Protein 4WJ7 (pdb70)

Nearest PDB structures (foldseek):
  4wj7-assembly2_B  TM=1.008E+00  e=3.548E-25  Homo sapiens
  4wj7-assembly3_C  TM=9.940E-01  e=6.727E-22  Homo sapiens
  4wj7-assembly4_D  TM=9.852E-01  e=1.879E-19  Homo sapiens
  5njk-assembly6_F  TM=7.487E-01  e=1.316E-05  Homo sapiens
  4xwx-assembly1_A  TM=7.228E-01  e=3.261E-04  Homo sapiens

Organism: Homo sapiens (NCBI:txid9606)

Sequence (566 aa):
PDRLLSDYIEKEVKYLGQLTSIPGYLNPSSRTEILHFIDNAKRAHQLPGHLTQEHDAVLSLSAYNVKLAWRDGEDIILRVPIHDIAAVSYVRDDAAHLVVLKTAQDEACCLVILAAESKVAAEELCCLLGQVFQVVYSDYIEKEVKYLGQLTSIPGYLNPSSRTEILHFIDNAKRAHQLPGHLTQEHDAVLSLSAYNVKLAWRDGEDIILRVPIHDIAAVSYVRDDAAHLVVLKTAQDEACCLVILAAESKVAAEELCCLLGQVFQVVYDYIEKEVKYLGQLTSIPGYLNPSSRTEILHFIDNAKRAHQLPGHLTQEHDAVLSLSAYNVKLAWRDGEDIILRVPIHDIAAVSYVRDDAAHLVVLKTAQEACCLVILAAESKVAAEELCCLLGQVFQVVIEKEVKYLGQLTSIPGYLNPSSRTEILHFIDNAKRAHQLPGHLTQEHDAVLSLSAYNVKLAWRDGEDIILRVPIHDIAAVSYVRDDAAHLVVLKTAQACCLVILAAESKVAAEELCCLLGQVFVDKVVINPYFGVDKVVINPYFGLVDKVVINPYFGVDKVVINPYFG

Structure (mmCIF, N/CA/C/O backbone):
data_4WJ7
#
_entry.id   4WJ7
#
_cell.length_a   110.938
_cell.length_b   110.938
_cell.length_c   315.255
_cell.angle_alpha   90.000
_cell.angle_beta   90.000
_cell.angle_gamma   120.000
#
_symmetry.space_group_name_H-M   'P 65 2 2'
#
loop_
_entity.id
_entity.type
_entity.pdbx_description
1 polymer Malcavernin
2 polymer 'KRIT1 NPxY/F3'
3 water water
#
loop_
_atom_site.group_PDB
_atom_site.id
_atom_site.type_symbol
_atom_site.label_atom_id
_atom_site.label_alt_id
_atom_site.label_comp_id
_atom_site.label_asym_id
_atom_site.label_entity_id
_atom_site.label_seq_id
_atom_site.pdbx_PDB_ins_code
_atom_site.Cartn_x
_atom_site.Cartn_y
_atom_site.Cartn_z
_atom_site.occupancy
_atom_site.B_iso_or_equiv
_atom_site.auth_seq_id
_atom_site.auth_comp_id
_atom_site.auth_asym_id
_atom_site.auth_atom_id
_atom_site.pdbx_PDB_model_num
ATOM 1 N N . PRO A 1 7 ? 20.021 52.579 169.406 1.00 108.86 55 PRO A N 1
ATOM 2 C CA . PRO A 1 7 ? 21.065 52.562 168.374 1.00 115.40 55 PRO A CA 1
ATOM 3 C C . PRO A 1 7 ? 22.113 51.457 168.595 1.00 116.14 55 PRO A C 1
ATOM 4 O O . PRO A 1 7 ? 22.039 50.737 169.592 1.00 127.71 55 PRO A O 1
ATOM 8 N N . ASP A 1 8 ? 23.036 51.307 167.644 1.00 109.15 56 ASP A N 1
ATOM 9 C CA . ASP A 1 8 ? 24.262 50.52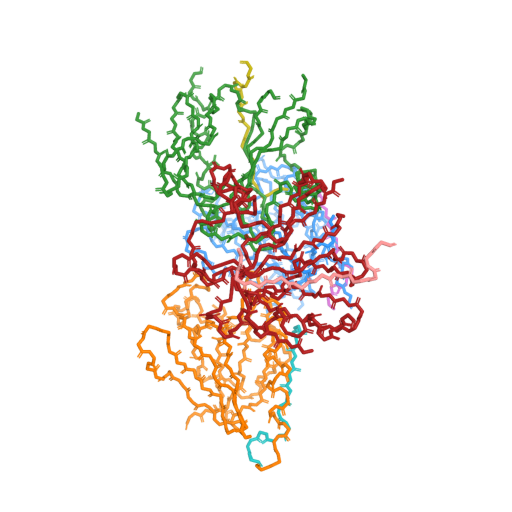0 167.821 1.00 111.66 56 ASP A CA 1
ATOM 10 C C . ASP A 1 8 ? 25.239 50.930 166.718 1.00 131.89 56 ASP A C 1
ATOM 11 O O . ASP A 1 8 ? 26.080 50.143 166.272 1.00 130.63 56 ASP A O 1
ATOM 16 N N . ARG A 1 9 ? 25.103 52.182 166.285 1.00 129.49 57 ARG A N 1
ATOM 17 C CA . ARG A 1 9 ? 25.984 52.786 165.294 1.00 107.94 57 ARG A CA 1
ATOM 18 C C . ARG A 1 9 ? 27.165 53.450 165.983 1.00 113.14 57 ARG A C 1
ATOM 19 O O . ARG A 1 9 ? 27.805 54.337 165.421 1.00 111.50 57 ARG A O 1
ATOM 27 N N . LEU A 1 10 ? 27.440 53.027 167.211 1.00 111.73 58 LEU A N 1
ATOM 28 C CA . LEU A 1 10 ? 28.498 53.628 168.005 1.00 86.16 58 LEU A CA 1
ATOM 29 C C . LEU A 1 10 ? 29.867 53.109 167.586 1.00 95.86 58 LEU A C 1
ATOM 30 O O . LEU A 1 10 ? 30.890 53.707 167.909 1.00 103.98 58 LEU A O 1
ATOM 35 N N . LEU A 1 11 ? 29.878 52.000 166.855 1.00 93.23 59 LEU A N 1
ATOM 36 C CA . LEU A 1 11 ? 31.127 51.427 166.367 1.00 91.00 59 LEU A CA 1
ATOM 37 C C . LEU A 1 11 ? 31.502 52.013 165.010 1.00 97.89 59 LEU A C 1
ATOM 38 O O . LEU A 1 11 ? 32.665 52.325 164.756 1.00 117.22 59 LEU A O 1
ATOM 43 N N . SER A 1 12 ? 30.504 52.168 164.147 1.00 98.11 60 SER A N 1
ATOM 44 C CA . SER A 1 12 ? 30.735 52.567 162.763 1.00 104.44 60 SER A CA 1
ATOM 45 C C . SER A 1 12 ? 30.469 54.047 162.500 1.00 92.47 60 SER A C 1
ATOM 46 O O . SER A 1 12 ? 30.884 54.585 161.475 1.00 88.22 60 SER A O 1
ATOM 49 N N . ASP A 1 13 ? 29.775 54.705 163.422 1.00 80.85 61 ASP A N 1
ATOM 50 C CA . ASP A 1 13 ? 29.482 56.124 163.265 1.00 81.39 61 ASP A CA 1
ATOM 51 C C . ASP A 1 13 ? 29.684 56.880 164.573 1.00 75.18 61 ASP A C 1
ATOM 52 O O . ASP A 1 13 ? 30.156 56.323 165.564 1.00 93.87 61 ASP A O 1
ATOM 57 N N . TYR A 1 14 ? 29.316 58.155 164.563 1.00 71.29 62 TYR A N 1
ATOM 58 C CA . TYR A 1 14 ? 29.436 59.011 165.733 1.00 72.19 62 TYR A CA 1
ATOM 59 C C . TYR A 1 14 ? 28.164 59.827 165.922 1.00 74.81 62 TYR A C 1
ATOM 60 O O . TYR A 1 14 ? 27.407 60.039 164.976 1.00 81.23 62 TYR A O 1
ATOM 69 N N . ILE A 1 15 ? 27.935 60.288 167.146 1.00 74.74 63 ILE A N 1
ATOM 70 C CA . ILE A 1 15 ? 26.773 61.118 167.432 1.00 67.47 63 ILE A CA 1
ATOM 71 C C . ILE A 1 15 ? 27.257 62.446 167.985 1.00 73.93 63 ILE A C 1
ATOM 72 O O . ILE A 1 15 ? 28.206 62.492 168.769 1.00 67.03 63 ILE A O 1
ATOM 77 N N . GLU A 1 16 ? 26.597 63.527 167.590 1.00 73.98 64 GLU A N 1
ATOM 78 C CA . GLU A 1 16 ? 26.976 64.843 168.075 1.00 67.53 64 GLU A CA 1
ATOM 79 C C . GLU A 1 16 ? 25.859 65.490 168.880 1.00 69.42 64 GLU A C 1
ATOM 80 O O . GLU A 1 16 ? 24.689 65.454 168.495 1.00 76.71 64 GLU A O 1
ATOM 86 N N . LYS A 1 17 ? 26.241 66.083 170.003 1.00 70.63 65 LYS A N 1
ATOM 87 C CA . LYS A 1 17 ? 25.301 66.738 170.896 1.00 55.72 65 LYS A CA 1
ATOM 88 C C . LYS A 1 17 ? 25.712 68.163 171.236 1.00 68.22 65 LYS A C 1
ATOM 89 O O . LYS A 1 17 ? 26.894 68.532 171.162 1.00 68.19 65 LYS A O 1
ATOM 95 N N . GLU A 1 18 ? 24.709 68.941 171.629 1.00 87.39 66 GLU A N 1
ATOM 96 C CA . GLU A 1 18 ? 24.866 70.340 171.974 1.00 99.55 66 GLU A CA 1
ATOM 97 C C . GLU A 1 18 ? 25.257 70.506 173.429 1.00 91.26 66 GLU A C 1
ATOM 98 O O . GLU A 1 18 ? 24.491 70.129 174.317 1.00 91.86 66 GLU A O 1
ATOM 104 N N . VAL A 1 19 ? 26.428 71.085 173.692 1.00 73.35 67 VAL A N 1
ATOM 105 C CA . VAL A 1 19 ? 26.806 71.314 175.085 1.00 65.78 67 VAL A CA 1
ATOM 106 C C . VAL A 1 19 ? 27.556 72.617 175.284 1.00 69.69 67 VAL A C 1
ATOM 107 O O . VAL A 1 19 ? 27.947 73.286 174.328 1.00 82.25 67 VAL A O 1
ATOM 111 N N . LYS A 1 20 ? 27.752 72.963 176.550 1.00 77.28 68 LYS A N 1
ATOM 112 C CA . LYS A 1 20 ? 28.628 74.059 176.918 1.00 69.81 68 LYS A CA 1
ATOM 113 C C . LYS A 1 20 ? 29.832 73.514 177.667 1.00 69.68 68 LYS A C 1
ATOM 114 O O . LYS A 1 20 ? 29.688 72.680 178.557 1.00 77.08 68 LYS A O 1
ATOM 120 N N . TYR A 1 21 ? 31.020 73.984 177.310 1.00 67.35 69 TYR A N 1
ATOM 121 C CA . TYR A 1 21 ? 32.231 73.519 177.969 1.00 67.92 69 TYR A CA 1
ATOM 122 C C . TYR A 1 21 ? 32.684 74.541 179.005 1.00 72.14 69 TYR A C 1
ATOM 123 O O . TYR A 1 21 ? 33.199 75.604 178.658 1.00 70.13 69 TYR A O 1
ATOM 132 N N . LEU A 1 22 ? 32.490 74.212 180.278 1.00 69.72 70 LEU A N 1
ATOM 133 C CA . LEU A 1 22 ? 32.856 75.119 181.361 1.00 58.37 70 LEU A CA 1
ATOM 134 C C . LEU A 1 22 ? 34.349 75.047 181.653 1.00 68.40 70 LEU A C 1
ATOM 135 O O . LEU A 1 22 ? 35.000 76.071 181.862 1.00 85.47 70 LEU A O 1
ATOM 140 N N . GLY A 1 23 ? 34.889 73.834 181.673 1.00 66.25 71 GLY A N 1
ATOM 141 C CA . GLY A 1 23 ? 36.312 73.649 181.882 1.00 71.45 71 GLY A CA 1
ATOM 142 C C . GLY A 1 23 ? 36.673 72.258 182.359 1.00 74.29 71 GLY A C 1
ATOM 143 O O . GLY A 1 23 ? 35.817 71.380 182.471 1.00 73.31 71 GLY A O 1
ATOM 144 N N . GLN A 1 24 ? 37.955 72.059 182.642 1.00 74.60 72 GLN A N 1
ATOM 145 C CA . GLN A 1 24 ? 38.442 70.781 183.137 1.00 67.80 72 GLN A CA 1
ATOM 146 C C . GLN A 1 24 ? 39.127 70.968 184.482 1.00 69.85 72 GLN A C 1
ATOM 147 O O . GLN A 1 24 ? 40.063 71.757 184.607 1.00 81.26 72 GLN A O 1
ATOM 153 N N . LEU A 1 25 ? 38.657 70.240 185.489 1.00 67.66 73 LEU A N 1
ATOM 154 C CA . LEU A 1 25 ? 39.269 70.302 186.808 1.00 59.81 73 LEU A CA 1
ATOM 155 C C . LEU A 1 25 ? 40.271 69.167 186.955 1.00 65.76 73 LEU A C 1
ATOM 156 O O . LEU A 1 25 ? 39.934 68.002 186.750 1.00 71.01 73 LEU A O 1
ATOM 161 N N . THR A 1 26 ? 41.504 69.511 187.307 1.00 74.36 74 THR A N 1
ATOM 162 C CA . THR A 1 26 ? 42.562 68.517 187.436 1.00 77.99 74 THR A CA 1
ATOM 163 C C . THR A 1 26 ? 43.025 68.373 188.880 1.00 87.64 74 THR A C 1
ATOM 164 O O . THR A 1 26 ? 42.704 69.206 189.729 1.00 84.29 74 THR A O 1
ATOM 168 N N . SER A 1 27 ? 43.787 67.313 189.142 1.00 92.05 75 SER A N 1
ATOM 169 C CA . SER A 1 27 ? 44.299 67.011 190.478 1.00 99.27 75 SER A CA 1
ATOM 170 C C . SER A 1 27 ? 43.183 66.820 191.506 1.00 88.94 75 SER A C 1
ATOM 171 O O . SER A 1 27 ? 43.331 67.181 192.673 1.00 92.70 75 SER A O 1
ATOM 174 N N . ILE A 1 28 ? 42.069 66.250 191.060 1.00 82.14 76 ILE A N 1
ATOM 175 C CA . ILE A 1 28 ? 40.961 65.913 191.947 1.00 75.36 76 ILE A CA 1
ATOM 176 C C . ILE A 1 28 ? 41.196 64.516 192.512 1.00 77.27 76 ILE A C 1
ATOM 177 O O . ILE A 1 28 ? 41.606 63.617 191.779 1.00 94.04 76 ILE A O 1
ATOM 182 N N . PRO A 1 29 ? 40.951 64.336 193.822 1.00 79.49 77 PRO A N 1
ATOM 183 C CA . PRO A 1 29 ? 41.097 63.042 194.498 1.00 83.02 77 PRO A CA 1
ATOM 184 C C . PRO A 1 29 ? 40.404 61.914 193.739 1.00 83.82 77 PRO A C 1
ATOM 185 O O . PRO A 1 29 ? 39.229 62.032 193.390 1.00 84.18 77 PRO A O 1
ATOM 189 N N . GLY A 1 30 ? 41.137 60.833 193.492 1.00 90.70 78 GLY A N 1
ATOM 190 C CA . GLY A 1 30 ? 40.638 59.726 192.698 1.00 93.80 78 GLY A CA 1
ATOM 191 C C . GLY A 1 30 ? 39.492 58.967 193.339 1.00 96.07 78 GLY A C 1
ATOM 192 O O . GLY A 1 30 ? 38.788 58.213 192.668 1.00 94.50 78 GLY A O 1
ATOM 193 N N . TYR A 1 31 ? 39.303 59.163 194.639 1.00 105.23 79 TYR A N 1
ATOM 194 C CA . TYR A 1 31 ? 38.238 58.477 195.359 1.00 104.01 79 TYR A CA 1
ATOM 195 C C . TYR A 1 31 ? 36.920 59.239 195.289 1.00 92.78 79 TYR A C 1
ATOM 196 O O . TYR A 1 31 ? 35.967 58.896 195.989 1.00 92.59 79 TYR A O 1
ATOM 205 N N . LEU A 1 32 ? 36.874 60.276 194.457 1.00 85.30 80 LEU A N 1
ATOM 206 C CA . LEU A 1 32 ? 35.665 61.079 194.320 1.00 62.89 80 LEU A CA 1
ATOM 207 C C . LEU A 1 32 ? 34.501 60.209 193.874 1.00 76.78 80 LEU A C 1
ATOM 208 O O . LEU A 1 32 ? 34.601 59.469 192.897 1.00 80.34 80 LEU A O 1
ATOM 213 N N . ASN A 1 33 ? 33.397 60.311 194.603 1.00 77.15 81 ASN A N 1
ATOM 214 C CA . ASN A 1 33 ? 32.197 59.551 194.298 1.00 82.39 81 ASN A CA 1
ATOM 215 C C . ASN A 1 33 ? 31.315 60.307 193.310 1.00 78.56 81 ASN A C 1
ATOM 216 O O . ASN A 1 33 ? 30.769 61.358 193.641 1.00 80.61 81 ASN A O 1
ATOM 221 N N . PRO A 1 34 ? 31.178 59.771 192.087 1.00 80.77 82 PRO A N 1
ATOM 222 C CA . PRO A 1 34 ? 30.349 60.374 191.037 1.00 70.12 82 PRO A CA 1
ATOM 223 C C . PRO A 1 34 ? 28.862 60.329 191.383 1.00 74.82 82 PRO A C 1
ATOM 224 O O . PRO A 1 34 ? 28.051 60.943 190.690 1.00 83.39 82 PRO A O 1
ATOM 228 N N . SER A 1 35 ? 28.514 59.603 192.441 1.00 72.79 83 SER A N 1
ATOM 229 C CA . SER A 1 35 ? 27.139 59.555 192.921 1.00 77.34 83 SER A CA 1
ATOM 230 C C . SER A 1 35 ? 26.893 60.650 193.954 1.00 65.72 83 SER A C 1
ATOM 231 O O . SER A 1 35 ? 25.768 60.845 194.409 1.00 69.99 83 SER A O 1
ATOM 234 N N . SER A 1 36 ? 27.953 61.368 194.311 1.00 81.12 84 SER A N 1
ATOM 235 C CA . SER A 1 36 ? 27.872 62.410 195.328 1.00 67.16 84 SER A CA 1
ATOM 236 C C . SER A 1 36 ? 27.742 63.815 194.750 1.00 71.84 84 SER A C 1
ATOM 237 O O . SER A 1 36 ? 28.669 64.330 194.128 1.00 75.14 84 SER A O 1
ATOM 240 N N . ARG A 1 37 ? 26.587 64.433 194.966 1.00 69.09 85 ARG A N 1
ATOM 241 C CA . ARG A 1 37 ? 26.359 65.803 194.524 1.00 56.43 85 ARG A CA 1
ATOM 242 C C . ARG A 1 37 ? 27.234 66.786 195.298 1.00 86.26 85 ARG A C 1
ATOM 243 O O . ARG A 1 37 ? 27.808 67.710 194.720 1.00 80.41 85 ARG A O 1
ATOM 251 N N . THR A 1 38 ? 27.344 66.568 196.605 1.00 78.18 86 THR A N 1
ATOM 252 C CA . THR A 1 38 ? 28.079 67.479 197.479 1.00 81.58 86 THR A CA 1
ATOM 253 C C . THR A 1 38 ? 29.569 67.583 197.150 1.00 79.34 86 THR A C 1
ATOM 254 O O . THR A 1 38 ? 30.140 68.668 197.216 1.00 82.29 86 THR A O 1
ATOM 258 N N . GLU A 1 39 ? 30.195 66.461 196.804 1.00 64.60 87 GLU A N 1
ATOM 259 C CA . GLU A 1 39 ? 31.619 66.449 196.465 1.00 69.62 87 GLU A CA 1
ATOM 260 C C . GLU A 1 39 ? 31.894 67.168 195.141 1.00 74.10 87 GLU A C 1
ATOM 261 O O . GLU A 1 39 ? 32.745 68.069 195.061 1.00 87.99 87 GLU A O 1
ATOM 267 N N . ILE A 1 40 ? 31.163 66.760 194.106 1.00 60.48 88 ILE A N 1
ATOM 268 C CA . ILE A 1 40 ? 31.292 67.350 192.779 1.00 68.90 88 ILE A CA 1
ATOM 269 C C . ILE A 1 40 ? 31.060 68.854 192.856 1.00 75.18 88 ILE A C 1
ATOM 270 O O . ILE A 1 40 ? 31.850 69.644 192.335 1.00 73.45 88 ILE A O 1
ATOM 275 N N . LEU A 1 41 ? 29.980 69.244 193.525 1.00 72.60 89 LEU A N 1
ATOM 276 C CA . LEU A 1 41 ? 29.666 70.658 193.690 1.00 71.02 89 LEU A CA 1
ATOM 277 C C . LEU A 1 41 ? 30.688 71.366 194.572 1.00 71.51 89 LEU A C 1
ATOM 278 O O . LEU A 1 41 ? 30.871 72.574 194.460 1.00 71.42 89 LEU A O 1
ATOM 283 N N . HIS A 1 42 ? 31.341 70.618 195.455 1.00 62.18 90 HIS A N 1
ATOM 284 C CA . HIS A 1 42 ? 32.392 71.183 196.292 1.00 77.78 90 HIS A CA 1
ATOM 285 C C . HIS A 1 42 ? 33.545 71.635 195.408 1.00 79.60 90 HIS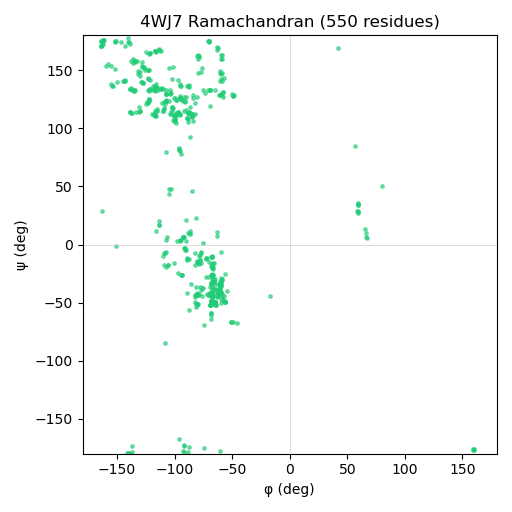 A C 1
ATOM 286 O O . HIS A 1 42 ? 33.979 72.795 195.466 1.00 93.09 90 HIS A O 1
ATOM 293 N N . PHE A 1 43 ? 34.014 70.726 194.558 1.00 81.85 91 PHE A N 1
ATOM 294 C CA . PHE A 1 43 ? 35.138 71.050 193.684 1.00 79.84 91 PHE A CA 1
ATOM 295 C C . PHE A 1 43 ? 34.759 72.081 192.620 1.00 76.33 91 PHE A C 1
ATOM 296 O O . PHE A 1 43 ? 35.583 72.913 192.232 1.00 85.71 91 PHE A O 1
ATOM 304 N N . ILE A 1 44 ? 33.509 72.042 192.170 1.00 62.41 92 ILE A N 1
ATOM 305 C CA . ILE A 1 44 ? 33.031 73.010 191.185 1.00 63.97 92 ILE A CA 1
ATOM 306 C C . ILE A 1 44 ? 32.941 74.421 191.770 1.00 69.36 92 ILE A C 1
ATOM 307 O O . ILE A 1 44 ? 33.421 75.379 191.165 1.00 74.08 92 ILE A O 1
ATOM 312 N N . ASP A 1 45 ? 32.328 74.545 192.945 1.00 75.66 93 ASP A N 1
ATOM 313 C CA . ASP A 1 45 ? 32.207 75.838 193.614 1.00 84.58 93 ASP A CA 1
ATOM 314 C C . ASP A 1 45 ? 33.583 76.398 193.956 1.00 88.57 93 ASP A C 1
ATOM 315 O O . ASP A 1 45 ? 33.839 77.599 193.786 1.00 85.09 93 ASP A O 1
ATOM 320 N N . ASN A 1 46 ? 34.473 75.523 194.423 1.00 86.98 94 ASN A N 1
ATOM 321 C CA . ASN A 1 46 ? 35.846 75.934 194.687 1.00 81.66 94 ASN A CA 1
ATOM 322 C C . ASN A 1 46 ? 36.508 76.446 193.413 1.00 85.00 94 ASN A C 1
ATOM 323 O O . ASN A 1 46 ? 37.227 77.445 193.434 1.00 89.13 94 ASN A O 1
ATOM 328 N N . ALA A 1 47 ? 36.254 75.758 192.303 1.00 77.04 95 ALA A N 1
ATOM 329 C CA . ALA A 1 47 ? 36.801 76.157 191.010 1.00 80.55 95 ALA A CA 1
ATOM 330 C C . ALA A 1 47 ? 36.230 77.492 190.532 1.00 82.16 95 ALA A C 1
ATOM 331 O O . ALA A 1 47 ? 36.896 78.238 189.814 1.00 82.57 95 ALA A O 1
ATOM 333 N N . LYS A 1 48 ? 34.998 77.789 190.937 1.00 82.01 96 LYS A N 1
ATOM 334 C CA . LYS A 1 48 ? 34.350 79.039 190.555 1.00 83.67 96 LYS A CA 1
ATOM 335 C C . LYS A 1 48 ? 34.894 80.208 191.359 1.00 93.80 96 LYS A C 1
ATOM 336 O O . LYS A 1 48 ? 35.059 81.309 190.833 1.00 112.11 96 LYS A O 1
ATOM 342 N N . ARG A 1 49 ? 35.171 79.967 192.636 1.00 82.75 97 ARG A N 1
ATOM 343 C CA . ARG A 1 49 ? 35.754 81.005 193.480 1.00 88.78 97 ARG A CA 1
ATOM 344 C C . ARG A 1 49 ? 37.180 81.339 193.046 1.00 93.33 97 ARG A C 1
ATOM 345 O O . ARG A 1 49 ? 37.656 82.454 193.261 1.00 100.42 97 ARG A O 1
ATOM 353 N N . ALA A 1 50 ? 37.854 80.371 192.433 1.00 84.97 98 ALA A N 1
ATOM 354 C CA . ALA A 1 50 ? 39.206 80.585 191.926 1.00 87.23 98 ALA A CA 1
ATOM 355 C C . ALA A 1 50 ? 39.199 81.018 190.462 1.00 96.00 98 ALA A C 1
ATOM 356 O O . ALA A 1 50 ? 40.254 81.128 189.837 1.00 103.60 98 ALA A O 1
ATOM 358 N N . HIS A 1 51 ? 38.004 81.255 189.925 1.00 103.46 99 HIS A N 1
ATOM 359 C CA . HIS A 1 51 ? 37.831 81.699 188.540 1.00 99.07 99 HIS A CA 1
ATOM 360 C C . HIS A 1 51 ? 38.411 80.730 187.508 1.00 95.22 99 HIS A C 1
ATOM 361 O O . HIS A 1 51 ? 38.819 81.143 186.422 1.00 108.89 99 HIS A O 1
ATOM 368 N N . GLN A 1 52 ? 38.447 79.446 187.851 1.00 77.59 100 GLN A N 1
ATOM 369 C CA . GLN A 1 52 ? 38.904 78.423 186.918 1.00 78.71 100 GLN A CA 1
ATOM 370 C C . GLN A 1 52 ? 37.723 77.943 186.084 1.00 76.65 100 GLN A C 1
ATOM 371 O O . GLN A 1 52 ? 37.889 77.249 185.082 1.00 91.55 100 GLN A O 1
ATOM 377 N N . LEU A 1 53 ? 36.527 78.322 186.520 1.00 71.17 101 LEU A N 1
ATOM 378 C CA . LEU A 1 53 ? 35.296 78.049 185.792 1.00 72.82 101 LEU A CA 1
ATOM 379 C C . LEU A 1 53 ? 34.486 79.335 185.703 1.00 82.96 101 LEU A C 1
ATOM 380 O O . LEU A 1 53 ? 34.561 80.175 186.598 1.00 106.03 101 LEU A O 1
ATOM 385 N N . PRO A 1 54 ? 33.711 79.501 184.623 1.00 82.30 102 PRO A N 1
ATOM 386 C CA . PRO A 1 54 ? 32.921 80.731 184.533 1.00 89.72 102 PRO A CA 1
ATOM 387 C C . PRO A 1 54 ? 31.723 80.627 185.470 1.00 99.18 102 PRO A C 1
ATOM 388 O O . PRO A 1 54 ? 31.256 79.521 185.731 1.00 98.94 102 PRO A O 1
ATOM 392 N N . GLY A 1 55 ? 31.230 81.760 185.961 1.00 110.39 103 GLY A N 1
ATOM 393 C CA . GLY A 1 55 ? 30.078 81.767 186.845 1.00 129.33 103 GLY A CA 1
ATOM 394 C C . GLY A 1 55 ? 28.763 81.554 186.129 1.00 142.36 103 GLY A C 1
ATOM 395 O O . GLY A 1 55 ? 27.908 80.797 186.599 1.00 158.20 103 GLY A O 1
ATOM 396 N N . HIS A 1 56 ? 28.595 82.237 185.001 1.00 133.89 104 HIS A N 1
ATOM 397 C CA . HIS A 1 56 ? 27.358 82.170 184.230 1.00 140.05 104 HIS A CA 1
ATOM 398 C C . HIS A 1 56 ? 27.657 81.795 182.778 1.00 144.64 104 HIS A C 1
ATOM 399 O O . HIS A 1 56 ? 28.749 82.068 182.275 1.00 148.84 104 HIS A O 1
ATOM 406 N N . LEU A 1 57 ? 26.695 81.167 182.111 1.00 135.27 105 LEU A N 1
ATOM 407 C CA . LEU A 1 57 ? 26.939 80.641 180.774 1.00 114.58 105 LEU A CA 1
ATOM 408 C C . LEU A 1 57 ? 26.610 81.563 179.605 1.00 116.02 105 LEU A C 1
ATOM 409 O O . LEU A 1 57 ? 25.455 81.929 179.390 1.00 126.26 105 LEU A O 1
ATOM 414 N N . THR A 1 58 ? 27.647 81.950 178.867 1.00 110.40 106 THR A N 1
ATOM 415 C CA . THR A 1 58 ? 27.479 82.675 177.612 1.00 114.03 106 THR A CA 1
ATOM 416 C C . THR A 1 58 ? 27.539 81.647 176.483 1.00 116.23 106 THR A C 1
ATOM 417 O O . THR A 1 58 ? 27.447 80.444 176.724 1.00 114.95 106 THR A O 1
ATOM 421 N N . GLN A 1 59 ? 27.666 82.138 175.257 1.00 135.10 107 GLN A N 1
ATOM 422 C CA . GLN A 1 59 ? 27.617 81.323 174.056 1.00 133.82 107 GLN A CA 1
ATOM 423 C C . GLN A 1 59 ? 29.034 81.235 173.508 1.00 125.76 107 GLN A C 1
ATOM 424 O O . GLN A 1 59 ? 29.281 80.655 172.442 1.00 129.40 107 GLN A O 1
ATOM 430 N N . GLU A 1 60 ? 29.956 81.831 174.263 1.00 114.85 108 GLU A N 1
ATOM 431 C CA . GLU A 1 60 ? 31.376 81.721 173.998 1.00 103.35 108 GLU A CA 1
ATOM 432 C C . GLU A 1 60 ? 31.816 80.353 174.497 1.00 95.38 108 GLU A C 1
ATOM 433 O O . GLU A 1 60 ? 32.899 79.869 174.155 1.00 101.98 108 GLU A O 1
ATOM 439 N N . HIS A 1 61 ? 30.965 79.741 175.318 1.00 88.96 109 HIS A N 1
ATOM 440 C CA . HIS A 1 61 ? 31.234 78.413 175.826 1.00 100.94 109 HIS A CA 1
ATOM 441 C C . HIS A 1 61 ? 30.334 77.437 175.089 1.00 106.63 109 HIS A C 1
ATOM 442 O O . HIS A 1 61 ? 29.702 76.598 175.720 1.00 106.30 109 HIS A O 1
ATOM 449 N N . ASP A 1 62 ? 30.273 77.524 173.764 1.00 106.74 110 ASP A N 1
ATOM 450 C CA . ASP A 1 62 ? 29.402 76.623 173.020 1.00 95.63 110 ASP A CA 1
ATOM 451 C C . ASP A 1 62 ? 30.251 75.626 172.279 1.00 75.81 110 ASP A C 1
ATOM 452 O O . ASP A 1 62 ? 31.104 75.979 171.462 1.00 103.80 110 ASP A O 1
ATOM 457 N N . ALA A 1 63 ? 30.014 74.363 172.601 1.00 75.16 111 ALA A N 1
ATOM 458 C CA . ALA A 1 63 ? 30.805 73.291 172.055 1.00 69.99 111 ALA A CA 1
ATOM 459 C C . ALA A 1 63 ? 29.941 72.138 171.580 1.00 79.31 111 ALA A C 1
ATOM 460 O O . ALA A 1 63 ? 28.804 71.927 172.045 1.00 100.85 111 ALA A O 1
ATOM 462 N N . VAL A 1 64 ? 30.531 71.371 170.674 1.00 68.81 112 VAL A N 1
ATOM 463 C CA . VAL A 1 64 ? 29.941 70.157 170.163 1.00 73.87 112 VAL A CA 1
ATOM 464 C C . VAL A 1 64 ? 30.631 68.981 170.826 1.00 69.53 112 VAL A C 1
ATOM 465 O O . VAL A 1 64 ? 31.875 68.932 170.904 1.00 74.45 112 VAL A O 1
ATOM 469 N N . LEU A 1 65 ? 29.817 68.063 171.340 1.00 70.46 113 LEU A N 1
ATOM 470 C CA . LEU A 1 65 ? 30.327 66.822 171.901 1.00 58.86 113 LEU A CA 1
ATOM 471 C C . LEU A 1 65 ? 30.093 65.699 170.902 1.00 76.20 113 LEU A C 1
ATOM 472 O O . LEU A 1 65 ? 28.956 65.330 170.622 1.00 84.05 113 LEU A O 1
ATOM 477 N N . SER A 1 66 ? 31.180 65.154 170.374 1.00 72.06 114 SER A N 1
ATOM 478 C CA . SER A 1 66 ? 31.107 64.025 169.465 1.00 74.25 114 SER A CA 1
ATOM 479 C C . SER A 1 66 ? 31.366 62.737 170.228 1.00 64.40 114 SER A C 1
ATOM 480 O O . SER A 1 66 ? 32.391 62.592 170.897 1.00 63.68 114 SER A O 1
ATOM 483 N N . LEU A 1 67 ? 30.424 61.805 170.129 1.00 60.22 115 LEU A N 1
ATOM 484 C CA . LEU A 1 67 ? 30.510 60.568 170.884 1.00 66.24 115 LEU A CA 1
ATOM 485 C C . LEU A 1 67 ? 30.625 59.352 169.971 1.00 66.81 115 LEU A C 1
ATOM 486 O O . LEU A 1 67 ? 29.868 59.204 169.013 1.00 70.36 115 LEU A O 1
ATOM 491 N N . SER A 1 68 ? 31.577 58.482 170.284 1.00 65.13 116 SER A N 1
ATOM 492 C CA . SER A 1 68 ? 31.768 57.240 169.546 1.00 72.19 116 SER A CA 1
ATOM 493 C C . SER A 1 68 ? 32.384 56.190 170.463 1.00 79.56 116 SER A C 1
ATOM 494 O O . SER A 1 68 ? 32.729 56.483 171.609 1.00 84.91 116 SER A O 1
ATOM 497 N N . ALA A 1 69 ? 32.521 54.969 169.959 1.00 84.35 117 ALA A N 1
ATOM 498 C CA . ALA A 1 69 ? 33.103 53.886 170.745 1.00 81.55 117 ALA A CA 1
ATOM 499 C C . ALA A 1 69 ? 34.589 54.109 171.029 1.00 90.74 117 ALA A C 1
ATOM 500 O O . ALA A 1 69 ? 35.144 53.511 171.948 1.00 96.91 117 ALA A O 1
ATOM 502 N N . TYR A 1 70 ? 35.231 54.972 170.248 1.00 93.75 118 TYR A N 1
ATOM 503 C CA . TYR A 1 70 ? 36.656 55.221 170.419 1.00 71.42 118 TYR A CA 1
ATOM 504 C C . TYR A 1 70 ? 36.894 56.178 171.576 1.00 80.37 118 TYR A C 1
ATOM 505 O O . TYR A 1 70 ? 37.685 55.900 172.483 1.00 77.79 118 TYR A O 1
ATOM 514 N N . ASN A 1 71 ? 36.184 57.300 171.544 1.00 62.65 119 ASN A N 1
ATOM 515 C CA . ASN A 1 71 ? 36.406 58.369 172.504 1.00 57.44 119 ASN A CA 1
ATOM 516 C C . ASN A 1 71 ? 35.261 59.367 172.581 1.00 59.08 119 ASN A C 1
ATOM 517 O O . ASN A 1 71 ? 34.302 59.302 171.812 1.00 76.95 119 ASN A O 1
ATOM 522 N N . VAL A 1 72 ? 35.383 60.293 173.524 1.00 57.04 120 VAL A N 1
ATOM 523 C CA . VAL A 1 72 ? 34.517 61.457 173.580 1.00 52.19 120 VAL A CA 1
ATOM 524 C C . VAL A 1 72 ? 35.361 62.644 173.148 1.00 62.49 120 VAL A C 1
ATOM 525 O O . VAL A 1 72 ? 36.462 62.850 173.661 1.00 75.36 120 VAL A O 1
ATOM 529 N N . LYS A 1 73 ? 34.854 63.423 172.203 1.00 64.54 121 LYS A N 1
ATOM 530 C CA . LYS A 1 73 ? 35.613 64.550 171.689 1.00 65.82 121 LYS A CA 1
ATOM 531 C C . LYS A 1 73 ? 34.820 65.825 171.909 1.00 63.96 121 LYS A C 1
ATOM 532 O O . LYS A 1 73 ? 33.628 65.878 171.639 1.00 73.14 121 LYS A O 1
ATOM 538 N N . LEU A 1 74 ? 35.486 66.854 172.412 1.00 67.17 122 LEU A N 1
ATOM 539 C CA . LEU A 1 74 ? 34.836 68.139 172.605 1.00 66.59 122 LEU A CA 1
ATOM 540 C C . LEU A 1 74 ? 35.504 69.157 171.711 1.00 75.72 122 LEU A C 1
ATOM 541 O O . LEU A 1 74 ? 36.731 69.212 171.633 1.00 86.94 122 LEU A O 1
ATOM 546 N N . ALA A 1 75 ? 34.703 69.963 171.028 1.00 71.83 123 ALA A N 1
ATOM 547 C CA . ALA A 1 75 ? 35.290 70.969 170.155 1.00 76.14 123 ALA A CA 1
ATOM 548 C C . ALA A 1 75 ? 34.482 72.249 170.181 1.00 80.28 123 ALA A C 1
ATOM 549 O O . ALA A 1 75 ? 33.256 72.210 170.249 1.00 76.17 123 ALA A O 1
ATOM 551 N N . TRP A 1 76 ? 35.173 73.385 170.143 1.00 78.74 124 TRP A N 1
ATOM 552 C CA . TRP A 1 76 ? 34.493 74.671 170.117 1.00 87.15 124 TRP A CA 1
ATOM 553 C C . TRP A 1 76 ? 33.580 74.761 168.905 1.00 85.75 124 TRP A C 1
ATOM 554 O O . TRP A 1 76 ? 33.692 73.980 167.961 1.00 119.33 124 TRP A O 1
ATOM 565 N N . ARG A 1 77 ? 32.658 75.708 168.950 1.00 89.63 125 ARG A N 1
ATOM 566 C CA . ARG A 1 77 ? 31.708 75.895 167.873 1.00 97.37 125 ARG A CA 1
ATOM 567 C C . ARG A 1 77 ? 32.246 76.938 166.912 1.00 108.84 125 ARG A C 1
ATOM 568 O O . ARG A 1 77 ? 31.921 76.941 165.726 1.00 113.25 125 ARG A O 1
ATOM 576 N N . ASP A 1 78 ? 33.093 77.815 167.441 1.00 112.50 126 ASP A N 1
ATOM 577 C CA . ASP A 1 78 ? 33.676 78.901 166.665 1.00 127.41 126 ASP A CA 1
ATOM 578 C C . ASP A 1 78 ? 34.671 78.443 165.599 1.00 142.47 126 ASP A C 1
ATOM 579 O O . ASP A 1 78 ? 34.434 78.621 164.406 1.00 155.66 126 ASP A O 1
ATOM 584 N N . GLY A 1 79 ? 35.781 77.853 166.035 1.00 131.93 127 GLY A N 1
ATOM 585 C CA . GLY A 1 79 ? 36.857 77.484 165.130 1.00 138.24 127 GLY A CA 1
ATOM 586 C C . GLY A 1 79 ? 36.917 75.979 165.004 1.00 133.12 127 GLY A C 1
ATOM 587 O O . GLY A 1 79 ? 37.654 75.427 164.183 1.00 136.89 127 GLY A O 1
ATOM 588 N N . GLU A 1 80 ? 36.144 75.327 165.868 1.00 133.73 128 GLU A N 1
ATOM 589 C CA . GLU A 1 80 ? 36.020 73.873 165.919 1.00 139.69 128 GLU A CA 1
ATOM 590 C C . GLU A 1 80 ? 37.346 73.217 166.321 1.00 134.76 128 GLU A C 1
ATOM 591 O O . GLU A 1 80 ? 37.539 72.012 166.154 1.00 136.64 128 GLU A O 1
ATOM 597 N N . ASP A 1 81 ? 38.275 74.031 166.819 1.00 127.28 129 ASP A N 1
ATOM 598 C CA . ASP A 1 81 ? 39.532 73.523 167.354 1.00 116.31 129 ASP A CA 1
ATOM 599 C C . ASP A 1 81 ? 39.188 72.534 168.454 1.00 104.26 129 ASP A C 1
ATOM 600 O O . ASP A 1 81 ? 38.231 72.740 169.201 1.00 94.95 129 ASP A O 1
ATOM 605 N N . ILE A 1 82 ? 39.967 71.466 168.571 1.00 91.84 130 ILE A N 1
ATOM 606 C CA . ILE A 1 82 ? 39.637 70.426 169.533 1.00 88.20 130 ILE A CA 1
ATOM 607 C C . ILE A 1 82 ? 40.090 70.833 170.924 1.00 86.03 130 ILE A C 1
ATOM 608 O O . ILE A 1 82 ? 41.249 71.187 171.138 1.00 86.76 130 ILE A O 1
ATOM 613 N N . ILE A 1 83 ? 39.156 70.785 171.867 1.00 86.50 131 ILE A N 1
ATOM 614 C CA . ILE A 1 83 ? 39.432 71.199 173.230 1.00 81.57 131 ILE A CA 1
ATOM 615 C C . ILE A 1 83 ? 40.131 70.058 173.951 1.00 79.88 131 ILE A C 1
ATOM 616 O O . ILE A 1 83 ? 41.208 70.235 174.519 1.00 79.35 131 ILE A O 1
ATOM 621 N N . LEU A 1 84 ? 39.509 68.884 173.917 1.00 74.46 132 LEU A N 1
ATOM 622 C CA . LEU A 1 84 ? 40.080 67.690 174.529 1.00 75.51 132 LEU A CA 1
ATOM 623 C C . LEU A 1 84 ? 39.505 66.415 173.912 1.00 70.38 132 LEU A C 1
ATOM 624 O O . LEU A 1 84 ? 38.402 66.414 173.366 1.00 66.30 132 LEU A O 1
ATOM 629 N N . ARG A 1 85 ? 40.271 65.334 174.007 1.00 65.06 133 ARG A N 1
ATOM 630 C CA . ARG A 1 85 ? 39.851 64.031 173.507 1.00 59.57 133 ARG A CA 1
ATOM 631 C C . ARG A 1 85 ? 40.048 62.977 174.585 1.00 69.39 133 ARG A C 1
ATOM 632 O O . ARG A 1 85 ? 41.175 62.698 174.994 1.00 83.23 133 ARG A O 1
ATOM 640 N N . VAL A 1 86 ? 38.948 62.395 175.049 1.00 64.04 134 VAL A N 1
ATOM 641 C CA . VAL A 1 86 ? 39.022 61.394 176.102 1.00 59.10 134 VAL A CA 1
ATOM 642 C C . VAL A 1 86 ? 38.573 60.029 175.608 1.00 60.85 134 VAL A C 1
ATOM 643 O O . VAL A 1 86 ? 37.410 59.847 175.255 1.00 77.47 134 VAL A O 1
ATOM 647 N N . PRO A 1 87 ? 39.504 59.063 175.580 1.00 54.09 135 PRO A N 1
ATOM 648 C CA . PRO A 1 87 ? 39.170 57.676 175.244 1.00 57.45 135 PRO A CA 1
ATOM 649 C C . PRO A 1 87 ? 38.157 57.129 176.241 1.00 64.14 135 PRO A C 1
ATOM 650 O O . PRO A 1 87 ? 38.181 57.528 177.406 1.00 77.26 135 PRO A O 1
ATOM 654 N N . ILE A 1 88 ? 37.275 56.244 175.786 1.00 61.61 136 ILE A N 1
ATOM 655 C CA . ILE A 1 88 ? 36.209 55.721 176.633 1.00 69.96 136 ILE A CA 1
ATOM 656 C C . ILE A 1 88 ? 36.729 54.960 177.858 1.00 63.80 136 ILE A C 1
ATOM 657 O O . ILE A 1 88 ? 36.136 55.018 178.934 1.00 74.56 136 ILE A O 1
ATOM 662 N N . HIS A 1 89 ? 37.856 54.274 177.703 1.00 54.07 137 HIS A N 1
ATOM 663 C CA . HIS A 1 89 ? 38.436 53.539 178.818 1.00 69.99 137 HIS A CA 1
ATOM 664 C C . HIS A 1 89 ? 39.066 54.479 179.847 1.00 74.64 137 HIS A C 1
ATOM 665 O O . HIS A 1 89 ? 39.418 54.048 180.955 1.00 86.31 137 HIS A O 1
ATOM 672 N N . ASP A 1 90 ? 39.212 55.754 179.484 1.00 66.20 138 ASP A N 1
ATOM 673 C CA . ASP A 1 90 ? 39.727 56.755 180.414 1.00 66.39 138 ASP A CA 1
ATOM 674 C C . ASP A 1 90 ? 38.589 57.481 181.110 1.00 64.58 138 ASP A C 1
ATOM 675 O O . ASP A 1 90 ? 38.824 58.408 181.877 1.00 75.90 138 ASP A O 1
ATOM 680 N N . ILE A 1 91 ? 37.357 57.060 180.843 1.00 55.25 139 ILE A N 1
ATOM 681 C CA . ILE A 1 91 ? 36.206 57.658 181.504 1.00 56.81 139 ILE A CA 1
ATOM 682 C C . ILE A 1 91 ? 35.721 56.756 182.628 1.00 66.60 139 ILE A C 1
ATOM 683 O O . ILE A 1 91 ? 35.307 55.623 182.391 1.00 64.53 139 ILE A O 1
ATOM 688 N N . ALA A 1 92 ? 35.775 57.267 183.853 1.00 66.31 140 ALA A N 1
ATOM 689 C CA . ALA A 1 92 ? 35.339 56.504 185.013 1.00 71.57 140 ALA A CA 1
ATOM 690 C C . ALA A 1 92 ? 33.826 56.543 185.144 1.00 67.48 140 ALA A C 1
ATOM 691 O O . ALA A 1 92 ? 33.195 55.517 185.406 1.00 67.30 140 ALA A O 1
ATOM 693 N N . ALA A 1 93 ? 33.245 57.724 184.949 1.00 64.51 141 ALA A N 1
ATOM 694 C CA . ALA A 1 93 ? 31.795 57.871 185.069 1.00 55.49 141 ALA A CA 1
ATOM 695 C C . ALA A 1 93 ? 31.274 59.165 184.454 1.00 62.89 141 ALA A C 1
ATOM 696 O O . ALA A 1 93 ? 32.046 60.043 184.074 1.00 70.48 141 ALA A O 1
ATOM 698 N N . VAL A 1 94 ? 29.952 59.266 184.355 1.00 58.71 142 VAL A N 1
ATOM 699 C CA . VAL A 1 94 ? 29.294 60.497 183.934 1.00 48.53 142 VAL A CA 1
ATOM 700 C C . VAL A 1 94 ? 28.110 60.777 184.857 1.00 59.13 142 VAL A C 1
ATOM 701 O O . VAL A 1 94 ? 27.306 59.888 185.141 1.00 76.84 142 VAL A O 1
ATOM 705 N N . SER A 1 95 ? 28.013 62.014 185.332 1.00 60.11 143 SER A N 1
ATOM 706 C CA . SER A 1 95 ? 26.997 62.372 186.313 1.00 52.79 143 SER A CA 1
ATOM 707 C C . SER A 1 95 ? 26.191 63.595 185.895 1.00 60.95 143 SER A C 1
ATOM 708 O O . SER A 1 95 ? 26.737 64.558 185.357 1.00 63.19 143 SER A O 1
ATOM 711 N N . TYR A 1 96 ? 24.887 63.546 186.140 1.00 57.69 144 TYR A N 1
ATOM 712 C CA . TYR A 1 96 ? 24.024 64.701 185.930 1.00 62.58 144 TYR A CA 1
ATOM 713 C C . TYR A 1 96 ? 23.765 65.399 187.261 1.00 65.94 144 TYR A C 1
ATOM 714 O O . TYR A 1 96 ? 23.060 64.874 188.122 1.00 83.91 144 TYR A O 1
ATOM 723 N N . VAL A 1 97 ? 24.344 66.584 187.425 1.00 60.69 145 VAL A N 1
ATOM 724 C CA . VAL A 1 97 ? 24.102 67.394 188.611 1.00 58.84 145 VAL A CA 1
ATOM 725 C C . VAL A 1 97 ? 23.265 68.605 188.228 1.00 66.48 145 VAL A C 1
ATOM 726 O O . VAL A 1 97 ? 23.695 69.446 187.434 1.00 73.33 145 VAL A O 1
ATOM 730 N N . ARG A 1 98 ? 22.062 68.684 188.785 1.00 57.49 146 ARG A N 1
ATOM 731 C CA . ARG A 1 98 ? 21.176 69.800 188.497 1.00 63.00 146 ARG A CA 1
ATOM 732 C C . ARG A 1 98 ? 21.426 70.957 189.453 1.00 73.54 146 ARG A C 1
ATOM 733 O O . ARG A 1 98 ? 21.045 70.903 190.622 1.00 100.55 146 ARG A O 1
ATOM 741 N N . ASP A 1 99 ? 22.067 72.006 188.952 1.00 67.96 147 ASP A N 1
ATOM 742 C CA . ASP A 1 99 ? 22.123 73.259 189.680 1.00 65.95 147 ASP A CA 1
ATOM 743 C C . ASP A 1 99 ? 20.925 74.049 189.183 1.00 106.05 147 ASP A C 1
ATOM 744 O O . ASP A 1 99 ? 20.157 73.548 188.364 1.00 130.95 147 ASP A O 1
ATOM 749 N N . ASP A 1 100 ? 20.760 75.271 189.674 1.00 93.34 148 ASP A N 1
ATOM 750 C CA . ASP A 1 100 ? 19.547 76.050 189.425 1.00 101.00 148 ASP A CA 1
ATOM 751 C C . ASP A 1 100 ? 19.145 76.160 187.951 1.00 100.98 148 ASP A C 1
ATOM 752 O O . ASP A 1 100 ? 18.119 75.618 187.538 1.00 99.80 148 ASP A O 1
ATOM 757 N N . ALA A 1 101 ? 19.962 76.849 187.162 1.00 95.94 149 ALA A N 1
ATOM 758 C CA . ALA A 1 101 ? 19.664 77.042 185.748 1.00 89.29 149 ALA A CA 1
ATOM 759 C C . ALA A 1 101 ? 20.575 76.164 184.905 1.00 95.16 149 ALA A C 1
ATOM 760 O O . ALA A 1 101 ? 20.304 75.911 183.729 1.00 110.17 149 ALA A O 1
ATOM 762 N N . ALA A 1 102 ? 21.662 75.708 185.515 1.00 65.10 150 ALA A N 1
ATOM 763 C CA . ALA A 1 102 ? 22.641 74.891 184.819 1.00 65.56 150 ALA A CA 1
ATOM 764 C C . ALA A 1 102 ? 22.364 73.406 185.017 1.00 76.18 150 ALA A C 1
ATOM 765 O O . ALA A 1 102 ? 22.275 72.925 186.146 1.00 90.58 150 ALA A O 1
ATOM 767 N N . HIS A 1 103 ? 22.222 72.684 183.911 1.00 82.88 151 HIS A N 1
ATOM 768 C CA . HIS A 1 103 ? 22.083 71.236 183.960 1.00 68.67 151 HIS A CA 1
ATOM 769 C C . HIS A 1 103 ? 23.457 70.629 183.728 1.00 65.13 151 HIS A C 1
ATOM 770 O O . HIS A 1 103 ? 23.790 70.229 182.612 1.00 74.28 151 HIS A O 1
ATOM 777 N N . LEU A 1 104 ? 24.253 70.569 184.791 1.00 61.40 152 LEU A N 1
ATOM 778 C CA . LEU A 1 104 ? 25.646 70.159 184.676 1.00 57.00 152 LEU A CA 1
ATOM 779 C C . LEU A 1 104 ? 25.803 68.683 184.333 1.00 65.11 152 LEU A C 1
ATOM 780 O O . LEU A 1 104 ? 25.167 67.820 184.937 1.00 79.32 152 LEU A O 1
ATOM 785 N N . VAL A 1 105 ? 26.656 68.407 183.352 1.00 61.97 153 VAL A N 1
ATOM 786 C CA . VAL A 1 105 ? 27.053 67.043 183.039 1.00 48.16 153 VAL A CA 1
ATOM 787 C C . VAL A 1 105 ? 28.550 66.917 183.285 1.00 60.98 153 VAL A C 1
ATOM 788 O O . VAL A 1 105 ? 29.360 67.499 182.562 1.00 71.29 153 VAL A O 1
ATOM 792 N N . VAL A 1 106 ? 28.908 66.165 184.318 1.00 61.80 154 VAL A N 1
ATOM 793 C CA . VAL A 1 106 ? 30.296 66.053 184.740 1.00 56.06 154 VAL A CA 1
ATOM 794 C C . VAL A 1 106 ? 30.888 64.692 184.404 1.00 59.98 154 VAL A C 1
ATOM 795 O O . VAL A 1 106 ? 30.355 63.655 184.803 1.00 84.52 15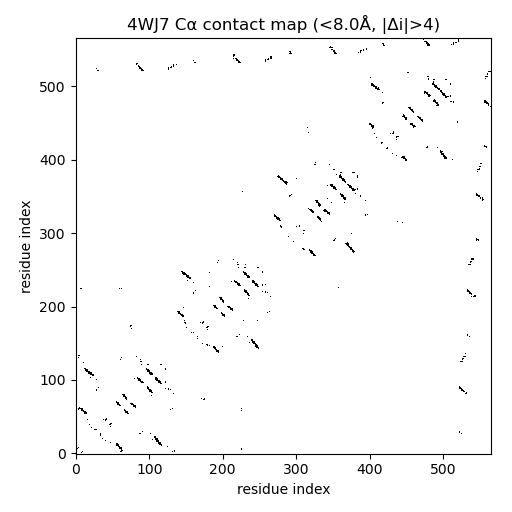4 VAL A O 1
ATOM 799 N N . LEU A 1 107 ? 31.991 64.702 183.663 1.00 59.24 155 LEU A N 1
ATOM 800 C CA . LEU A 1 107 ? 32.684 63.469 183.316 1.00 59.61 155 LEU A CA 1
ATOM 801 C C . LEU A 1 107 ? 33.851 63.215 184.260 1.00 65.50 155 LEU A C 1
ATOM 802 O O . LEU A 1 107 ? 34.823 63.971 184.271 1.00 72.17 155 LEU A O 1
ATOM 807 N N . LYS A 1 108 ? 33.755 62.155 185.055 1.00 62.77 156 LYS A N 1
ATOM 808 C CA . LYS A 1 108 ? 34.888 61.733 185.863 1.00 52.85 156 LYS A CA 1
ATOM 809 C C . LYS A 1 108 ? 35.769 60.860 184.994 1.00 60.44 156 LYS A C 1
ATOM 810 O O . LYS A 1 108 ? 35.397 59.732 184.648 1.00 77.33 156 LYS A O 1
ATOM 816 N N . THR A 1 109 ? 36.934 61.393 184.644 1.00 54.32 157 THR A N 1
ATOM 817 C CA . THR A 1 109 ? 37.837 60.722 183.724 1.00 69.71 157 THR A CA 1
ATOM 818 C C . THR A 1 109 ? 39.198 60.489 184.358 1.00 68.11 157 THR A C 1
ATOM 819 O O . THR A 1 109 ? 39.538 61.100 185.371 1.00 71.24 157 THR A O 1
ATOM 823 N N . ALA A 1 110 ? 39.979 59.608 183.743 1.00 74.69 158 ALA A N 1
ATOM 824 C CA . ALA A 1 110 ? 41.353 59.380 184.159 1.00 74.65 158 ALA A CA 1
ATOM 825 C C . ALA A 1 110 ? 42.188 60.604 183.798 1.00 93.19 158 ALA A C 1
ATOM 826 O O . ALA A 1 110 ? 41.693 61.533 183.158 1.00 108.05 158 ALA A O 1
ATOM 828 N N . GLN A 1 111 ? 43.451 60.611 184.202 1.00 99.61 159 GLN A N 1
ATOM 829 C CA . GLN A 1 111 ? 44.306 61.763 183.943 1.00 104.86 159 GLN A CA 1
ATOM 830 C C . GLN A 1 111 ? 45.271 61.436 182.803 1.00 131.97 159 GLN A C 1
ATOM 831 O O . GLN A 1 111 ? 45.612 60.268 182.599 1.00 138.77 159 GLN A O 1
ATOM 837 N N . ASP A 1 112 ? 45.693 62.455 182.055 1.00 145.96 160 ASP A N 1
ATOM 838 C CA . ASP A 1 112 ? 46.511 62.236 180.862 1.00 154.10 160 ASP A CA 1
ATOM 839 C C . ASP A 1 112 ? 47.857 61.593 181.191 1.00 144.59 160 ASP A C 1
ATOM 840 O O . ASP A 1 112 ? 48.712 61.446 180.316 1.00 130.10 160 ASP A O 1
ATOM 845 N N . GLU A 1 143 ? 46.912 58.652 191.182 1.00 129.90 191 GLU A N 1
ATOM 846 C CA . GLU A 1 143 ? 45.585 58.048 191.123 1.00 125.07 191 GLU A CA 1
ATOM 847 C C . GLU A 1 143 ? 44.497 59.114 191.065 1.00 116.36 191 GLU A C 1
ATOM 848 O O . GLU A 1 143 ? 43.310 58.792 191.037 1.00 126.09 191 GLU A O 1
ATOM 854 N N . ALA A 1 144 ? 44.902 60.381 191.041 1.00 96.61 192 ALA A N 1
ATOM 855 C CA . ALA A 1 144 ? 43.947 61.478 190.940 1.00 86.01 192 ALA A CA 1
ATOM 856 C C . ALA A 1 144 ? 43.185 61.390 189.624 1.00 82.26 192 ALA A C 1
ATOM 857 O O . ALA A 1 144 ? 43.547 60.618 188.739 1.00 97.69 192 ALA A O 1
ATOM 859 N N . CYS A 1 145 ? 42.138 62.190 189.485 1.00 78.29 193 CYS A N 1
ATOM 860 C CA . CYS A 1 145 ? 41.329 62.133 188.280 1.00 71.50 193 CYS A CA 1
ATOM 861 C C . CYS A 1 145 ? 40.942 63.525 187.819 1.00 67.33 193 CYS A C 1
ATOM 862 O O . CYS A 1 145 ? 41.320 64.523 188.433 1.00 81.39 193 CYS A O 1
ATOM 865 N N . CYS A 1 146 ? 40.191 63.589 186.728 1.00 63.52 194 CYS A N 1
ATOM 866 C CA . CYS A 1 146 ? 39.765 64.868 186.196 1.00 63.09 194 CYS A CA 1
ATOM 867 C C . CYS A 1 146 ? 38.251 64.931 186.132 1.00 69.48 194 CYS A C 1
ATOM 868 O O . CYS A 1 146 ? 37.578 63.914 185.957 1.00 77.49 194 CYS A O 1
ATOM 871 N N . LEU A 1 147 ? 37.725 66.140 186.277 1.00 57.57 195 LEU A N 1
ATOM 872 C CA . LEU A 1 147 ? 36.300 66.370 186.138 1.00 66.65 195 LEU A CA 1
ATOM 873 C C . LEU A 1 147 ? 36.072 67.307 184.966 1.00 66.72 195 LEU A C 1
ATOM 874 O O . LEU A 1 147 ? 36.433 68.483 185.016 1.00 76.93 195 LEU A O 1
ATOM 879 N N . VAL A 1 148 ? 35.478 66.776 183.906 1.00 54.84 196 VAL A N 1
ATOM 880 C CA . VAL A 1 148 ? 35.130 67.586 182.752 1.00 53.45 196 VAL A CA 1
ATOM 881 C C . VAL A 1 148 ? 33.750 68.177 182.984 1.00 57.26 196 VAL A C 1
ATOM 882 O O . VAL A 1 148 ? 32.757 67.451 183.051 1.00 69.82 196 VAL A O 1
ATOM 886 N N . ILE A 1 149 ? 33.698 69.498 183.120 1.00 59.53 197 ILE A N 1
ATOM 887 C CA . ILE A 1 149 ? 32.460 70.180 183.473 1.00 65.44 197 ILE A CA 1
ATOM 888 C C . ILE A 1 149 ? 31.724 70.685 182.239 1.00 67.11 197 ILE A C 1
ATOM 889 O O . ILE A 1 149 ? 32.180 71.609 181.561 1.00 76.72 197 ILE A O 1
ATOM 894 N N . LEU A 1 150 ? 30.578 70.074 181.959 1.00 68.10 198 LEU A N 1
ATOM 895 C CA . LEU A 1 150 ? 29.764 70.464 180.818 1.00 56.39 198 LEU A CA 1
ATOM 896 C C . LEU A 1 150 ? 28.405 70.976 181.272 1.00 68.98 198 LEU A C 1
ATOM 897 O O . LEU A 1 150 ? 28.016 70.801 182.426 1.00 75.66 198 LEU A O 1
ATOM 902 N N . ALA A 1 151 ? 27.685 71.607 180.352 1.00 67.27 199 ALA A N 1
ATOM 903 C CA . ALA A 1 151 ? 26.347 72.102 180.638 1.00 72.05 199 ALA A CA 1
ATOM 904 C C . ALA A 1 151 ? 25.414 71.808 179.473 1.00 73.59 199 ALA A C 1
ATOM 905 O O . ALA A 1 151 ? 25.575 72.352 178.379 1.00 87.41 199 ALA A O 1
ATOM 907 N N . ALA A 1 152 ? 24.442 70.934 179.717 1.00 67.04 200 ALA A N 1
ATOM 908 C CA . ALA A 1 152 ? 23.432 70.607 178.722 1.00 52.86 200 ALA A CA 1
ATOM 909 C C . ALA A 1 152 ? 22.369 71.696 178.678 1.00 74.96 200 ALA A C 1
ATOM 910 O O . ALA A 1 152 ? 22.254 72.499 179.603 1.00 87.47 200 ALA A O 1
ATOM 912 N N . GLU A 1 153 ? 21.593 71.720 177.601 1.00 81.33 201 GLU A N 1
ATOM 913 C CA . GLU A 1 153 ? 20.586 72.756 177.413 1.00 92.39 201 GLU A CA 1
ATOM 914 C C . GLU A 1 153 ? 19.310 72.479 178.208 1.00 83.07 201 GLU A C 1
ATOM 915 O O . GLU A 1 153 ? 18.479 73.370 178.386 1.00 84.71 201 GLU A O 1
ATOM 921 N N . SER A 1 154 ? 19.161 71.248 178.691 1.00 78.24 202 SER A N 1
ATOM 922 C CA . SER A 1 154 ? 17.970 70.862 179.443 1.00 76.78 202 SER A CA 1
ATOM 923 C C . SER A 1 154 ? 18.204 69.586 180.250 1.00 81.66 202 SER A C 1
ATOM 924 O O . SER A 1 154 ? 19.266 68.970 180.163 1.00 90.40 202 SER A O 1
ATOM 927 N N . LYS A 1 155 ? 17.203 69.202 181.038 1.00 82.30 203 LYS A N 1
ATOM 928 C CA . LYS A 1 155 ? 17.257 67.976 181.829 1.00 72.59 203 LYS A CA 1
ATOM 929 C C . LYS A 1 155 ? 17.301 66.731 180.945 1.00 78.76 203 LYS A C 1
ATOM 930 O O . LYS A 1 155 ? 18.163 65.862 181.115 1.00 87.17 203 LYS A O 1
ATOM 936 N N . VAL A 1 156 ? 16.365 66.654 180.003 1.00 73.12 204 VAL A N 1
ATOM 937 C CA . VAL A 1 156 ? 16.280 65.520 179.088 1.00 87.59 204 VAL A CA 1
ATOM 938 C C . VAL A 1 156 ? 17.556 65.357 178.263 1.00 86.55 204 VAL A C 1
ATOM 939 O O . VAL A 1 156 ? 17.946 64.239 177.924 1.00 93.82 204 VAL A O 1
ATOM 943 N N . ALA A 1 157 ? 18.213 66.474 177.964 1.00 77.27 205 ALA A N 1
ATOM 944 C CA . ALA A 1 157 ? 19.456 66.451 177.206 1.00 77.45 205 ALA A CA 1
ATOM 945 C C . ALA A 1 157 ? 20.577 65.828 178.033 1.00 85.61 205 ALA A C 1
ATOM 946 O O . ALA A 1 157 ? 21.375 65.037 177.523 1.00 100.71 205 ALA A O 1
ATOM 948 N N . ALA A 1 158 ? 20.624 66.184 179.312 1.00 76.55 206 ALA A N 1
ATOM 949 C CA . ALA A 1 158 ? 21.642 65.666 180.218 1.00 69.83 206 ALA A CA 1
ATOM 950 C C . ALA A 1 158 ? 21.444 64.173 180.463 1.00 68.12 206 ALA A C 1
ATOM 951 O O . ALA A 1 158 ? 22.403 63.385 180.419 1.00 68.63 206 ALA A O 1
ATOM 953 N N . GLU A 1 159 ? 20.193 63.781 180.689 1.00 59.04 207 GLU A N 1
ATOM 954 C CA . GLU A 1 159 ? 19.881 62.376 180.916 1.00 71.26 207 GLU A CA 1
ATOM 955 C C . GLU A 1 159 ? 20.166 61.568 179.651 1.00 71.58 207 GLU A C 1
ATOM 956 O O . GLU A 1 159 ? 20.580 60.408 179.718 1.00 95.17 207 GLU A O 1
ATOM 962 N N . GLU A 1 160 ? 19.967 62.203 178.499 1.00 70.38 208 GLU A N 1
ATOM 963 C CA . GLU A 1 160 ? 20.253 61.574 177.215 1.00 71.04 208 GLU A CA 1
ATOM 964 C C . GLU A 1 160 ? 21.751 61.350 177.057 1.00 77.43 208 GLU A C 1
ATOM 965 O O . GLU A 1 160 ? 22.182 60.294 176.588 1.00 84.93 208 GLU A O 1
ATOM 971 N N . LEU A 1 161 ? 22.536 62.362 177.419 1.00 68.35 209 LEU A N 1
ATOM 972 C CA . LEU A 1 161 ? 23.988 62.253 177.367 1.00 62.36 209 LEU A CA 1
ATOM 973 C C . LEU A 1 161 ? 24.467 61.110 178.256 1.00 71.06 209 LEU A C 1
ATOM 974 O O . LEU A 1 161 ? 25.351 60.334 177.870 1.00 84.11 209 LEU A O 1
ATOM 979 N N . CYS A 1 162 ? 23.870 61.000 179.441 1.00 52.57 210 CYS A N 1
ATOM 980 C CA . CYS A 1 162 ? 24.253 59.941 180.370 1.00 64.01 210 CYS A CA 1
ATOM 981 C C . CYS A 1 162 ? 23.897 58.565 179.810 1.00 69.20 210 CYS A C 1
ATOM 982 O O . CYS A 1 162 ? 24.675 57.610 179.936 1.00 72.15 210 CYS A O 1
ATOM 985 N N . CYS A 1 163 ? 22.742 58.475 179.154 1.00 58.07 211 CYS A N 1
ATOM 986 C CA . CYS A 1 163 ? 22.315 57.215 178.551 1.00 73.00 211 CYS A CA 1
ATOM 987 C C . CYS A 1 163 ? 23.246 56.787 177.416 1.00 78.33 211 CYS A C 1
ATOM 988 O O . CYS A 1 163 ? 23.705 55.638 177.367 1.00 79.79 211 CYS A O 1
ATOM 991 N N . LEU A 1 164 ? 23.521 57.723 176.513 1.00 62.95 212 LEU A N 1
ATOM 992 C CA . LEU A 1 164 ? 24.392 57.470 175.373 1.00 62.61 212 LEU A CA 1
ATOM 993 C C . LEU A 1 164 ? 25.766 57.023 175.853 1.00 69.14 212 LEU A C 1
ATOM 994 O O . LEU A 1 164 ? 26.318 56.036 175.357 1.00 71.58 212 LEU A O 1
ATOM 999 N N . LEU A 1 165 ? 26.315 57.753 176.821 1.00 64.20 213 LEU A N 1
ATOM 1000 C CA . LEU A 1 165 ? 27.605 57.386 177.392 1.00 67.41 213 LEU A CA 1
ATOM 1001 C C . LEU A 1 165 ? 27.570 56.002 178.032 1.00 72.01 213 LEU A C 1
ATOM 1002 O O . LEU A 1 165 ? 28.559 55.275 177.982 1.00 74.84 213 LEU A O 1
ATOM 1007 N N . GLY A 1 166 ? 26.443 55.640 178.641 1.00 64.69 214 GLY A N 1
ATOM 1008 C CA . GLY A 1 166 ? 26.302 54.302 179.191 1.00 64.96 214 GLY A CA 1
ATOM 1009 C C . GLY A 1 166 ? 26.378 53.234 178.112 1.00 78.04 214 GLY A C 1
ATOM 1010 O O . GLY A 1 166 ? 27.091 52.227 178.253 1.00 95.33 214 GLY A O 1
ATOM 1011 N N . GLN A 1 167 ? 25.668 53.472 177.011 1.00 86.93 215 GLN A N 1
ATOM 1012 C CA . GLN A 1 167 ? 25.692 52.547 175.881 1.00 83.04 215 GLN A CA 1
ATOM 1013 C C . GLN A 1 167 ? 27.104 52.418 175.322 1.00 75.99 215 GLN A C 1
ATOM 1014 O O . GLN A 1 167 ? 27.532 51.328 174.937 1.00 84.53 215 GLN A O 1
ATOM 1020 N N . VAL A 1 168 ? 27.827 53.531 175.281 1.00 69.69 216 VAL A N 1
ATOM 1021 C CA . VAL A 1 168 ? 29.193 53.509 174.778 1.00 62.64 216 VAL A CA 1
ATOM 1022 C C . VAL A 1 168 ? 30.096 52.727 175.717 1.00 75.71 216 VAL A C 1
ATOM 1023 O O . VAL A 1 168 ? 30.972 51.977 175.278 1.00 80.64 216 VAL A O 1
ATOM 1027 N N . PHE A 1 169 ? 29.863 52.895 177.016 1.00 81.05 217 PHE A N 1
ATOM 1028 C CA . PHE A 1 169 ? 30.613 52.164 178.022 1.00 74.52 217 PHE A CA 1
ATOM 1029 C C . PHE A 1 169 ? 30.391 50.685 177.796 1.00 73.10 217 PHE A C 1
ATOM 1030 O O . PHE A 1 169 ? 31.272 49.863 178.046 1.00 77.68 217 PHE A O 1
ATOM 1038 N N . GLN A 1 170 ? 29.201 50.348 177.311 1.00 75.42 218 GLN A N 1
ATOM 1039 C CA . GLN A 1 170 ? 28.856 48.944 177.167 1.00 79.80 218 GLN A CA 1
ATOM 1040 C C . GLN A 1 170 ? 29.316 48.298 175.859 1.00 103.49 218 GLN A C 1
ATOM 1041 O O . GLN A 1 170 ? 29.655 47.125 175.850 1.00 112.79 218 GLN A O 1
ATOM 1047 N N . VAL A 1 171 ? 29.337 49.044 174.758 1.00 101.84 219 VAL A N 1
ATOM 1048 C CA . VAL A 1 171 ? 29.724 48.440 173.480 1.00 98.50 219 VAL A CA 1
ATOM 1049 C C . VAL A 1 171 ? 31.220 48.133 173.388 1.00 98.95 219 VAL A C 1
ATOM 1050 O O . VAL A 1 171 ? 31.622 47.218 172.669 1.00 106.52 219 VAL A O 1
ATOM 1054 N N . VAL A 1 172 ? 32.039 48.892 174.109 1.00 102.49 220 VAL A N 1
ATOM 1055 C CA . VAL A 1 172 ? 33.478 48.639 174.141 1.00 109.89 220 VAL A CA 1
ATOM 1056 C C . VAL A 1 172 ? 33.802 47.422 175.015 1.00 127.95 220 VAL A C 1
ATOM 1057 O O . VAL A 1 172 ? 33.312 47.306 176.139 1.00 131.95 220 VAL A O 1
ATOM 1061 N N . TYR A 1 173 ? 34.646 46.527 174.507 1.00 141.58 221 TYR A N 1
ATOM 1062 C CA . TYR A 1 173 ? 35.034 45.333 175.251 1.00 151.29 221 TYR A CA 1
ATOM 1063 C C . TYR A 1 173 ? 36.550 45.236 175.272 1.00 150.31 221 TYR A C 1
ATOM 1064 O O . TYR A 1 173 ? 37.123 44.262 174.792 1.00 145.09 221 TYR A O 1
ATOM 1073 N N . SER B 1 12 ? 55.498 45.600 138.170 1.00 154.95 60 SER B N 1
ATOM 1074 C CA . SER B 1 12 ? 55.448 45.923 136.748 1.00 155.78 60 SER B CA 1
ATOM 1075 C C . SER B 1 12 ? 54.428 47.016 136.448 1.00 136.69 60 SER B C 1
ATOM 1076 O O . SER B 1 12 ? 54.449 47.618 135.374 1.00 140.21 60 SER B O 1
ATOM 1079 N N . ASP B 1 13 ? 53.535 47.272 137.398 1.00 114.00 61 ASP B N 1
ATOM 1080 C CA . ASP B 1 13 ? 52.549 48.328 137.223 1.00 113.78 61 ASP B CA 1
ATOM 1081 C C . ASP B 1 13 ? 52.394 49.157 138.493 1.00 108.51 61 ASP B C 1
ATOM 1082 O O . ASP B 1 13 ? 53.069 48.921 139.495 1.00 97.56 61 ASP B O 1
ATOM 1087 N N . TYR B 1 14 ? 51.489 50.126 138.440 1.00 85.49 62 TYR B N 1
ATOM 1088 C CA . TYR B 1 14 ? 51.220 51.002 139.568 1.00 80.61 62 TYR B CA 1
ATOM 1089 C C . TYR B 1 14 ? 49.720 51.210 139.703 1.00 78.79 62 TYR B C 1
ATOM 1090 O O . TYR B 1 14 ? 48.978 51.031 138.738 1.00 81.74 62 TYR B O 1
ATOM 1099 N N . ILE B 1 15 ? 49.273 51.587 140.896 1.00 74.50 63 ILE B N 1
ATOM 1100 C CA . ILE B 1 15 ? 47.855 51.856 141.111 1.00 73.16 63 ILE B CA 1
ATOM 1101 C C . ILE B 1 15 ? 47.661 53.278 141.636 1.00 85.50 63 ILE B C 1
ATOM 1102 O O . ILE B 1 15 ? 48.477 53.778 142.399 1.00 74.80 63 ILE B O 1
ATOM 1107 N N . GLU B 1 16 ? 46.598 53.948 141.207 1.00 82.02 64 GLU B N 1
ATOM 1108 C CA . GLU B 1 16 ? 46.339 55.299 141.700 1.00 70.58 64 GLU B CA 1
ATOM 1109 C C . GLU B 1 16 ? 45.030 55.381 142.474 1.00 78.32 64 GLU B C 1
ATOM 1110 O O . GLU B 1 16 ? 44.004 54.842 142.051 1.00 94.03 64 GLU B O 1
ATOM 1116 N N . LYS B 1 17 ? 45.078 56.069 143.610 1.00 73.00 65 LYS B N 1
ATOM 1117 C CA . LYS B 1 17 ? 43.898 56.250 144.436 1.00 71.68 65 LYS B CA 1
ATOM 1118 C C . LYS B 1 17 ? 43.683 57.719 144.767 1.00 73.81 65 LYS B C 1
ATOM 1119 O O . LYS B 1 17 ? 44.635 58.511 144.805 1.00 75.47 65 LYS B O 1
ATOM 1125 N N . GLU B 1 18 ? 42.425 58.069 145.013 1.00 90.49 66 GLU B N 1
ATOM 1126 C CA . GLU B 1 18 ? 42.069 59.427 145.387 1.00 101.55 66 GLU B CA 1
ATOM 1127 C C . GLU B 1 18 ? 42.096 59.566 146.898 1.00 93.77 66 GLU B C 1
ATOM 1128 O O . GLU B 1 18 ? 41.407 58.839 147.611 1.00 100.72 66 GLU B O 1
ATOM 1134 N N . VAL B 1 19 ? 42.897 60.506 147.381 1.00 73.16 67 VAL B N 1
ATOM 1135 C CA . VAL B 1 19 ? 43.020 60.754 148.808 1.00 65.93 67 VAL B CA 1
ATOM 1136 C C . VAL B 1 19 ? 43.117 62.248 149.056 1.00 78.12 67 VAL B C 1
ATOM 1137 O O . VAL B 1 19 ? 43.178 63.038 148.117 1.00 91.68 67 VAL B O 1
ATOM 1141 N N . LYS B 1 20 ? 43.112 62.640 150.322 1.00 90.32 68 LYS B N 1
ATOM 1142 C CA . LYS B 1 20 ? 43.394 64.024 150.662 1.00 82.15 68 LYS B CA 1
ATOM 1143 C C . LYS B 1 20 ? 44.726 64.101 151.390 1.00 77.75 68 LYS B C 1
ATOM 1144 O O . LYS B 1 20 ? 44.987 63.315 152.299 1.00 85.65 68 LYS B O 1
ATOM 1150 N N . TYR B 1 21 ? 45.567 65.051 150.998 1.00 72.65 69 TYR B N 1
ATOM 1151 C CA . TYR B 1 21 ? 46.865 65.211 151.638 1.00 67.84 69 TYR B CA 1
ATOM 1152 C C . TYR B 1 21 ? 46.768 66.333 152.650 1.00 84.13 69 TYR B C 1
ATOM 1153 O O . TYR B 1 21 ? 46.768 67.508 152.292 1.00 94.25 69 TYR B O 1
ATOM 1162 N N . LEU B 1 22 ? 46.714 65.961 153.924 1.00 82.65 70 LEU B N 1
ATOM 1163 C CA . LEU B 1 22 ? 46.567 66.946 154.985 1.00 75.37 70 LEU B CA 1
ATOM 1164 C C . LEU B 1 22 ? 47.902 67.598 155.294 1.00 73.98 70 LEU B C 1
ATOM 1165 O O . LEU B 1 22 ? 47.991 68.813 155.454 1.00 81.02 70 LEU B O 1
ATOM 1170 N N . GLY B 1 23 ? 48.947 66.787 155.358 1.00 64.33 71 GLY B N 1
ATOM 1171 C CA . GLY B 1 23 ? 50.275 67.308 155.593 1.00 62.93 71 GLY B CA 1
ATOM 1172 C C . GLY B 1 23 ? 51.229 66.250 156.097 1.00 63.14 71 GLY B C 1
ATOM 1173 O O . GLY B 1 23 ? 50.869 65.079 156.218 1.00 63.42 71 GLY B O 1
ATOM 1174 N N . GLN B 1 24 ? 52.451 66.672 156.395 1.00 57.37 72 GLN B N 1
ATOM 1175 C CA . GLN B 1 24 ? 53.477 65.773 156.893 1.00 59.28 72 GLN B CA 1
ATOM 1176 C C . GLN B 1 24 ? 53.983 66.263 158.241 1.00 72.07 72 GLN B C 1
ATOM 1177 O O . GLN B 1 24 ? 54.406 67.411 158.373 1.00 76.98 72 GLN B O 1
ATOM 1183 N N . LEU B 1 25 ? 53.927 65.395 159.244 1.00 68.59 73 LEU B N 1
ATOM 1184 C CA . LEU B 1 25 ? 54.423 65.742 160.567 1.00 60.90 73 LEU B CA 1
ATOM 1185 C C . LEU B 1 25 ? 55.858 65.260 160.724 1.00 64.88 73 LEU B C 1
ATOM 1186 O O . LEU B 1 25 ? 56.151 64.085 160.514 1.00 70.71 73 LEU B O 1
ATOM 1191 N N . THR B 1 26 ? 56.750 66.173 161.094 1.00 73.09 74 THR B N 1
ATOM 1192 C CA . THR B 1 26 ? 58.161 65.839 161.242 1.00 72.14 74 THR B CA 1
ATOM 1193 C C . THR B 1 26 ? 58.606 65.937 162.696 1.00 89.79 74 THR B C 1
ATOM 1194 O O . THR B 1 26 ? 57.894 66.488 163.536 1.00 95.94 74 THR B O 1
ATOM 1198 N N . SER B 1 27 ? 59.792 65.403 162.975 1.00 92.98 75 SER B N 1
ATOM 1199 C CA . SER B 1 27 ? 60.360 65.383 164.321 1.00 98.69 75 SER B CA 1
ATOM 1200 C C . SER B 1 27 ? 59.468 64.645 165.318 1.00 97.98 75 SER B C 1
ATOM 1201 O O . SER B 1 27 ? 59.399 65.006 166.492 1.00 106.74 75 SER B O 1
ATOM 1204 N N . ILE B 1 28 ? 58.786 63.611 164.837 1.00 92.65 76 ILE B N 1
ATOM 1205 C CA . ILE B 1 28 ? 57.985 62.750 165.697 1.00 92.80 76 ILE B CA 1
ATOM 1206 C C . ILE B 1 28 ? 58.888 61.634 166.212 1.00 96.13 76 ILE B C 1
ATOM 1207 O O . ILE B 1 28 ? 59.684 61.087 165.449 1.00 100.76 76 ILE B O 1
ATOM 1212 N N . PRO B 1 29 ? 58.785 61.312 167.514 1.00 91.33 77 PRO B N 1
ATOM 1213 C CA . PRO B 1 29 ? 59.564 60.231 168.128 1.00 87.89 77 PRO B CA 1
ATOM 1214 C C . PRO B 1 29 ? 59.476 58.938 167.321 1.00 86.26 77 PRO B C 1
ATOM 1215 O O . PRO B 1 29 ? 58.377 58.481 167.006 1.00 79.72 77 PRO B O 1
ATOM 1219 N N . GLY B 1 30 ? 60.630 58.365 166.992 1.00 88.10 78 GLY B N 1
ATOM 1220 C CA . GLY B 1 30 ? 60.692 57.184 166.149 1.00 82.70 78 GLY B CA 1
ATOM 1221 C C . GLY B 1 30 ? 60.115 55.933 166.782 1.00 87.67 78 GLY B C 1
ATOM 1222 O O . GLY B 1 30 ? 59.816 54.962 166.088 1.00 85.29 78 GLY B O 1
ATOM 1223 N N . TYR B 1 31 ? 59.952 55.956 168.100 1.00 94.21 79 TYR B N 1
ATOM 1224 C CA . TYR B 1 31 ? 59.418 54.806 168.821 1.00 83.65 79 TYR B CA 1
ATOM 1225 C C . TYR B 1 31 ? 57.893 54.819 168.864 1.00 75.75 79 TYR B C 1
ATOM 1226 O O . TYR B 1 31 ? 57.279 54.041 169.593 1.00 78.87 79 TYR B O 1
ATOM 1235 N N . LEU B 1 32 ? 57.294 55.715 168.085 1.00 71.61 80 LEU B N 1
ATOM 1236 C CA . LEU B 1 32 ? 55.842 55.832 168.007 1.00 63.21 80 LEU B CA 1
ATOM 1237 C C . LEU B 1 32 ? 55.226 54.513 167.561 1.00 74.39 80 LEU B C 1
ATOM 1238 O O . LEU B 1 32 ? 55.669 53.908 166.586 1.00 86.85 80 LEU B O 1
ATOM 1243 N N . ASN B 1 33 ? 54.206 54.073 168.288 1.00 74.46 81 ASN B N 1
ATOM 1244 C CA . ASN B 1 33 ? 53.509 52.835 167.975 1.00 75.03 81 ASN B CA 1
ATOM 1245 C C . ASN B 1 33 ? 52.400 53.083 166.959 1.00 78.97 81 ASN B C 1
ATOM 1246 O O . ASN B 1 33 ? 51.419 53.761 167.259 1.00 85.25 81 ASN B O 1
ATOM 1251 N N . PRO B 1 34 ? 52.559 52.534 165.743 1.00 82.99 82 PRO B N 1
ATOM 1252 C CA . PRO B 1 34 ? 51.566 52.679 164.673 1.00 63.72 82 PRO B CA 1
ATOM 1253 C C . PRO B 1 34 ? 50.262 51.951 164.991 1.00 71.35 82 PRO B C 1
ATOM 1254 O O . PRO B 1 34 ? 49.270 52.132 164.285 1.00 77.54 82 PRO B O 1
ATOM 1258 N N . SER B 1 35 ? 50.270 51.134 166.040 1.00 76.75 83 SER B N 1
ATOM 1259 C CA . SER B 1 35 ? 49.064 50.454 166.495 1.00 73.84 83 SER B CA 1
ATOM 1260 C C . SER B 1 35 ? 48.333 51.288 167.541 1.00 74.81 83 SER B C 1
ATOM 1261 O O . SER B 1 35 ? 47.242 50.928 167.983 1.00 72.25 83 SER B O 1
ATOM 1264 N N . SER B 1 36 ? 48.934 52.409 167.924 1.00 83.58 84 SER B N 1
ATOM 1265 C CA . SER B 1 36 ? 48.367 53.263 168.961 1.00 75.45 84 SER B CA 1
ATOM 1266 C C . SER B 1 36 ? 47.578 54.431 168.384 1.00 68.10 84 SER B C 1
ATOM 1267 O O . SER B 1 36 ? 48.141 55.333 167.764 1.00 79.15 84 SER B O 1
ATOM 1270 N N . ARG B 1 37 ? 46.267 54.401 168.594 1.00 59.51 85 ARG B N 1
ATOM 1271 C CA . ARG B 1 37 ? 45.387 55.473 168.151 1.00 65.73 85 ARG B CA 1
ATOM 1272 C C . ARG B 1 37 ? 45.655 56.757 168.932 1.00 74.60 85 ARG B C 1
ATOM 1273 O O . ARG B 1 37 ? 45.686 57.847 168.360 1.00 83.37 85 ARG B O 1
ATOM 1281 N N . THR B 1 38 ? 45.859 56.617 170.239 1.00 74.20 86 THR B N 1
ATOM 1282 C CA . THR B 1 38 ? 46.050 57.766 171.121 1.00 78.07 86 THR B CA 1
ATOM 1283 C C . THR B 1 38 ? 47.298 58.594 170.800 1.00 76.47 86 THR B C 1
ATOM 1284 O O . THR B 1 38 ? 47.263 59.818 170.882 1.00 77.79 86 THR B O 1
ATOM 1288 N N . GLU B 1 39 ? 48.394 57.930 170.445 1.00 70.36 87 GLU B N 1
ATOM 1289 C CA . GLU B 1 39 ? 49.638 58.627 170.116 1.00 76.92 87 GLU B CA 1
ATOM 1290 C C . GLU B 1 39 ? 49.505 59.407 168.805 1.00 81.01 87 GLU B C 1
ATOM 1291 O O . GLU B 1 39 ? 49.781 60.620 168.739 1.00 98.99 87 GLU B O 1
ATOM 1297 N N . ILE B 1 40 ? 49.062 58.697 167.770 1.00 72.17 88 ILE B N 1
ATOM 1298 C CA . ILE B 1 40 ? 48.866 59.273 166.445 1.00 68.95 88 ILE B CA 1
ATOM 1299 C C . ILE B 1 40 ? 47.925 60.468 166.528 1.00 72.10 88 ILE B C 1
ATOM 1300 O O . ILE B 1 40 ? 48.228 61.552 166.019 1.00 73.70 88 ILE B O 1
ATOM 1305 N N . LEU B 1 41 ? 46.794 60.271 167.196 1.00 60.29 89 LEU B N 1
ATOM 1306 C CA . LEU B 1 41 ? 45.818 61.339 167.367 1.00 62.31 89 LEU B CA 1
ATOM 1307 C C . LEU B 1 41 ? 46.341 62.455 168.261 1.00 61.03 89 LEU B C 1
ATOM 1308 O O . LEU B 1 41 ? 45.891 63.591 168.158 1.00 104.53 89 LEU B O 1
ATOM 1313 N N . HIS B 1 42 ? 47.277 62.132 169.146 1.00 66.77 90 HIS B N 1
ATOM 1314 C CA . HIS B 1 42 ? 47.883 63.150 169.994 1.00 77.93 90 HIS B CA 1
ATOM 1315 C C . HIS B 1 42 ? 48.653 64.125 169.116 1.00 73.39 90 HIS B C 1
ATOM 1316 O O . HIS B 1 42 ? 48.431 65.346 169.165 1.00 77.48 90 HIS B O 1
ATOM 1323 N N . PHE B 1 43 ? 49.526 63.577 168.274 1.00 71.25 91 PHE B N 1
ATOM 1324 C CA . PHE B 1 43 ? 50.342 64.427 167.412 1.00 74.48 91 PHE B CA 1
ATOM 1325 C C . PHE B 1 43 ? 49.507 65.135 166.344 1.00 76.52 91 PHE B C 1
ATOM 1326 O O . PHE B 1 43 ? 49.799 66.275 165.970 1.00 84.46 91 PHE B O 1
ATOM 1334 N N . ILE B 1 44 ? 48.454 64.471 165.874 1.00 65.41 92 ILE B N 1
ATOM 1335 C CA . ILE B 1 44 ? 47.565 65.070 164.881 1.00 58.70 92 ILE B CA 1
ATOM 1336 C C . ILE B 1 44 ? 46.754 66.233 165.461 1.00 66.32 92 ILE B C 1
ATOM 1337 O O . ILE B 1 44 ? 46.694 67.312 164.867 1.00 74.06 92 ILE B O 1
ATOM 1342 N N . ASP B 1 45 ? 46.142 66.016 166.623 1.00 66.33 93 ASP B N 1
ATOM 1343 C CA . ASP B 1 45 ? 45.357 67.057 167.282 1.00 75.30 93 ASP B CA 1
ATOM 1344 C C . ASP B 1 45 ? 46.236 68.247 167.639 1.00 88.15 93 ASP B C 1
ATOM 1345 O O . ASP B 1 45 ? 45.840 69.406 167.454 1.00 97.28 93 ASP B O 1
ATOM 1350 N N . ASN B 1 46 ? 47.437 67.959 168.139 1.00 84.46 94 ASN B N 1
ATOM 1351 C CA . ASN B 1 46 ? 48.389 69.026 168.413 1.00 79.69 94 ASN B CA 1
ATOM 1352 C C . ASN B 1 46 ? 48.739 69.789 167.139 1.00 84.16 94 ASN B C 1
ATOM 1353 O O . ASN B 1 46 ? 48.856 71.015 167.157 1.00 97.86 94 ASN B O 1
ATOM 1358 N N . ALA B 1 47 ? 48.904 69.063 166.037 1.00 83.63 95 ALA B N 1
ATOM 1359 C CA . ALA B 1 47 ? 49.224 69.696 164.762 1.00 77.08 95 ALA B CA 1
ATOM 1360 C C . ALA B 1 47 ? 48.084 70.572 164.244 1.00 83.81 95 ALA B C 1
ATOM 1361 O O . ALA B 1 47 ? 48.322 71.572 163.566 1.00 86.94 95 ALA B O 1
ATOM 1363 N N . LYS B 1 48 ? 46.848 70.200 164.561 1.00 77.44 96 LYS B N 1
ATOM 1364 C CA . LYS B 1 48 ? 45.701 70.994 164.132 1.00 86.45 96 LYS B CA 1
ATOM 1365 C C . LYS B 1 48 ? 45.517 72.236 164.993 1.00 99.23 96 LYS B C 1
ATOM 1366 O O . LYS B 1 48 ? 45.133 73.291 164.484 1.00 111.40 96 LYS B O 1
ATOM 1372 N N . ARG B 1 49 ? 45.788 72.116 166.289 1.00 96.29 97 ARG B N 1
ATOM 1373 C CA . ARG B 1 49 ? 45.712 73.278 167.167 1.00 97.86 97 ARG B CA 1
ATOM 1374 C C . ARG B 1 49 ? 46.803 74.298 166.840 1.00 104.40 97 ARG B C 1
ATOM 1375 O O . ARG B 1 49 ? 46.642 75.491 167.093 1.00 105.54 97 ARG B O 1
ATOM 1383 N N . ALA B 1 50 ? 47.910 73.820 166.281 1.00 97.54 98 ALA B N 1
ATOM 1384 C CA . ALA B 1 50 ? 49.014 74.690 165.882 1.00 100.94 98 ALA B CA 1
ATOM 1385 C C . ALA B 1 50 ? 48.902 75.129 164.421 1.00 102.54 98 ALA B C 1
ATOM 1386 O O . ALA B 1 50 ? 49.817 75.756 163.884 1.00 98.51 98 ALA B O 1
ATOM 1388 N N . HIS B 1 51 ? 47.782 74.786 163.790 1.00 101.63 99 HIS B N 1
ATOM 1389 C CA . HIS B 1 51 ? 47.511 75.140 162.395 1.00 93.88 99 HIS B CA 1
ATOM 1390 C C . HIS B 1 51 ? 48.557 74.589 161.428 1.00 97.20 99 HIS B C 1
ATOM 1391 O O . HIS B 1 51 ? 48.784 75.155 160.359 1.00 107.18 99 HIS B O 1
ATOM 1398 N N . GLN B 1 52 ? 49.188 73.485 161.811 1.00 94.26 100 GLN B N 1
ATOM 1399 C CA . GLN B 1 52 ? 50.143 72.810 160.944 1.00 85.69 100 GLN B CA 1
ATOM 1400 C C . GLN B 1 52 ? 49.389 71.807 160.086 1.00 78.72 100 GLN B C 1
ATOM 1401 O O . GLN B 1 52 ? 49.925 71.265 159.120 1.00 85.38 100 GLN B O 1
ATOM 1407 N N . LEU B 1 53 ? 48.133 71.574 160.451 1.00 78.66 101 LEU B N 1
ATOM 1408 C CA . LEU B 1 53 ? 47.256 70.706 159.684 1.00 72.19 101 LEU B CA 1
ATOM 1409 C C . LEU B 1 53 ? 45.930 71.416 159.411 1.00 86.32 101 LEU B C 1
ATOM 1410 O O . LEU B 1 53 ? 45.445 72.181 160.243 1.00 106.49 101 LEU B O 1
ATOM 1415 N N . PRO B 1 54 ? 45.345 71.158 158.232 1.00 87.29 102 PRO B N 1
ATOM 1416 C CA . PRO B 1 54 ? 44.084 71.700 157.716 1.00 93.97 102 PRO B CA 1
ATOM 1417 C C . PRO B 1 54 ? 42.864 71.000 158.286 1.00 105.68 102 PRO B C 1
ATOM 1418 O O . PRO B 1 54 ? 42.979 69.884 158.791 1.00 95.65 102 PRO B O 1
ATOM 1422 N N . GLY B 1 55 ? 41.712 71.656 158.221 1.00 131.03 103 GLY B N 1
ATOM 1423 C CA . GLY B 1 55 ? 40.482 71.002 158.613 1.00 142.41 103 GLY B CA 1
ATOM 1424 C C . GLY B 1 55 ? 40.214 70.035 157.475 1.00 155.54 103 GLY B C 1
ATOM 1425 O O . GLY B 1 55 ? 40.272 70.408 156.303 1.00 166.40 103 GLY B O 1
ATOM 1426 N N . HIS B 1 56 ? 39.944 68.782 157.829 1.00 150.94 104 HIS B N 1
ATOM 1427 C CA . HIS B 1 56 ? 39.813 67.691 156.861 1.00 133.50 104 HIS B CA 1
ATOM 1428 C C . HIS B 1 56 ? 38.720 67.874 155.806 1.00 126.41 104 HIS B C 1
ATOM 1429 O O . HIS B 1 56 ? 38.611 67.070 154.880 1.00 120.62 104 HIS B O 1
ATOM 1436 N N . LEU B 1 57 ? 37.915 68.921 155.947 1.00 124.47 105 LEU B N 1
ATOM 1437 C CA . LEU B 1 57 ? 36.803 69.157 155.033 1.00 130.74 105 LEU B CA 1
ATOM 1438 C C . LEU B 1 57 ? 37.224 70.036 153.869 1.00 138.99 105 LEU B C 1
ATOM 1439 O O . LEU B 1 57 ? 36.442 70.279 152.949 1.00 145.64 105 LEU B O 1
ATOM 1444 N N . THR B 1 58 ? 38.468 70.501 153.909 1.00 135.35 106 THR B N 1
ATOM 1445 C CA . THR B 1 58 ? 39.003 71.362 152.862 1.00 139.72 106 THR B CA 1
ATOM 1446 C C . THR B 1 58 ? 39.004 70.713 151.479 1.00 142.72 106 THR B C 1
ATOM 1447 O O . THR B 1 58 ? 38.579 69.569 151.305 1.00 139.57 106 THR B O 1
ATOM 1451 N N . GLN B 1 59 ? 39.522 71.450 150.503 1.00 148.50 107 GLN B N 1
ATOM 1452 C CA . GLN B 1 59 ? 39.500 71.022 149.115 1.00 149.35 107 GLN B CA 1
ATOM 1453 C C . GLN B 1 59 ? 40.715 71.649 148.442 1.00 138.95 107 GLN B C 1
ATOM 1454 O O . GLN B 1 59 ? 40.968 71.447 147.255 1.00 139.95 107 GLN B O 1
ATOM 1460 N N . GLU B 1 60 ? 41.472 72.419 149.220 1.00 130.09 108 GLU B N 1
ATOM 1461 C CA . GLU B 1 60 ? 42.760 72.921 148.766 1.00 126.94 108 GLU B CA 1
ATOM 1462 C C . GLU B 1 60 ? 43.827 71.852 148.961 1.00 125.37 108 GLU B C 1
ATOM 1463 O O . GLU B 1 60 ? 44.898 71.906 148.361 1.00 128.01 108 GLU B O 1
ATOM 1469 N N . HIS B 1 61 ? 43.513 70.871 149.801 1.00 127.01 109 HIS B N 1
ATOM 1470 C CA . HIS B 1 61 ? 44.393 69.733 150.041 1.00 122.55 109 HIS B CA 1
ATOM 1471 C C . HIS B 1 61 ? 43.856 68.469 149.398 1.00 122.73 109 HIS B C 1
ATOM 1472 O O . HIS B 1 61 ? 43.235 67.635 150.057 1.00 134.11 109 HIS B O 1
ATOM 1479 N N . ASP B 1 62 ? 44.072 68.361 148.093 1.00 119.52 110 ASP B N 1
ATOM 1480 C CA . ASP B 1 62 ? 43.574 67.242 147.321 1.00 111.18 110 ASP B CA 1
ATOM 1481 C C . ASP B 1 62 ? 44.687 66.653 146.471 1.00 97.39 110 ASP B C 1
ATOM 1482 O O . ASP B 1 62 ? 45.224 67.337 145.604 1.00 89.55 110 ASP B O 1
ATOM 1487 N N . ALA B 1 63 ? 45.025 65.390 146.698 1.00 89.30 111 ALA B N 1
ATOM 1488 C CA . ALA B 1 63 ? 46.124 64.781 145.969 1.00 87.28 111 ALA B CA 1
ATOM 1489 C C . ALA B 1 63 ? 45.771 63.387 145.490 1.00 77.16 111 ALA B C 1
ATOM 1490 O O . ALA B 1 63 ? 44.845 62.753 145.992 1.00 81.11 111 ALA B O 1
ATOM 1492 N N . VAL B 1 64 ? 46.520 62.933 144.495 1.00 78.59 112 VAL B N 1
ATOM 1493 C CA . VAL B 1 64 ? 46.443 61.581 143.985 1.00 82.53 112 VAL B CA 1
ATOM 1494 C C . VAL B 1 64 ? 47.650 60.816 144.519 1.00 77.63 112 VAL B C 1
ATOM 1495 O O . VAL B 1 64 ? 48.791 61.330 144.532 1.00 79.21 112 VAL B O 1
ATOM 1499 N N . LEU B 1 65 ? 47.365 59.615 145.020 1.00 71.44 113 LEU B N 1
ATOM 1500 C CA . LEU B 1 65 ? 48.382 58.696 145.518 1.00 65.91 113 LEU B CA 1
ATOM 1501 C C . LEU B 1 65 ? 48.692 57.578 144.528 1.00 80.04 113 LEU B C 1
ATOM 1502 O O . LEU B 1 65 ? 47.832 56.758 144.206 1.00 83.15 113 LEU B O 1
ATOM 1507 N N . SER B 1 66 ? 49.928 57.564 144.042 1.00 78.71 114 SER B N 1
ATOM 1508 C CA . SER B 1 66 ? 50.413 56.499 143.180 1.00 64.97 114 SER B CA 1
ATOM 1509 C C . SER B 1 66 ? 51.225 55.496 143.991 1.00 65.54 114 SER B C 1
ATOM 1510 O O . SER B 1 66 ? 52.185 55.858 144.665 1.00 80.47 114 SER B O 1
ATOM 1513 N N . LEU B 1 67 ? 50.830 54.231 143.924 1.00 61.00 115 LEU B N 1
ATOM 1514 C CA . LEU B 1 67 ? 51.471 53.181 144.694 1.00 57.26 115 LEU B CA 1
ATOM 1515 C C . LEU B 1 67 ? 52.126 52.176 143.758 1.00 69.30 115 LEU B C 1
ATOM 1516 O O . LEU B 1 67 ? 51.516 51.725 142.783 1.00 71.54 115 LEU B O 1
ATOM 1521 N N . SER B 1 68 ? 53.373 51.837 144.064 1.00 65.26 116 SER B N 1
ATOM 1522 C CA . SER B 1 68 ? 54.120 50.849 143.301 1.00 73.40 116 SER B CA 1
ATOM 1523 C C . SER B 1 68 ? 55.139 50.171 144.207 1.00 80.94 116 SER B C 1
ATOM 1524 O O . SER B 1 68 ? 55.313 50.568 145.359 1.00 94.35 116 SER B O 1
ATOM 1527 N N . ALA B 1 69 ? 55.814 49.154 143.683 1.00 88.39 117 ALA B N 1
ATOM 1528 C CA . ALA B 1 69 ? 56.824 48.428 144.445 1.00 78.49 117 ALA B CA 1
ATOM 1529 C C . ALA B 1 69 ? 58.035 49.310 144.735 1.00 75.47 117 ALA B C 1
ATOM 1530 O O . ALA B 1 69 ? 58.815 49.033 145.646 1.00 81.33 117 ALA B O 1
ATOM 1532 N N . TYR B 1 70 ? 58.181 50.375 143.954 1.00 84.59 118 TYR B N 1
ATOM 1533 C CA . TYR B 1 70 ? 59.298 51.295 144.111 1.00 89.56 118 TYR B CA 1
ATOM 1534 C C . TYR B 1 70 ? 59.053 52.275 145.250 1.00 86.63 118 TYR B C 1
ATOM 1535 O O . TYR B 1 70 ? 59.898 52.442 146.131 1.00 89.25 118 TYR B O 1
ATOM 1544 N N . ASN B 1 71 ? 57.889 52.917 145.230 1.00 72.15 119 ASN B N 1
ATOM 1545 C CA . ASN B 1 71 ? 57.586 53.970 146.191 1.00 59.69 119 ASN B CA 1
ATOM 1546 C C . ASN B 1 71 ? 56.108 54.337 146.294 1.00 61.60 119 ASN B C 1
ATOM 1547 O O . ASN B 1 71 ? 55.267 53.829 145.551 1.00 76.75 119 ASN B O 1
ATOM 1552 N N . VAL B 1 72 ? 55.814 55.222 147.239 1.00 53.78 120 VAL B N 1
ATOM 1553 C CA . VAL B 1 72 ? 54.520 55.872 147.345 1.00 61.68 120 VAL B CA 1
ATOM 1554 C C . VAL B 1 72 ? 54.708 57.317 146.908 1.00 70.02 120 VAL B C 1
ATOM 1555 O O . VAL B 1 72 ? 55.611 58.004 147.383 1.00 81.56 120 VAL B O 1
ATOM 1559 N N . LYS B 1 73 ? 53.855 57.772 146.000 1.00 66.14 121 LYS B N 1
ATOM 1560 C CA . LYS B 1 73 ? 53.975 59.106 145.440 1.00 70.51 121 LYS B CA 1
ATOM 1561 C C . LYS B 1 73 ? 52.701 59.910 145.663 1.00 74.56 121 LYS B C 1
ATOM 1562 O O . LYS B 1 73 ? 51.604 59.417 145.434 1.00 80.64 121 LYS B O 1
ATOM 1568 N N . LEU B 1 74 ? 52.844 61.144 146.127 1.00 64.98 122 LEU B N 1
ATOM 1569 C CA . LEU B 1 74 ? 51.695 62.025 146.290 1.00 79.07 122 LEU B CA 1
ATOM 1570 C C . LEU B 1 74 ? 51.852 63.257 145.413 1.00 79.58 122 LEU B C 1
ATOM 1571 O O . LEU B 1 74 ? 52.922 63.884 145.413 1.00 82.23 122 LEU B O 1
ATOM 1576 N N . ALA B 1 75 ? 50.790 63.606 144.683 1.00 80.69 123 ALA B N 1
ATOM 1577 C CA . ALA B 1 75 ? 50.829 64.789 143.816 1.00 84.97 123 ALA B CA 1
ATOM 1578 C C . ALA B 1 75 ? 49.473 65.494 143.773 1.00 89.74 123 ALA B C 1
ATOM 1579 O O . ALA B 1 75 ? 48.444 64.842 143.722 1.00 107.10 123 ALA B O 1
ATOM 1581 N N . TRP B 1 76 ? 49.467 66.823 143.769 1.00 103.95 124 TRP B N 1
ATOM 1582 C CA . TRP B 1 76 ? 48.204 67.572 143.737 1.00 98.73 124 TRP B CA 1
ATOM 1583 C C . TRP B 1 76 ? 47.361 67.250 142.496 1.00 110.91 124 TRP B C 1
ATOM 1584 O O . TRP B 1 76 ? 47.871 66.701 141.513 1.00 106.43 124 TRP B O 1
ATOM 1595 N N . ARG B 1 77 ? 46.075 67.592 142.539 1.00 106.29 125 ARG B N 1
ATOM 1596 C CA . ARG B 1 77 ? 45.201 67.302 141.413 1.00 110.32 125 ARG B CA 1
ATOM 1597 C C . ARG B 1 77 ? 45.095 68.483 140.449 1.00 127.30 125 ARG B C 1
ATOM 1598 O O . ARG B 1 77 ? 44.845 68.293 139.258 1.00 139.15 125 ARG B O 1
ATOM 1606 N N . ASP B 1 78 ? 45.309 69.699 140.944 1.00 126.77 126 ASP B N 1
ATOM 1607 C CA . ASP B 1 78 ? 45.194 70.871 140.078 1.00 152.82 126 ASP B CA 1
ATOM 1608 C C . ASP B 1 78 ? 46.307 70.938 139.026 1.00 168.90 126 ASP B C 1
ATOM 1609 O O . ASP B 1 78 ? 46.028 70.942 137.828 1.00 176.71 126 ASP B O 1
ATOM 1614 N N . GLY B 1 79 ? 47.558 70.977 139.476 1.00 164.36 127 GLY B N 1
ATOM 1615 C CA . GLY B 1 79 ? 48.698 71.210 138.606 1.00 155.02 127 GLY B CA 1
ATOM 1616 C C . GLY B 1 79 ? 49.556 69.982 138.371 1.00 131.79 127 GLY B C 1
ATOM 1617 O O . GLY B 1 79 ? 50.510 70.027 137.593 1.00 123.79 127 GLY B O 1
ATOM 1618 N N . GLU B 1 80 ? 49.234 68.905 139.083 1.00 126.65 128 GLU B N 1
ATOM 1619 C CA . GLU B 1 80 ? 49.933 67.621 138.987 1.00 130.45 128 GLU B CA 1
ATOM 1620 C C . GLU B 1 80 ? 51.371 67.646 139.498 1.00 127.44 128 GLU B C 1
ATOM 1621 O O . GLU B 1 80 ? 52.088 66.653 139.360 1.00 112.52 128 GLU B O 1
ATOM 1627 N N . ASP B 1 81 ? 51.796 68.764 140.078 1.00 127.25 129 ASP B N 1
ATOM 1628 C CA . ASP B 1 81 ? 53.127 68.829 140.663 1.00 116.05 129 ASP B CA 1
ATOM 1629 C C . ASP B 1 81 ? 53.219 67.785 141.760 1.00 111.78 129 ASP B C 1
ATOM 1630 O O . ASP B 1 81 ? 52.271 67.585 142.518 1.00 118.40 129 ASP B O 1
ATOM 1635 N N . ILE B 1 82 ? 54.367 67.128 141.855 1.00 95.44 130 ILE B N 1
ATOM 1636 C CA . ILE B 1 82 ? 54.510 66.036 142.805 1.00 101.02 130 ILE B CA 1
ATOM 1637 C C . ILE B 1 82 ? 54.858 66.553 144.196 1.00 89.52 130 ILE B C 1
ATOM 1638 O O . ILE B 1 82 ? 55.825 67.293 144.381 1.00 95.06 130 ILE B O 1
ATOM 1643 N N . ILE B 1 83 ? 54.054 66.138 145.170 1.00 87.33 131 ILE B N 1
ATOM 1644 C CA . ILE B 1 83 ? 54.181 66.594 146.549 1.00 93.67 131 ILE B CA 1
ATOM 1645 C C . ILE B 1 83 ? 55.262 65.839 147.294 1.00 90.33 131 ILE B C 1
ATOM 1646 O O . ILE B 1 83 ? 56.141 66.439 147.908 1.00 88.86 131 ILE B O 1
ATOM 1651 N N . LEU B 1 84 ? 55.202 64.512 147.232 1.00 85.95 132 LEU B N 1
ATOM 1652 C CA . LEU B 1 84 ? 56.160 63.711 147.984 1.00 78.25 132 LEU B CA 1
ATOM 1653 C C . LEU B 1 84 ? 56.440 62.351 147.358 1.00 76.31 132 LEU B C 1
ATOM 1654 O O . LEU B 1 84 ? 55.592 61.781 146.680 1.00 76.81 132 LEU B O 1
ATOM 1659 N N . ARG B 1 85 ? 57.646 61.843 147.588 1.00 59.77 133 ARG B N 1
ATOM 1660 C CA . ARG B 1 85 ? 58.017 60.512 147.128 1.00 64.02 133 ARG B CA 1
ATOM 1661 C C . ARG B 1 85 ? 58.710 59.764 148.253 1.00 71.40 133 ARG B C 1
ATOM 1662 O O . ARG B 1 85 ? 59.806 60.138 148.674 1.00 84.00 133 ARG B O 1
ATOM 1670 N N . VAL B 1 86 ? 58.071 58.710 148.742 1.00 68.43 134 VAL B N 1
ATOM 1671 C CA . VAL B 1 86 ? 58.635 57.926 149.826 1.00 61.34 134 VAL B CA 1
ATOM 1672 C C . VAL B 1 86 ? 58.918 56.514 149.341 1.00 66.69 134 VAL B C 1
ATOM 1673 O O . VAL B 1 86 ? 57.992 55.783 149.008 1.00 71.73 134 VAL B O 1
ATOM 1677 N N . PRO B 1 87 ? 60.200 56.120 149.301 1.00 55.98 135 PRO B N 1
ATOM 1678 C CA . PRO B 1 87 ? 60.505 54.731 148.946 1.00 56.16 135 PRO B CA 1
ATOM 1679 C C . PRO B 1 87 ? 59.845 53.777 149.936 1.00 72.65 135 PRO B C 1
ATOM 1680 O O . PRO B 1 87 ? 59.708 54.122 151.110 1.00 78.43 135 PRO B O 1
ATOM 1684 N N . ILE B 1 88 ? 59.432 52.605 149.465 1.00 67.32 136 ILE B N 1
ATOM 1685 C CA . ILE B 1 88 ? 58.717 51.649 150.309 1.00 72.48 136 ILE B CA 1
ATOM 1686 C C . ILE B 1 88 ? 59.551 51.196 151.506 1.00 61.33 136 ILE B C 1
ATOM 1687 O O . ILE B 1 88 ? 59.017 50.947 152.588 1.00 74.27 136 ILE B O 1
ATOM 1692 N N . HIS B 1 89 ? 60.864 51.120 151.319 1.00 73.52 137 HIS B N 1
ATOM 1693 C CA . HIS B 1 89 ? 61.755 50.741 152.409 1.00 77.55 137 HIS B CA 1
ATOM 1694 C C . HIS B 1 89 ? 61.868 51.867 153.436 1.00 75.95 137 HIS B C 1
ATOM 1695 O O . HIS B 1 89 ? 62.400 51.671 154.528 1.00 80.87 137 HIS B O 1
ATOM 1702 N N . ASP B 1 90 ? 61.367 53.046 153.078 1.00 68.05 138 ASP B N 1
ATOM 1703 C CA . ASP B 1 90 ? 61.360 54.182 153.992 1.00 63.52 138 ASP B CA 1
ATOM 1704 C C . ASP B 1 90 ? 60.030 54.310 154.725 1.00 64.08 138 ASP B C 1
ATOM 1705 O O . ASP B 1 90 ? 59.834 55.239 155.505 1.00 68.05 138 ASP B O 1
ATOM 1710 N N . ILE B 1 91 ? 59.121 53.371 154.483 1.00 61.58 139 ILE B N 1
ATOM 1711 C CA . ILE B 1 91 ? 57.843 53.366 155.184 1.00 56.41 139 ILE B CA 1
ATOM 1712 C C . ILE B 1 91 ? 57.859 52.312 156.281 1.00 71.78 139 ILE B C 1
ATOM 1713 O O . ILE B 1 91 ? 58.005 51.121 156.007 1.00 69.13 139 ILE B O 1
ATOM 1718 N N . ALA B 1 92 ? 57.703 52.756 157.523 1.00 70.93 140 ALA B N 1
ATOM 1719 C CA . ALA B 1 92 ? 57.721 51.847 158.662 1.00 68.98 140 ALA B CA 1
ATOM 1720 C C . ALA B 1 92 ? 56.389 51.134 158.801 1.00 65.89 140 ALA B C 1
ATOM 1721 O O . ALA B 1 92 ? 56.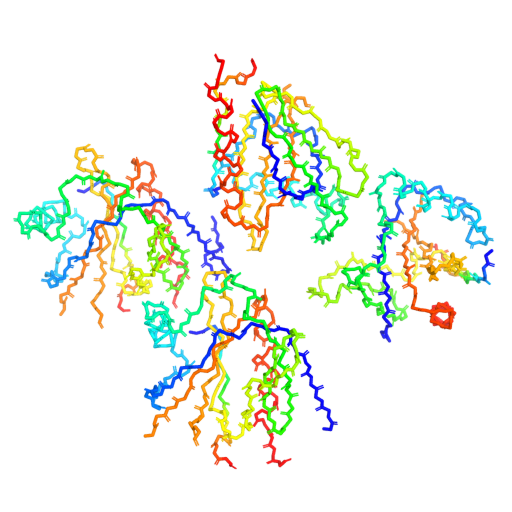347 49.928 159.043 1.00 72.03 140 ALA B O 1
ATOM 1723 N N . ALA B 1 93 ? 55.300 51.878 158.633 1.00 62.62 141 ALA B N 1
ATOM 1724 C CA . ALA B 1 93 ? 53.974 51.284 158.756 1.00 48.76 141 ALA B CA 1
ATOM 1725 C C . ALA B 1 93 ? 52.889 52.162 158.156 1.00 59.11 141 ALA B C 1
ATOM 1726 O O . ALA B 1 93 ? 53.128 53.314 157.801 1.00 56.17 141 ALA B O 1
ATOM 1728 N N . VAL B 1 94 ? 51.688 51.604 158.053 1.00 62.84 142 VAL B N 1
ATOM 1729 C CA . VAL B 1 94 ? 50.521 52.367 157.634 1.00 45.33 142 VAL B CA 1
ATOM 1730 C C . VAL B 1 94 ? 49.358 52.046 158.564 1.00 61.04 142 VAL B C 1
ATOM 1731 O O . VAL B 1 94 ? 49.096 50.881 158.867 1.00 69.70 142 VAL B O 1
ATOM 1735 N N . SER B 1 95 ? 48.674 53.083 159.034 1.00 57.73 143 SER B N 1
ATOM 1736 C CA . SER B 1 95 ? 47.615 52.896 160.012 1.00 59.89 143 SER B CA 1
ATOM 1737 C C . SER B 1 95 ? 46.320 53.565 159.565 1.00 57.06 143 SER B C 1
ATOM 1738 O O . SER B 1 95 ? 46.330 54.672 159.030 1.00 68.26 143 SER B O 1
ATOM 1741 N N . TYR B 1 96 ? 45.206 52.877 159.781 1.00 51.09 144 TYR B N 1
ATOM 1742 C CA . TYR B 1 96 ? 43.899 53.470 159.557 1.00 53.57 144 TYR B CA 1
ATOM 1743 C C . TYR B 1 96 ? 43.335 53.922 160.895 1.00 70.81 144 TYR B C 1
ATOM 1744 O O . TYR B 1 96 ? 42.924 53.107 161.724 1.00 73.52 144 TYR B O 1
ATOM 1753 N N . VAL B 1 97 ? 43.315 55.234 161.092 1.00 66.77 145 VAL B N 1
ATOM 1754 C CA . VAL B 1 97 ? 42.716 55.819 162.277 1.00 61.82 145 VAL B CA 1
ATOM 1755 C C . VAL B 1 97 ? 41.445 56.542 161.875 1.00 61.42 145 VAL B C 1
ATOM 1756 O O . VAL B 1 97 ? 41.484 57.518 161.126 1.00 62.56 145 VAL B O 1
ATOM 1760 N N . ARG B 1 98 ? 40.313 56.053 162.364 1.00 53.43 146 ARG B N 1
ATOM 1761 C CA . ARG B 1 98 ? 39.041 56.685 162.064 1.00 61.19 146 ARG B CA 1
ATOM 1762 C C . ARG B 1 98 ? 38.674 57.767 163.070 1.00 70.83 146 ARG B C 1
ATOM 1763 O O . ARG B 1 98 ? 38.333 57.469 164.213 1.00 87.10 146 ARG B O 1
ATOM 1771 N N . ASP B 1 99 ? 38.737 59.022 162.641 1.00 76.13 147 ASP B N 1
ATOM 1772 C CA . ASP B 1 99 ? 38.148 60.098 163.422 1.00 58.95 147 ASP B CA 1
ATOM 1773 C C . ASP B 1 99 ? 36.712 60.162 162.923 1.00 89.53 147 ASP B C 1
ATOM 1774 O O . ASP B 1 99 ? 36.329 59.357 162.073 1.00 124.22 147 ASP B O 1
ATOM 1779 N N . ASP B 1 100 ? 35.921 61.095 163.442 1.00 68.11 148 ASP B N 1
ATOM 1780 C CA . ASP B 1 100 ? 34.472 61.096 163.209 1.00 77.38 148 ASP B CA 1
ATOM 1781 C C . ASP B 1 100 ? 34.038 60.947 161.748 1.00 75.04 148 ASP B C 1
ATOM 1782 O O . ASP B 1 100 ? 33.450 59.932 161.368 1.00 77.34 148 ASP B O 1
ATOM 1787 N N . ALA B 1 101 ? 34.347 61.949 160.934 1.00 79.56 149 ALA B N 1
ATOM 1788 C CA . ALA B 1 101 ? 33.971 61.938 159.529 1.00 65.04 149 ALA B CA 1
ATOM 1789 C C . ALA B 1 101 ? 35.206 61.662 158.691 1.00 80.66 149 ALA B C 1
ATOM 1790 O O . ALA B 1 101 ? 35.114 61.297 157.520 1.00 84.55 149 ALA B O 1
ATOM 1792 N N . ALA B 1 102 ? 36.367 61.848 159.307 1.00 59.95 150 ALA B N 1
ATOM 1793 C CA . ALA B 1 102 ? 37.630 61.670 158.611 1.00 63.63 150 ALA B CA 1
ATOM 1794 C C . ALA B 1 102 ? 38.152 60.249 158.788 1.00 65.39 150 ALA B C 1
ATOM 1795 O O . ALA B 1 102 ? 38.325 59.771 159.911 1.00 72.44 150 ALA B O 1
ATOM 1797 N N . HIS B 1 103 ? 38.389 59.575 157.669 1.00 68.13 151 HIS B N 1
ATOM 1798 C CA . HIS B 1 103 ? 39.002 58.255 157.686 1.00 63.76 151 HIS B CA 1
ATOM 1799 C C . HIS B 1 103 ? 40.494 58.413 157.441 1.00 62.57 151 HIS B C 1
ATOM 1800 O O . HIS B 1 103 ? 40.973 58.238 156.320 1.00 78.94 151 HIS B O 1
ATOM 1807 N N . LEU B 1 104 ? 41.226 58.750 158.498 1.00 69.53 152 LEU B N 1
ATOM 1808 C CA . LEU B 1 104 ? 42.642 59.070 158.371 1.00 64.00 152 LEU B CA 1
ATOM 1809 C C . LEU B 1 104 ? 43.485 57.850 158.033 1.00 58.98 152 LEU B C 1
ATOM 1810 O O . LEU B 1 104 ? 43.341 56.789 158.641 1.00 67.60 152 LEU B O 1
ATOM 1815 N N . VAL B 1 105 ? 44.362 58.014 157.050 1.00 53.52 153 VAL B N 1
ATOM 1816 C CA . VAL B 1 105 ? 45.362 57.005 156.745 1.00 45.20 153 VAL B CA 1
ATOM 1817 C C . VAL B 1 105 ? 46.727 57.627 156.996 1.00 59.62 153 VAL B C 1
ATOM 1818 O O . VAL B 1 105 ? 47.149 58.536 156.280 1.00 49.13 153 VAL B O 1
ATOM 1822 N N . VAL B 1 106 ? 47.405 57.144 158.029 1.00 60.17 154 VAL B N 1
ATOM 1823 C CA . VAL B 1 106 ? 48.668 57.725 158.452 1.00 57.21 154 VAL B CA 1
ATOM 1824 C C . VAL B 1 106 ? 49.841 56.827 158.092 1.00 59.66 154 VAL B C 1
ATOM 1825 O O . VAL B 1 106 ? 49.885 55.660 158.481 1.00 77.50 154 VAL B O 1
ATOM 1829 N N . LEU B 1 107 ? 50.788 57.379 157.343 1.00 62.82 155 LEU B N 1
ATOM 1830 C CA . LEU B 1 107 ? 51.986 56.640 156.979 1.00 59.63 155 LEU B CA 1
ATOM 1831 C C . LEU B 1 107 ? 53.126 56.989 157.923 1.00 64.27 155 LEU B C 1
ATOM 1832 O O . LEU B 1 107 ? 53.613 58.119 157.924 1.00 77.48 155 LEU B O 1
ATOM 1837 N N . LYS B 1 108 ? 53.551 56.020 158.727 1.00 65.36 156 LYS B N 1
ATOM 1838 C CA . LYS B 1 108 ? 54.738 56.208 159.547 1.00 55.99 156 LYS B CA 1
ATOM 1839 C C . LYS B 1 108 ? 55.946 55.861 158.700 1.00 69.85 156 LYS B C 1
ATOM 1840 O O . LYS B 1 108 ? 56.167 54.693 158.359 1.00 78.26 156 LYS B O 1
ATOM 1846 N N . THR B 1 109 ? 56.717 56.888 158.360 1.00 62.13 157 THR B N 1
ATOM 1847 C CA . THR B 1 109 ? 57.850 56.741 157.461 1.00 74.53 157 THR B CA 1
ATOM 1848 C C . THR B 1 109 ? 59.130 57.193 158.143 1.00 76.63 157 THR B C 1
ATOM 1849 O O . THR B 1 109 ? 59.089 57.867 159.172 1.00 82.16 157 THR B O 1
ATOM 1853 N N . ALA B 1 110 ? 60.269 56.823 157.566 1.00 71.33 158 ALA B N 1
ATOM 1854 C CA . ALA B 1 110 ? 61.549 57.310 158.055 1.00 72.72 158 ALA B CA 1
ATOM 1855 C C . ALA B 1 110 ? 61.659 58.792 157.716 1.00 91.08 158 ALA B C 1
ATOM 1856 O O . ALA B 1 110 ? 60.802 59.338 157.022 1.00 101.96 158 ALA B O 1
ATOM 1858 N N . GLN B 1 111 ? 62.709 59.451 158.189 1.00 100.02 159 GLN B N 1
ATOM 1859 C CA . GLN B 1 111 ? 62.851 60.879 157.933 1.00 104.00 159 GLN B CA 1
ATOM 1860 C C . GLN B 1 111 ? 63.845 61.150 156.809 1.00 125.70 159 GLN B C 1
ATOM 1861 O O . GLN B 1 111 ? 64.743 60.348 156.553 1.00 137.37 159 GLN B O 1
ATOM 1867 N N . ASP B 1 112 ? 63.650 62.278 156.130 1.00 128.60 160 ASP B N 1
ATOM 1868 C CA . ASP B 1 112 ? 64.452 62.664 154.975 1.00 134.06 160 ASP B CA 1
ATOM 1869 C C . ASP B 1 112 ? 65.914 62.867 155.365 1.00 142.83 160 ASP B C 1
ATOM 1870 O O . ASP B 1 112 ? 66.827 62.448 154.651 1.00 142.81 160 ASP B O 1
ATOM 1875 N N . GLU B 1 143 ? 66.615 59.440 166.244 1.00 133.49 191 GLU B N 1
ATOM 1876 C CA . GLU B 1 143 ? 66.009 58.511 165.297 1.00 133.68 191 GLU B CA 1
ATOM 1877 C C . GLU B 1 143 ? 64.524 58.817 165.120 1.00 126.96 191 GLU B C 1
ATOM 1878 O O . GLU B 1 143 ? 63.677 57.924 165.143 1.00 128.55 191 GLU B O 1
ATOM 1884 N N . ALA B 1 144 ? 64.223 60.099 164.939 1.00 116.24 192 ALA B N 1
ATOM 1885 C CA . ALA B 1 144 ? 62.860 60.562 164.709 1.00 102.75 192 ALA B CA 1
ATOM 1886 C C . ALA B 1 144 ? 62.273 60.009 163.412 1.00 95.77 192 ALA B C 1
ATOM 1887 O O . ALA B 1 144 ? 62.982 59.414 162.601 1.00 106.65 192 ALA B O 1
ATOM 1889 N N . CYS B 1 145 ? 60.972 60.204 163.226 1.00 69.01 193 CYS B N 1
ATOM 1890 C CA . CYS B 1 145 ? 60.292 59.711 162.035 1.00 76.55 193 CYS B CA 1
ATOM 1891 C C . CYS B 1 145 ? 59.281 60.740 161.549 1.00 73.44 193 CYS B C 1
ATOM 1892 O O . CYS B 1 145 ? 59.142 61.816 162.132 1.00 79.16 193 CYS B O 1
ATOM 1895 N N . CYS B 1 146 ? 58.579 60.408 160.472 1.00 79.66 194 CYS B N 1
ATOM 1896 C CA . CYS B 1 146 ? 57.574 61.304 159.922 1.00 58.64 194 CYS B CA 1
ATOM 1897 C C . CYS B 1 146 ? 56.213 60.632 159.855 1.00 67.15 194 CYS B C 1
ATOM 1898 O O . CYS B 1 146 ? 56.112 59.414 159.688 1.00 78.57 194 CYS B O 1
ATOM 1901 N N . LEU B 1 147 ? 55.167 61.440 159.982 1.00 57.23 195 LEU B N 1
ATOM 1902 C CA . LEU B 1 147 ? 53.806 60.956 159.826 1.00 67.18 195 LEU B CA 1
ATOM 1903 C C . LEU B 1 147 ? 53.155 61.664 158.648 1.00 68.07 195 LEU B C 1
ATOM 1904 O O . LEU B 1 147 ? 52.890 62.865 158.698 1.00 75.97 195 LEU B O 1
ATOM 1909 N N . VAL B 1 148 ? 52.901 60.910 157.585 1.00 64.22 196 VAL B N 1
ATOM 1910 C CA . VAL B 1 148 ? 52.207 61.441 156.424 1.00 57.57 196 VAL B CA 1
ATOM 1911 C C . VAL B 1 148 ? 50.711 61.280 156.635 1.00 54.88 196 VAL B C 1
ATOM 1912 O O . VAL B 1 148 ? 50.200 60.160 156.690 1.00 68.72 196 VAL B O 1
ATOM 1916 N N . ILE B 1 149 ? 50.013 62.404 156.762 1.00 53.64 197 ILE B N 1
ATOM 1917 C CA . ILE B 1 149 ? 48.595 62.384 157.094 1.00 64.65 197 ILE B CA 1
ATOM 1918 C C . ILE B 1 149 ? 47.710 62.458 155.858 1.00 62.10 197 ILE B C 1
ATOM 1919 O O . ILE B 1 149 ? 47.649 63.484 155.175 1.00 75.19 197 ILE B O 1
ATOM 1924 N N . LEU B 1 150 ? 47.013 61.360 155.589 1.00 59.24 198 LEU B N 1
ATOM 1925 C CA . LEU B 1 150 ? 46.112 61.293 154.451 1.00 62.41 198 LEU B CA 1
ATOM 1926 C C . LEU B 1 150 ? 44.682 61.106 154.926 1.00 65.78 198 LEU B C 1
ATOM 1927 O O . LEU B 1 150 ? 44.438 60.761 156.084 1.00 70.28 198 LEU B O 1
ATOM 1932 N N . ALA B 1 151 ? 43.739 61.317 154.017 1.00 66.09 199 ALA B N 1
ATOM 1933 C CA . ALA B 1 151 ? 42.331 61.136 154.328 1.00 59.68 199 ALA B CA 1
ATOM 1934 C C . ALA B 1 151 ? 41.636 60.414 153.186 1.00 68.60 199 ALA B C 1
ATOM 1935 O O . ALA B 1 151 ? 41.520 60.945 152.079 1.00 70.19 199 ALA B O 1
ATOM 1937 N N . ALA B 1 152 ? 41.186 59.195 153.461 1.00 69.92 200 ALA B N 1
ATOM 1938 C CA . ALA B 1 152 ? 40.448 58.421 152.477 1.00 59.82 200 ALA B CA 1
ATOM 1939 C C . ALA B 1 152 ? 39.006 58.902 152.420 1.00 67.43 200 ALA B C 1
ATOM 1940 O O . ALA B 1 152 ? 38.521 59.552 153.346 1.00 87.22 200 ALA B O 1
ATOM 1942 N N . GLU B 1 153 ? 38.321 58.565 151.334 1.00 81.97 201 GLU B N 1
ATOM 1943 C CA . GLU B 1 153 ? 36.957 59.029 151.119 1.00 85.49 201 GLU B CA 1
ATOM 1944 C C . GLU B 1 153 ? 35.945 58.208 151.904 1.00 75.82 201 GLU B C 1
ATOM 1945 O O . GLU B 1 153 ? 34.802 58.620 152.087 1.00 78.11 201 GLU B O 1
ATOM 1951 N N . SER B 1 154 ? 36.380 57.045 152.374 1.00 70.27 202 SER B N 1
ATOM 1952 C CA . SER B 1 154 ? 35.505 56.135 153.094 1.00 71.75 202 SER B CA 1
ATOM 1953 C C . SER B 1 154 ? 36.322 55.131 153.887 1.00 78.43 202 SER B C 1
ATOM 1954 O O . SER B 1 154 ? 37.545 55.116 153.812 1.00 78.02 202 SER B O 1
ATOM 1957 N N . LYS B 1 155 ? 35.628 54.303 154.657 1.00 79.81 203 LYS B N 1
ATOM 1958 C CA . LYS B 1 155 ? 36.261 53.236 155.419 1.00 75.45 203 LYS B CA 1
ATOM 1959 C C . LYS B 1 155 ? 36.895 52.187 154.504 1.00 80.37 203 LYS B C 1
ATOM 1960 O O . LYS B 1 155 ? 38.070 51.831 154.674 1.00 79.97 203 LYS B O 1
ATOM 1966 N N . VAL B 1 156 ? 36.114 51.698 153.541 1.00 88.67 204 VAL B N 1
ATOM 1967 C CA . VAL B 1 156 ? 36.587 50.681 152.606 1.00 86.38 204 VAL B CA 1
ATOM 1968 C C . VAL B 1 156 ? 37.787 51.168 151.799 1.00 75.99 204 VAL B C 1
ATOM 1969 O O . VAL B 1 156 ? 38.651 50.377 151.426 1.00 73.16 204 VAL B O 1
ATOM 1973 N N . ALA B 1 157 ? 37.833 52.471 151.533 1.00 71.44 205 ALA B N 1
ATOM 1974 C CA . ALA B 1 157 ? 38.941 53.069 150.797 1.00 58.04 205 ALA B CA 1
ATOM 1975 C C . ALA B 1 157 ? 40.215 53.045 151.634 1.00 66.79 205 ALA B C 1
ATOM 1976 O O . ALA B 1 157 ? 41.301 52.758 151.127 1.00 80.44 205 ALA B O 1
ATOM 1978 N N . ALA B 1 158 ? 40.072 53.344 152.921 1.00 66.48 206 ALA B N 1
ATOM 1979 C CA . ALA B 1 158 ? 41.207 53.353 153.835 1.00 67.92 206 ALA B CA 1
ATOM 1980 C C . ALA B 1 158 ? 41.746 51.941 154.035 1.00 66.63 206 ALA B C 1
ATOM 1981 O O . ALA B 1 158 ? 42.962 51.715 154.003 1.00 55.69 206 ALA B O 1
ATOM 1983 N N . GLU B 1 159 ? 40.835 50.990 154.223 1.00 51.46 207 GLU B N 1
ATOM 1984 C CA . GLU B 1 159 ? 41.224 49.598 154.403 1.00 62.09 207 GLU B CA 1
ATOM 1985 C C . GLU B 1 159 ? 41.850 49.058 153.119 1.00 71.44 207 GLU B C 1
ATOM 1986 O O . GLU B 1 159 ? 42.754 48.217 153.157 1.00 79.53 207 GLU B O 1
ATOM 1992 N N . GLU B 1 160 ? 41.380 49.563 151.982 1.00 73.32 208 GLU B N 1
ATOM 1993 C CA . GLU B 1 160 ? 41.930 49.165 150.695 1.00 84.54 208 GLU B CA 1
ATOM 1994 C C . GLU B 1 160 ? 43.357 49.685 150.562 1.00 72.68 208 GLU B C 1
ATOM 1995 O O . GLU B 1 160 ? 44.248 48.957 150.126 1.00 70.26 208 GLU B O 1
ATOM 2001 N N . LEU B 1 161 ? 43.571 50.944 150.937 1.00 58.53 209 LEU B N 1
ATOM 2002 C CA . LEU B 1 161 ? 44.910 51.524 150.913 1.00 55.50 209 LEU B CA 1
ATOM 2003 C C . LEU B 1 161 ? 45.853 50.731 151.806 1.00 68.32 209 LEU B C 1
ATOM 2004 O O . LEU B 1 161 ? 47.000 50.462 151.435 1.00 83.26 209 LEU B O 1
ATOM 2009 N N . CYS B 1 162 ? 45.365 50.351 152.983 1.00 67.57 210 CYS B N 1
ATOM 2010 C CA . CYS B 1 162 ? 46.193 49.597 153.915 1.00 73.89 210 CYS B CA 1
ATOM 2011 C C . CYS B 1 162 ? 46.538 48.205 153.379 1.00 73.81 210 CYS B C 1
ATOM 2012 O O . CYS B 1 162 ? 47.664 47.731 153.549 1.00 77.63 210 CYS B O 1
ATOM 2015 N N . CYS B 1 163 ? 45.579 47.562 152.719 1.00 61.00 211 CYS B N 1
ATOM 2016 C CA . CYS B 1 163 ? 45.822 46.250 152.127 1.00 69.90 211 CYS B CA 1
ATOM 2017 C C . CYS B 1 163 ? 46.833 46.336 150.982 1.00 75.70 211 CYS B C 1
ATOM 2018 O O . CYS B 1 163 ? 47.777 45.548 150.920 1.00 71.31 211 CYS B O 1
ATOM 2021 N N . LEU B 1 164 ? 46.622 47.290 150.077 1.00 73.87 212 LEU B N 1
ATOM 2022 C CA . LEU B 1 164 ? 47.514 47.485 148.938 1.00 70.02 212 LEU B CA 1
ATOM 2023 C C . LEU B 1 164 ? 48.935 47.756 149.419 1.00 71.72 212 LEU B C 1
ATOM 2024 O O . LEU B 1 164 ? 49.895 47.138 148.940 1.00 82.08 212 LEU B O 1
ATOM 2029 N N . LEU B 1 165 ? 49.062 48.668 150.379 1.00 73.98 213 LEU B N 1
ATOM 2030 C CA . LEU B 1 165 ? 50.362 48.967 150.965 1.00 69.37 213 LEU B CA 1
ATOM 2031 C C . LEU B 1 165 ? 50.954 47.716 151.604 1.00 73.29 213 LEU B C 1
ATOM 2032 O O . LEU B 1 165 ? 52.169 47.520 151.590 1.00 76.34 213 LEU B O 1
ATOM 2037 N N . GLY B 1 166 ? 50.092 46.877 152.170 1.00 67.34 214 GLY B N 1
ATOM 2038 C CA . GLY B 1 166 ? 50.527 45.609 152.727 1.00 59.10 214 GLY B CA 1
ATOM 2039 C C . GLY B 1 166 ? 51.128 44.700 151.670 1.00 72.94 214 GLY B C 1
ATOM 2040 O O . GLY B 1 166 ? 52.164 44.074 151.898 1.00 90.05 214 GLY B O 1
ATOM 2041 N N . GLN B 1 167 ? 50.472 44.623 150.515 1.00 79.05 215 GLN B N 1
ATOM 2042 C CA . GLN B 1 167 ? 50.968 43.828 149.397 1.00 76.78 215 GLN B CA 1
ATOM 2043 C C . GLN B 1 167 ? 52.315 44.349 148.917 1.00 77.32 215 GLN B C 1
ATOM 2044 O O . GLN B 1 167 ? 53.213 43.573 148.595 1.00 75.88 215 GLN B O 1
ATOM 2050 N N . VAL B 1 168 ? 52.447 45.670 148.872 1.00 83.28 216 VAL B N 1
ATOM 2051 C CA . VAL B 1 168 ? 53.692 46.295 148.432 1.00 75.93 216 VAL B CA 1
ATOM 2052 C C . VAL B 1 168 ? 54.852 46.111 149.421 1.00 74.90 216 VAL B C 1
ATOM 2053 O O . VAL B 1 168 ? 55.995 45.920 149.006 1.00 71.13 216 VAL B O 1
ATOM 2057 N N . PHE B 1 169 ? 54.554 46.134 150.720 1.00 72.24 217 PHE B N 1
ATOM 2058 C CA . PHE B 1 169 ? 55.572 45.946 151.759 1.00 71.96 217 PHE B CA 1
ATOM 2059 C C . PHE B 1 169 ? 56.330 44.632 151.594 1.00 78.89 217 PHE B C 1
ATOM 2060 O O . PHE B 1 169 ? 57.469 44.502 152.040 1.00 85.30 217 PHE B O 1
ATOM 2068 N N . GLN B 1 170 ? 55.689 43.659 150.958 1.00 85.99 218 GLN B N 1
ATOM 2069 C CA . GLN B 1 170 ? 56.270 42.333 150.801 1.00 101.89 218 GLN B CA 1
ATOM 2070 C C . GLN B 1 170 ? 57.253 42.305 149.634 1.00 115.61 218 GLN B C 1
ATOM 2071 O O . GLN B 1 170 ? 57.548 41.240 149.087 1.00 103.43 218 GLN B O 1
ATOM 2077 N N . VAL B 1 171 ? 57.778 43.476 149.277 1.00 128.79 219 VAL B N 1
ATOM 2078 C CA . VAL B 1 171 ? 58.704 43.588 148.162 1.00 123.69 219 VAL B CA 1
ATOM 2079 C C . VAL B 1 171 ? 60.034 42.936 148.504 1.00 127.06 219 VAL B C 1
ATOM 2080 O O . VAL B 1 171 ? 60.702 43.307 149.475 1.00 125.24 219 VAL B O 1
ATOM 2084 N N . VAL B 1 172 ? 60.388 41.926 147.720 1.00 141.80 220 VAL B N 1
ATOM 2085 C CA . VAL B 1 172 ? 61.666 41.255 147.857 1.00 154.82 220 VAL B CA 1
ATOM 2086 C C . VAL B 1 172 ? 62.712 42.211 147.271 1.00 164.55 220 VAL B C 1
ATOM 2087 O O . VAL B 1 172 ? 63.497 42.796 148.015 1.00 167.63 220 VAL B O 1
ATOM 2091 N N . TYR B 1 173 ? 62.697 42.401 145.954 1.00 165.16 221 TYR B N 1
ATOM 2092 C CA . TYR B 1 173 ? 63.565 43.381 145.303 1.00 156.79 221 TYR B CA 1
ATOM 2093 C C . TYR B 1 173 ? 62.753 44.215 144.315 1.00 156.07 221 TYR B C 1
ATOM 2094 O O . TYR B 1 173 ? 62.005 43.672 143.498 1.00 155.92 221 TYR B O 1
ATOM 2103 N N . ASP C 1 13 ? 11.928 89.981 151.650 1.00 137.56 61 ASP C N 1
ATOM 2104 C CA . ASP C 1 13 ? 12.906 89.522 150.671 1.00 142.89 61 ASP C CA 1
ATOM 2105 C C . ASP C 1 13 ? 12.949 88.000 150.632 1.00 130.03 61 ASP C C 1
ATOM 2106 O O . ASP C 1 13 ? 12.191 87.337 151.344 1.00 123.88 61 ASP C O 1
ATOM 2111 N N . TYR C 1 14 ? 13.828 87.444 149.805 1.00 119.25 62 TYR C N 1
ATOM 2112 C CA . TYR C 1 14 ? 13.946 85.998 149.718 1.00 101.58 62 TYR C CA 1
ATOM 2113 C C . TYR C 1 14 ? 15.412 85.605 149.688 1.00 89.29 62 TYR C C 1
ATOM 2114 O O . TYR C 1 14 ? 16.275 86.395 149.304 1.00 104.10 62 TYR C O 1
ATOM 2123 N N . ILE C 1 15 ? 15.680 84.371 150.091 1.00 85.65 63 ILE C N 1
ATOM 2124 C CA . ILE C 1 15 ? 17.026 83.818 150.081 1.00 95.21 63 ILE C CA 1
ATOM 2125 C C . ILE C 1 15 ? 17.074 82.544 149.251 1.00 101.24 63 ILE C C 1
ATOM 2126 O O . ILE C 1 15 ? 16.126 81.756 149.239 1.00 103.06 63 ILE C O 1
ATOM 2131 N N . GLU C 1 16 ? 18.173 82.360 148.530 1.00 100.53 64 GLU C N 1
ATOM 2132 C CA . GLU C 1 16 ? 18.347 81.158 147.734 1.00 88.97 64 GLU C CA 1
ATOM 2133 C C . GLU C 1 16 ? 19.546 80.360 148.229 1.00 95.47 64 GLU C C 1
ATOM 2134 O O . GLU C 1 16 ? 20.619 80.913 148.472 1.00 104.07 64 GLU C O 1
ATOM 2140 N N . LYS C 1 17 ? 19.355 79.054 148.364 1.00 98.15 65 LYS C N 1
ATOM 2141 C CA . LYS C 1 17 ? 20.419 78.167 148.800 1.00 99.55 65 LYS C CA 1
ATOM 2142 C C . LYS C 1 17 ? 20.546 77.006 147.830 1.00 94.85 65 LYS C C 1
ATOM 2143 O O . LYS C 1 17 ? 19.580 76.623 147.174 1.00 90.51 65 LYS C O 1
ATOM 2149 N N . GLU C 1 18 ? 21.742 76.445 147.745 1.00 91.89 66 GLU C N 1
ATOM 2150 C CA . GLU C 1 18 ? 21.987 75.319 146.861 1.00 94.25 66 GLU C CA 1
ATOM 2151 C C . GLU C 1 18 ? 21.759 74.015 147.611 1.00 98.87 66 GLU C C 1
ATOM 2152 O O . GLU C 1 18 ? 22.391 73.770 148.638 1.00 114.36 66 GLU C O 1
ATOM 2158 N N . VAL C 1 19 ? 20.865 73.174 147.097 1.00 84.48 67 VAL C N 1
ATOM 2159 C CA . VAL C 1 19 ? 20.566 71.897 147.743 1.00 81.70 67 VAL C CA 1
ATOM 2160 C C . VAL C 1 19 ? 20.402 70.802 146.697 1.00 81.12 67 VAL C C 1
ATOM 2161 O O . VAL C 1 19 ? 20.431 71.072 145.499 1.00 86.06 67 VAL C O 1
ATOM 2165 N N . LYS C 1 20 ? 20.248 69.561 147.148 1.00 96.59 68 LYS C N 1
ATOM 2166 C CA . LYS C 1 20 ? 19.903 68.473 146.233 1.00 66.64 68 LYS C CA 1
ATOM 2167 C C . LYS C 1 20 ? 18.492 67.952 146.473 1.00 88.51 68 LYS C C 1
ATOM 2168 O O . LYS C 1 20 ? 18.094 67.732 147.615 1.00 99.30 68 LYS C O 1
ATOM 2174 N N . TYR C 1 21 ? 17.746 67.750 145.389 1.00 78.82 69 TYR C N 1
ATOM 2175 C CA . TYR C 1 21 ? 16.385 67.242 145.494 1.00 78.26 69 TYR C CA 1
ATOM 2176 C C . TYR C 1 21 ? 16.342 65.749 145.199 1.00 85.24 69 TYR C C 1
ATOM 2177 O O . TYR C 1 21 ? 16.474 65.330 144.048 1.00 88.39 69 TYR C O 1
ATOM 2186 N N . LEU C 1 22 ? 16.163 64.952 146.248 1.00 81.07 70 LEU C N 1
ATOM 2187 C CA . LEU C 1 22 ? 16.111 63.505 146.097 1.00 77.76 70 LEU C CA 1
ATOM 2188 C C . LEU C 1 22 ? 14.726 63.069 145.640 1.00 84.58 70 LEU C C 1
ATOM 2189 O O . LEU C 1 22 ? 14.587 62.217 144.762 1.00 93.97 70 LEU C O 1
ATOM 2194 N N . GLY C 1 23 ? 13.701 63.659 146.245 1.00 74.93 71 GLY C N 1
ATOM 2195 C CA . GLY C 1 23 ? 12.332 63.373 145.865 1.00 70.65 71 GLY C CA 1
ATOM 2196 C C . GLY C 1 23 ? 11.327 63.724 146.942 1.00 73.42 71 GLY C C 1
ATOM 2197 O O . GLY C 1 23 ? 11.681 64.266 147.989 1.00 86.56 71 GLY C O 1
ATOM 2198 N N . GLN C 1 24 ? 10.063 63.415 146.677 1.00 80.86 72 GLN C N 1
ATOM 2199 C CA . GLN C 1 24 ? 8.992 63.669 147.630 1.00 67.37 72 GLN C CA 1
ATOM 2200 C C . GLN C 1 24 ? 8.262 62.372 147.954 1.00 68.29 72 GLN C C 1
ATOM 2201 O O . GLN C 1 24 ? 7.766 61.688 147.059 1.00 88.72 72 GLN C O 1
ATOM 2207 N N . LEU C 1 25 ? 8.199 62.040 149.239 1.00 68.26 73 LEU C N 1
ATOM 2208 C CA . LEU C 1 25 ? 7.498 60.843 149.687 1.00 72.99 73 LEU C CA 1
ATOM 2209 C C . LEU C 1 25 ? 6.077 61.186 150.109 1.00 81.14 73 LEU C C 1
ATOM 2210 O O . LEU C 1 25 ? 5.864 62.082 150.923 1.00 90.21 73 LEU C O 1
ATOM 2215 N N . THR C 1 26 ? 5.105 60.468 149.557 1.00 76.24 74 THR C N 1
ATOM 2216 C CA . THR C 1 26 ? 3.705 60.742 149.851 1.00 84.16 74 THR C CA 1
ATOM 2217 C C . THR C 1 26 ? 3.069 59.613 150.654 1.00 89.48 74 THR C C 1
ATOM 2218 O O . THR C 1 26 ? 3.632 58.523 150.762 1.00 90.37 74 THR C O 1
ATOM 2222 N N . SER C 1 27 ? 1.889 59.889 151.202 1.00 95.60 75 SER C N 1
ATOM 2223 C CA . SER C 1 27 ? 1.152 58.944 152.039 1.00 98.34 75 SER C CA 1
ATOM 2224 C C . SER C 1 27 ? 1.947 58.523 153.277 1.00 101.54 75 SER C C 1
ATOM 2225 O O . SER C 1 27 ? 1.843 57.386 153.736 1.00 110.09 75 SER C O 1
ATOM 2228 N N . ILE C 1 28 ? 2.741 59.450 153.806 1.00 90.51 76 ILE C N 1
ATOM 2229 C CA . ILE C 1 28 ? 3.477 59.225 155.046 1.00 87.03 76 ILE C CA 1
ATOM 2230 C C . ILE C 1 28 ? 2.607 59.654 156.227 1.00 94.01 76 ILE C C 1
ATOM 2231 O O . ILE C 1 28 ? 1.956 60.699 156.167 1.00 106.42 76 ILE C O 1
ATOM 2236 N N . PRO C 1 29 ? 2.581 58.839 157.297 1.00 82.97 77 PRO C N 1
ATOM 2237 C CA . PRO C 1 29 ? 1.820 59.123 158.521 1.00 85.45 77 PRO C CA 1
ATOM 2238 C C . PRO C 1 29 ? 2.057 60.523 159.073 1.00 93.37 77 PRO C C 1
ATOM 2239 O O . PRO C 1 29 ? 3.203 60.922 159.279 1.00 104.84 77 PRO C O 1
ATOM 2243 N N . GLY C 1 30 ? 0.974 61.256 159.312 1.00 92.21 78 GLY C N 1
ATOM 2244 C CA . GLY C 1 30 ? 1.072 62.624 159.783 1.00 93.37 78 GLY C CA 1
ATOM 2245 C C . GLY C 1 30 ? 1.610 62.733 161.197 1.00 96.89 78 GLY C C 1
ATOM 2246 O O . GLY C 1 30 ? 2.063 63.798 161.613 1.00 112.00 78 GLY C O 1
ATOM 2247 N N . TYR C 1 31 ? 1.562 61.632 161.940 1.00 92.63 79 TYR C N 1
ATOM 2248 C CA . TYR C 1 31 ? 2.053 61.628 163.314 1.00 108.15 79 TYR C CA 1
ATOM 2249 C C . TYR C 1 31 ? 3.538 61.297 163.380 1.00 103.70 79 TYR C C 1
ATOM 2250 O O . TYR C 1 31 ? 4.086 61.061 164.457 1.00 98.46 79 TYR C O 1
ATOM 2259 N N . LEU C 1 32 ? 4.179 61.280 162.216 1.00 105.22 80 LEU C N 1
ATOM 2260 C CA . LEU C 1 32 ? 5.606 61.009 162.121 1.00 76.24 80 LEU C CA 1
ATOM 2261 C C . LEU C 1 32 ? 6.377 62.027 162.949 1.00 85.14 80 LEU C C 1
ATOM 2262 O O . LEU C 1 32 ? 6.140 63.229 162.848 1.00 87.35 80 LEU C O 1
ATOM 2267 N N . ASN C 1 33 ? 7.297 61.533 163.769 1.00 82.16 81 ASN C N 1
ATOM 2268 C CA . ASN C 1 33 ? 8.104 62.388 164.623 1.00 84.31 81 ASN C CA 1
ATOM 2269 C C . ASN C 1 33 ? 9.328 62.892 163.868 1.00 89.52 81 ASN C C 1
ATOM 2270 O O . ASN C 1 33 ? 10.215 62.112 163.526 1.00 100.93 81 ASN C O 1
ATOM 2275 N N . PRO C 1 34 ? 9.374 64.208 163.599 1.00 86.37 82 PRO C N 1
ATOM 2276 C CA . PRO C 1 34 ? 10.498 64.828 162.887 1.00 82.79 82 PRO C CA 1
ATOM 2277 C C . PRO C 1 34 ? 11.776 64.800 163.720 1.00 90.49 82 PRO C C 1
ATOM 2278 O O . PRO C 1 34 ? 12.857 65.092 163.210 1.00 107.60 82 PRO C O 1
ATOM 2282 N N . SER C 1 35 ? 11.640 64.450 164.994 1.00 88.76 83 SER C N 1
ATOM 2283 C CA . SER C 1 35 ? 12.780 64.297 165.887 1.00 89.33 83 SER C CA 1
ATOM 2284 C C . SER C 1 35 ? 13.287 62.861 165.865 1.00 85.62 83 SER C C 1
ATOM 2285 O O . SER C 1 35 ? 14.279 62.533 166.515 1.00 93.93 83 SER C O 1
ATOM 2288 N N . SER C 1 36 ? 12.592 62.005 165.123 1.00 70.91 84 SER C N 1
ATOM 2289 C CA . SER C 1 36 ? 12.940 60.590 165.057 1.00 71.10 84 SER C CA 1
ATOM 2290 C C . SER C 1 36 ? 13.776 60.244 163.830 1.00 81.30 84 SER C C 1
ATOM 2291 O O . SER C 1 36 ? 13.297 60.309 162.698 1.00 88.84 84 SER C O 1
ATOM 2294 N N . ARG C 1 37 ? 15.030 59.876 164.070 1.00 80.95 85 ARG C N 1
ATOM 2295 C CA . ARG C 1 37 ? 15.929 59.449 163.006 1.00 74.51 85 ARG C CA 1
ATOM 2296 C C . ARG C 1 37 ? 15.467 58.124 162.410 1.00 75.38 85 ARG C C 1
ATOM 2297 O O . ARG C 1 37 ? 15.486 57.941 161.193 1.00 87.09 85 ARG C O 1
ATOM 2305 N N . THR C 1 38 ? 15.037 57.209 163.275 1.00 77.80 86 THR C N 1
ATOM 2306 C CA . THR C 1 38 ? 14.654 55.866 162.846 1.00 79.89 86 THR C CA 1
ATOM 2307 C C . THR C 1 38 ? 13.465 55.837 161.888 1.00 76.20 86 THR C C 1
ATOM 2308 O O . THR C 1 38 ? 13.472 55.084 160.916 1.00 76.74 86 THR C O 1
ATOM 2312 N N . GLU C 1 39 ? 12.458 56.664 162.151 1.00 72.17 87 GLU C N 1
ATOM 2313 C CA . GLU C 1 39 ? 11.269 56.710 161.302 1.00 72.98 87 GLU C CA 1
ATOM 2314 C C . GLU C 1 39 ? 11.585 57.311 159.933 1.00 78.93 87 GLU C C 1
ATOM 2315 O O . GLU C 1 39 ? 11.289 56.715 158.885 1.00 87.22 87 GLU C O 1
ATOM 2321 N N . ILE C 1 40 ? 12.198 58.491 159.956 1.00 72.99 88 ILE C N 1
ATOM 2322 C CA . ILE C 1 40 ? 12.574 59.198 158.738 1.00 76.59 88 ILE C CA 1
ATOM 2323 C C . ILE C 1 40 ? 13.467 58.330 157.860 1.00 78.57 88 ILE C C 1
ATOM 2324 O O . ILE C 1 40 ? 13.209 58.166 156.665 1.00 80.63 88 ILE C O 1
ATOM 2329 N N . LEU C 1 41 ? 14.503 57.755 158.462 1.00 72.82 89 LEU C N 1
ATOM 2330 C CA . LEU C 1 41 ? 15.413 56.889 157.723 1.00 70.97 89 LEU C CA 1
ATOM 2331 C C . LEU C 1 41 ? 14.727 55.600 157.282 1.00 73.49 89 LEU C C 1
ATOM 2332 O O . LEU C 1 41 ? 15.127 54.990 156.294 1.00 88.34 89 LEU C O 1
ATOM 2337 N N . HIS C 1 42 ? 13.696 55.188 158.014 1.00 65.66 90 HIS C N 1
ATOM 2338 C CA . HIS C 1 42 ? 12.923 54.015 157.623 1.00 69.86 90 HIS C CA 1
ATOM 2339 C C . HIS C 1 42 ? 12.227 54.280 156.297 1.00 74.69 90 HIS C C 1
ATOM 2340 O O . HIS C 1 42 ? 12.369 53.507 155.340 1.00 85.46 90 HIS C O 1
ATOM 2347 N N . PHE C 1 43 ? 11.502 55.393 156.227 1.00 75.47 91 PHE C N 1
ATOM 2348 C CA . PHE C 1 43 ? 10.774 55.715 155.003 1.00 73.11 91 PHE C CA 1
ATOM 2349 C C . PHE C 1 43 ? 11.707 56.070 153.846 1.00 70.82 91 PHE C C 1
ATOM 2350 O O . PHE C 1 43 ? 11.426 55.741 152.691 1.00 78.76 91 PHE C O 1
ATOM 2358 N N . ILE C 1 44 ? 12.830 56.710 154.160 1.00 70.71 92 ILE C N 1
ATOM 2359 C CA . ILE C 1 44 ? 13.797 57.074 153.129 1.00 68.29 92 ILE C CA 1
ATOM 2360 C C . ILE C 1 44 ? 14.479 55.843 152.534 1.00 74.23 92 ILE C C 1
ATOM 2361 O O . ILE C 1 44 ? 14.548 55.696 151.313 1.00 85.46 92 ILE C O 1
ATOM 2366 N N . ASP C 1 45 ? 14.976 54.961 153.396 1.00 68.27 93 ASP C N 1
ATOM 2367 C CA . ASP C 1 45 ? 15.627 53.734 152.942 1.00 80.97 93 ASP C CA 1
ATOM 2368 C C . ASP C 1 45 ? 14.655 52.830 152.188 1.00 88.25 93 ASP C C 1
ATOM 2369 O O . ASP C 1 45 ? 15.012 52.243 151.157 1.00 95.24 93 ASP C O 1
ATOM 2374 N N . ASN C 1 46 ? 13.428 52.722 152.695 1.00 75.60 94 ASN C N 1
ATOM 2375 C CA . ASN C 1 46 ? 12.405 51.960 151.988 1.00 78.31 94 ASN C CA 1
ATOM 2376 C C . ASN C 1 46 ? 12.152 52.553 150.607 1.00 79.04 94 ASN C C 1
ATOM 2377 O O . ASN C 1 46 ? 11.987 51.822 149.630 1.00 85.45 94 ASN C O 1
ATOM 2382 N N . ALA C 1 47 ? 12.120 53.880 150.532 1.00 81.18 95 ALA C N 1
ATOM 2383 C CA . ALA C 1 47 ? 11.925 54.560 149.259 1.00 74.63 95 ALA C CA 1
ATOM 2384 C C . ALA C 1 47 ? 13.108 54.347 148.312 1.00 86.50 95 ALA C C 1
ATOM 2385 O O . ALA C 1 47 ? 12.942 54.349 147.093 1.00 95.36 95 ALA C O 1
ATOM 2387 N N . LYS C 1 48 ? 14.298 54.159 148.875 1.00 84.60 96 LYS C N 1
ATOM 2388 C CA . LYS C 1 48 ? 15.493 53.932 148.068 1.00 79.34 96 LYS C CA 1
ATOM 2389 C C . LYS C 1 48 ? 15.521 52.520 147.503 1.00 91.09 96 LYS C C 1
ATOM 2390 O O . LYS C 1 48 ? 15.950 52.313 146.365 1.00 105.44 96 LYS C O 1
ATOM 2396 N N . ARG C 1 49 ? 15.068 51.556 148.298 1.00 92.75 97 ARG C N 1
ATOM 2397 C CA . ARG C 1 49 ? 14.988 50.180 147.829 1.00 89.01 97 ARG C CA 1
ATOM 2398 C C . ARG C 1 49 ? 13.925 50.014 146.744 1.00 93.47 97 ARG C C 1
ATOM 2399 O O . ARG C 1 49 ? 14.013 49.112 145.911 1.00 111.82 97 ARG C O 1
ATOM 2407 N N . ALA C 1 50 ? 12.917 50.880 146.763 1.00 86.73 98 ALA C N 1
ATOM 2408 C CA . ALA C 1 50 ? 11.867 50.859 145.749 1.00 89.20 98 ALA C CA 1
ATOM 2409 C C . ALA C 1 50 ? 12.192 51.801 144.592 1.00 105.07 98 ALA C C 1
ATOM 2410 O O . ALA C 1 50 ? 11.365 52.015 143.705 1.00 109.60 98 ALA C O 1
ATOM 2412 N N . HIS C 1 51 ? 13.400 52.360 144.619 1.00 111.05 99 HIS C N 1
ATOM 2413 C CA . HIS C 1 51 ? 13.881 53.278 143.585 1.00 99.68 99 HIS C CA 1
ATOM 2414 C C . HIS C 1 51 ? 13.016 54.528 143.424 1.00 95.19 99 HIS C C 1
ATOM 2415 O O . HIS C 1 51 ? 12.956 55.113 142.343 1.00 104.63 99 HIS C O 1
ATOM 2422 N N . GLN C 1 52 ? 12.349 54.933 144.500 1.00 88.57 100 GLN C N 1
ATOM 2423 C CA . GLN C 1 52 ? 11.567 56.163 144.485 1.00 91.29 100 GLN C CA 1
ATOM 2424 C C . GLN C 1 52 ? 12.458 57.331 144.895 1.00 86.11 100 GLN C C 1
ATOM 2425 O O . GLN C 1 52 ? 12.097 58.496 144.730 1.00 90.56 100 GLN C O 1
ATOM 2431 N N . LEU C 1 53 ? 13.626 56.999 145.437 1.00 73.83 101 LEU C N 1
ATOM 2432 C CA . LEU C 1 53 ? 14.652 57.981 145.768 1.00 72.26 101 LEU C CA 1
ATOM 2433 C C . LEU C 1 53 ? 15.975 57.469 145.212 1.00 72.74 101 LEU C C 1
ATOM 2434 O O . LEU C 1 53 ? 16.197 56.259 145.164 1.00 81.99 101 LEU C O 1
ATOM 2439 N N . PRO C 1 54 ? 16.862 58.378 144.782 1.00 75.69 102 PRO C N 1
ATOM 2440 C CA . PRO C 1 54 ? 18.117 57.865 144.226 1.00 77.88 102 PRO C CA 1
ATOM 2441 C C . PRO C 1 54 ? 19.122 57.452 145.299 1.00 86.92 102 PRO C C 1
ATOM 2442 O O . PRO C 1 54 ? 19.170 58.048 146.375 1.00 84.38 102 PRO C O 1
ATOM 2446 N N . GLY C 1 55 ? 19.915 56.430 144.993 1.00 104.15 103 GLY C N 1
ATOM 2447 C CA . GLY C 1 55 ? 21.004 56.000 145.852 1.00 97.91 103 GLY C CA 1
ATOM 2448 C C . GLY C 1 55 ? 22.237 56.851 145.622 1.00 106.19 103 GLY C C 1
ATOM 2449 O O . GLY C 1 55 ? 22.907 57.288 146.557 1.00 110.47 103 GLY C O 1
ATOM 2450 N N . HIS C 1 56 ? 22.528 57.072 144.344 1.00 106.53 104 HIS C N 1
ATOM 2451 C CA . HIS C 1 56 ? 23.722 57.786 143.899 1.00 109.68 104 HIS C CA 1
ATOM 2452 C C . HIS C 1 56 ? 23.432 59.241 143.540 1.00 110.07 104 HIS C C 1
ATOM 2453 O O . HIS C 1 56 ? 22.767 59.522 142.543 1.00 124.98 104 HIS C O 1
ATOM 2460 N N . LEU C 1 57 ? 23.932 60.158 144.362 1.00 106.90 105 LEU C N 1
ATOM 2461 C CA . LEU C 1 57 ? 23.651 61.587 144.225 1.00 103.57 105 LEU C CA 1
ATOM 2462 C C . LEU C 1 57 ? 24.593 62.320 143.268 1.00 108.31 105 LEU C C 1
ATOM 2463 O O . LEU C 1 57 ? 25.682 62.749 143.653 1.00 108.23 105 LEU C O 1
ATOM 2468 N N . THR C 1 58 ? 24.172 62.406 142.008 1.00 110.56 106 THR C N 1
ATOM 2469 C CA . THR C 1 58 ? 24.889 63.134 140.965 1.00 122.80 106 THR C CA 1
ATOM 2470 C C . THR C 1 58 ? 24.380 64.578 140.870 1.00 87.69 106 THR C C 1
ATOM 2471 O O . THR C 1 58 ? 23.583 65.015 141.705 1.00 97.48 106 THR C O 1
ATOM 2475 N N . GLN C 1 59 ? 24.833 65.316 139.856 1.00 92.58 107 GLN C N 1
ATOM 2476 C CA . GLN C 1 59 ? 24.507 66.737 139.741 1.00 103.39 107 GLN C CA 1
ATOM 2477 C C . GLN C 1 59 ? 23.234 66.926 138.938 1.00 109.06 107 GLN C C 1
ATOM 2478 O O . GLN C 1 59 ? 22.816 68.051 138.671 1.00 120.41 107 GLN C O 1
ATOM 2484 N N . GLU C 1 60 ? 22.622 65.816 138.546 1.00 106.59 108 GLU C N 1
ATOM 2485 C CA . GLU C 1 60 ? 21.315 65.861 137.918 1.00 108.61 108 GLU C CA 1
ATOM 2486 C C . GLU C 1 60 ? 20.290 66.073 139.020 1.00 104.98 108 GLU C C 1
ATOM 2487 O O . GLU C 1 60 ? 19.131 66.384 138.754 1.00 114.43 108 GLU C O 1
ATOM 2493 N N . HIS C 1 61 ? 20.727 65.897 140.265 1.00 89.79 109 HIS C N 1
ATOM 2494 C CA . HIS C 1 61 ? 19.860 66.139 141.402 1.00 89.87 109 HIS C CA 1
ATOM 2495 C C . HIS C 1 61 ? 20.252 67.449 142.065 1.00 97.19 109 HIS C C 1
ATOM 2496 O O . HIS C 1 61 ? 20.272 67.534 143.287 1.00 100.13 109 HIS C O 1
ATOM 2503 N N . ASP C 1 62 ? 20.511 68.483 141.270 1.00 94.45 110 ASP C N 1
ATOM 2504 C CA . ASP C 1 62 ? 20.943 69.763 141.827 1.00 95.79 110 ASP C CA 1
ATOM 2505 C C . ASP C 1 62 ? 19.869 70.812 141.663 1.00 99.40 110 ASP C C 1
ATOM 2506 O O . ASP C 1 62 ? 19.421 71.108 140.557 1.00 102.89 110 ASP C O 1
ATOM 2511 N N . ALA C 1 63 ? 19.448 71.363 142.791 1.00 89.27 111 ALA C N 1
ATOM 2512 C CA . ALA C 1 63 ? 18.354 72.309 142.786 1.00 85.24 111 ALA C CA 1
ATOM 2513 C C . ALA C 1 63 ? 18.643 73.538 143.632 1.00 85.12 111 ALA C C 1
ATOM 2514 O O . ALA C 1 63 ? 19.475 73.520 144.543 1.00 99.37 111 ALA C O 1
ATOM 2516 N N . VAL C 1 64 ? 17.925 74.607 143.315 1.00 97.18 112 VAL C N 1
ATOM 2517 C CA . VAL C 1 64 ? 17.972 75.828 144.086 1.00 96.93 112 VAL C CA 1
ATOM 2518 C C . VAL C 1 64 ? 16.708 75.907 144.927 1.00 85.56 112 VAL C C 1
ATOM 2519 O O . VAL C 1 64 ? 15.591 75.720 144.422 1.00 87.59 112 VAL C O 1
ATOM 2523 N N . LEU C 1 65 ? 16.901 76.151 146.219 1.00 79.33 113 LEU C N 1
ATOM 2524 C CA . LEU C 1 65 ? 15.803 76.359 147.146 1.00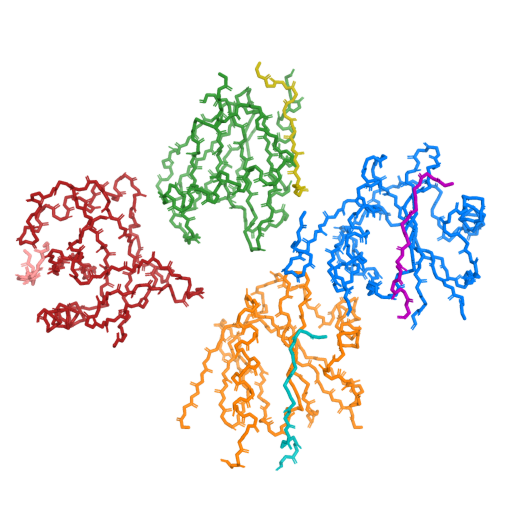 80.61 113 LEU C CA 1
ATOM 2525 C C . LEU C 1 65 ? 15.678 77.841 147.458 1.00 90.91 113 LEU C C 1
ATOM 2526 O O . LEU C 1 65 ? 16.554 78.421 148.094 1.00 101.62 113 LEU C O 1
ATOM 2531 N N . SER C 1 66 ? 14.588 78.455 147.016 1.00 90.99 114 SER C N 1
ATOM 2532 C CA . SER C 1 66 ? 14.331 79.847 147.349 1.00 97.91 114 SER C CA 1
ATOM 2533 C C . SER C 1 66 ? 13.344 79.894 148.505 1.00 95.35 114 SER C C 1
ATOM 2534 O O . SER C 1 66 ? 12.267 79.294 148.447 1.00 92.93 114 SER C O 1
ATOM 2537 N N . LEU C 1 67 ? 13.729 80.604 149.560 1.00 88.67 115 LEU C N 1
ATOM 2538 C CA . LEU C 1 67 ? 12.949 80.651 150.788 1.00 87.84 115 LEU C CA 1
ATOM 2539 C C . LEU C 1 67 ? 12.400 82.047 151.055 1.00 98.88 115 LEU C C 1
ATOM 2540 O O . LEU C 1 67 ? 13.120 83.041 150.957 1.00 105.04 115 LEU C O 1
ATOM 2545 N N . SER C 1 68 ? 11.117 82.110 151.395 1.00 95.31 116 SER C N 1
ATOM 2546 C CA . SER C 1 68 ? 10.464 83.373 151.716 1.00 100.10 116 SER C CA 1
ATOM 2547 C C . SER C 1 68 ? 9.321 83.163 152.700 1.00 105.85 116 SER C C 1
ATOM 2548 O O . SER C 1 68 ? 8.996 82.030 153.056 1.00 106.55 116 SER C O 1
ATOM 2551 N N . ALA C 1 69 ? 8.719 84.262 153.143 1.00 112.49 117 ALA C N 1
ATOM 2552 C CA . ALA C 1 69 ? 7.593 84.201 154.068 1.00 104.14 117 ALA C CA 1
ATOM 2553 C C . ALA C 1 69 ? 6.375 83.576 153.391 1.00 110.24 117 ALA C C 1
ATOM 2554 O O . ALA C 1 69 ? 5.453 83.108 154.058 1.00 108.47 117 ALA C O 1
ATOM 2556 N N . TYR C 1 70 ? 6.380 83.573 152.061 1.00 114.50 118 TYR C N 1
ATOM 2557 C CA . TYR C 1 70 ? 5.279 83.010 151.287 1.00 105.88 118 TYR C CA 1
ATOM 2558 C C . TYR C 1 70 ? 5.368 81.491 151.186 1.00 109.16 118 TYR C C 1
ATOM 2559 O O . TYR C 1 70 ? 4.402 80.787 151.480 1.00 119.91 118 TYR C O 1
ATOM 2568 N N . ASN C 1 71 ? 6.529 80.989 150.778 1.00 91.10 119 ASN C N 1
ATOM 2569 C CA . ASN C 1 71 ? 6.678 79.562 150.528 1.00 89.47 119 ASN C CA 1
ATOM 2570 C C . ASN C 1 71 ? 8.125 79.100 150.458 1.00 90.27 119 ASN C C 1
ATOM 2571 O O . ASN C 1 71 ? 9.056 79.903 150.506 1.00 93.75 119 ASN C O 1
ATOM 2576 N N . VAL C 1 72 ? 8.293 77.789 150.338 1.00 84.44 120 VAL C N 1
ATOM 2577 C CA . VAL C 1 72 ? 9.581 77.202 150.019 1.00 78.32 120 VAL C CA 1
ATOM 2578 C C . VAL C 1 72 ? 9.512 76.702 148.586 1.00 87.19 120 VAL C C 1
ATOM 2579 O O . VAL C 1 72 ? 8.577 75.992 148.216 1.00 100.62 120 VAL C O 1
ATOM 2583 N N . LYS C 1 73 ? 10.498 77.070 147.779 1.00 81.12 121 LYS C N 1
ATOM 2584 C CA . LYS C 1 73 ? 10.493 76.681 146.378 1.00 83.02 121 LYS C CA 1
ATOM 2585 C C . LYS C 1 73 ? 11.725 75.880 146.035 1.00 92.46 121 LYS C C 1
ATOM 2586 O O . LYS C 1 73 ? 12.835 76.246 146.397 1.00 107.70 121 LYS C O 1
ATOM 2592 N N . LEU C 1 74 ? 11.519 74.785 145.322 1.00 79.22 122 LEU C N 1
ATOM 2593 C CA . LEU C 1 74 ? 12.619 73.976 144.840 1.00 85.15 122 LEU C CA 1
ATOM 2594 C C . LEU C 1 74 ? 12.562 74.040 143.331 1.00 92.86 122 LEU C C 1
ATOM 2595 O O . LEU C 1 74 ? 11.486 73.958 142.754 1.00 89.34 122 LEU C O 1
ATOM 2600 N N . ALA C 1 75 ? 13.705 74.237 142.690 1.00 98.14 123 ALA C N 1
ATOM 2601 C CA . ALA C 1 75 ? 13.722 74.293 141.234 1.00 103.38 123 ALA C CA 1
ATOM 2602 C C . ALA C 1 75 ? 14.993 73.663 140.708 1.00 97.39 123 ALA C C 1
ATOM 2603 O O . ALA C 1 75 ? 16.051 73.847 141.294 1.00 98.63 123 ALA C O 1
ATOM 2605 N N . TRP C 1 76 ? 14.902 72.924 139.606 1.00 89.66 124 TRP C N 1
ATOM 2606 C CA . TRP C 1 76 ? 16.100 72.320 139.036 1.00 90.03 124 TRP C CA 1
ATOM 2607 C C . TRP C 1 76 ? 17.108 73.409 138.693 1.00 88.30 124 TRP C C 1
ATOM 2608 O O . TRP C 1 76 ? 16.747 74.574 138.534 1.00 98.18 124 TRP C O 1
ATOM 2619 N N . ARG C 1 77 ? 18.372 73.025 138.569 1.00 106.34 125 ARG C N 1
ATOM 2620 C CA . ARG C 1 77 ? 19.424 73.991 138.286 1.00 106.39 125 ARG C CA 1
ATOM 2621 C C . ARG C 1 77 ? 19.709 74.074 136.794 1.00 107.39 125 ARG C C 1
ATOM 2622 O O . ARG C 1 77 ? 20.153 75.108 136.297 1.00 119.52 125 ARG C O 1
ATOM 2630 N N . ASP C 1 78 ? 19.434 72.990 136.078 1.00 107.16 126 ASP C N 1
ATOM 2631 C CA . ASP C 1 78 ? 19.659 72.957 134.642 1.00 113.82 126 ASP C CA 1
ATOM 2632 C C . ASP C 1 78 ? 18.678 73.882 133.927 1.00 125.35 126 ASP C C 1
ATOM 2633 O O . ASP C 1 78 ? 19.083 74.806 133.223 1.00 136.45 126 ASP C O 1
ATOM 2638 N N . GLY C 1 79 ? 17.387 73.621 134.108 1.00 117.37 127 GLY C N 1
ATOM 2639 C CA . GLY C 1 79 ? 16.350 74.322 133.371 1.00 132.25 127 GLY C CA 1
ATOM 2640 C C . GLY C 1 79 ? 15.528 75.305 134.184 1.00 143.34 127 GLY C C 1
ATOM 2641 O O . GLY C 1 79 ? 14.705 76.029 133.626 1.00 150.28 127 GLY C O 1
ATOM 2642 N N . GLU C 1 80 ? 15.737 75.311 135.499 1.00 135.59 128 GLU C N 1
ATOM 2643 C CA . GLU C 1 80 ? 15.007 76.187 136.423 1.00 114.70 128 GLU C CA 1
ATOM 2644 C C . GLU C 1 80 ? 13.510 75.903 136.543 1.00 112.32 128 GLU C C 1
ATOM 2645 O O . GLU C 1 80 ? 12.773 76.706 137.120 1.00 111.69 128 GLU C O 1
ATOM 2651 N N . ASP C 1 81 ? 13.054 74.785 135.983 1.00 120.83 129 ASP C N 1
ATOM 2652 C CA . ASP C 1 81 ? 11.671 74.363 136.182 1.00 127.78 129 ASP C CA 1
ATOM 2653 C C . ASP C 1 81 ? 11.434 74.177 137.678 1.00 127.10 129 ASP C C 1
ATOM 2654 O O . ASP C 1 81 ? 12.312 73.683 138.389 1.00 129.25 129 ASP C O 1
ATOM 2659 N N . ILE C 1 82 ? 10.260 74.571 138.162 1.00 106.49 130 ILE C N 1
ATOM 2660 C CA . ILE C 1 82 ? 9.985 74.453 139.586 1.00 106.66 130 ILE C CA 1
ATOM 2661 C C . ILE C 1 82 ? 9.495 73.028 139.854 1.00 103.95 130 ILE C C 1
ATOM 2662 O O . ILE C 1 82 ? 8.601 72.518 139.175 1.00 94.88 130 ILE C O 1
ATOM 2667 N N . ILE C 1 83 ? 10.125 72.377 140.824 1.00 99.22 131 ILE C N 1
ATOM 2668 C CA . ILE C 1 83 ? 9.829 70.996 141.164 1.00 88.88 131 ILE C CA 1
ATOM 2669 C C . ILE C 1 83 ? 8.585 70.956 142.032 1.00 95.40 131 ILE C C 1
ATOM 2670 O O . ILE C 1 83 ? 7.637 70.226 141.747 1.00 109.65 131 ILE C O 1
ATOM 2675 N N . LEU C 1 84 ? 8.601 71.748 143.098 1.00 92.12 132 LEU C N 1
ATOM 2676 C CA . LEU C 1 84 ? 7.459 71.840 143.995 1.00 89.09 132 LEU C CA 1
ATOM 2677 C C . LEU C 1 84 ? 7.449 73.172 144.738 1.00 85.56 132 LEU C C 1
ATOM 2678 O O . LEU C 1 84 ? 8.491 73.794 144.943 1.00 79.05 132 LEU C O 1
ATOM 2683 N N . ARG C 1 85 ? 6.255 73.598 145.136 1.00 84.66 133 ARG C N 1
ATOM 2684 C CA . ARG C 1 85 ? 6.083 74.827 145.897 1.00 87.28 133 ARG C CA 1
ATOM 2685 C C . ARG C 1 85 ? 5.203 74.559 147.111 1.00 86.20 133 ARG C C 1
ATOM 2686 O O . ARG C 1 85 ? 4.022 74.238 146.980 1.00 95.25 133 ARG C O 1
ATOM 2694 N N . VAL C 1 86 ? 5.792 74.686 148.295 1.00 78.37 134 VAL C N 1
ATOM 2695 C CA . VAL C 1 86 ? 5.084 74.432 149.542 1.00 77.70 134 VAL C CA 1
ATOM 2696 C C . VAL C 1 86 ? 4.968 75.701 150.375 1.00 79.15 134 VAL C C 1
ATOM 2697 O O . VAL C 1 86 ? 5.978 76.265 150.793 1.00 92.94 134 VAL C O 1
ATOM 2701 N N . PRO C 1 87 ? 3.728 76.159 150.610 1.00 75.13 135 PRO C N 1
ATOM 2702 C CA . PRO C 1 87 ? 3.483 77.310 151.484 1.00 80.58 135 PRO C CA 1
ATOM 2703 C C . PRO C 1 87 ? 4.022 77.041 152.885 1.00 92.82 135 PRO C C 1
ATOM 2704 O O . PRO C 1 87 ? 4.015 75.893 153.328 1.00 97.42 135 PRO C O 1
ATOM 2708 N N . ILE C 1 88 ? 4.490 78.085 153.562 1.00 105.03 136 ILE C N 1
ATOM 2709 C CA . ILE C 1 88 ? 5.101 77.936 154.881 1.00 98.89 136 ILE C CA 1
ATOM 2710 C C . ILE C 1 88 ? 4.134 77.355 155.913 1.00 98.01 136 ILE C C 1
ATOM 2711 O O . ILE C 1 88 ? 4.537 76.594 156.794 1.00 103.88 136 ILE C O 1
ATOM 2716 N N . HIS C 1 89 ? 2.855 77.693 155.786 1.00 101.84 137 HIS C N 1
ATOM 2717 C CA . HIS C 1 89 ? 1.839 77.165 156.690 1.00 116.56 137 HIS C CA 1
ATOM 2718 C C . HIS C 1 89 ? 1.547 75.693 156.407 1.00 111.73 137 HIS C C 1
ATOM 2719 O O . HIS C 1 89 ? 0.889 75.018 157.198 1.00 122.33 137 HIS C O 1
ATOM 2726 N N . ASP C 1 90 ? 2.039 75.203 155.273 1.00 100.60 138 ASP C N 1
ATOM 2727 C CA . ASP C 1 90 ? 1.874 73.801 154.910 1.00 94.40 138 ASP C CA 1
ATOM 2728 C C . ASP C 1 90 ? 3.087 72.970 155.310 1.00 90.38 138 ASP C C 1
ATOM 2729 O O . ASP C 1 90 ? 3.149 71.778 155.021 1.00 91.19 138 ASP C O 1
ATOM 2734 N N . ILE C 1 91 ? 4.047 73.602 155.976 1.00 89.62 139 ILE C N 1
ATOM 2735 C CA . ILE C 1 91 ? 5.219 72.887 156.466 1.00 81.90 139 ILE C CA 1
ATOM 2736 C C . ILE C 1 91 ? 5.099 72.624 157.959 1.00 85.86 139 ILE C C 1
ATOM 2737 O O . ILE C 1 91 ? 5.029 73.555 158.761 1.00 82.44 139 ILE C O 1
ATOM 2742 N N . ALA C 1 92 ? 5.081 71.348 158.327 1.00 85.53 140 ALA C N 1
ATOM 2743 C CA . ALA C 1 92 ? 4.965 70.968 159.726 1.00 76.06 140 ALA C CA 1
ATOM 2744 C C . ALA C 1 92 ? 6.306 71.087 160.429 1.00 77.69 140 ALA C C 1
ATOM 2745 O O . ALA C 1 92 ? 6.381 71.606 161.544 1.00 84.10 140 ALA C O 1
ATOM 2747 N N . ALA C 1 93 ? 7.367 70.627 159.770 1.00 82.17 141 ALA C N 1
ATOM 2748 C CA . ALA C 1 93 ? 8.695 70.687 160.381 1.00 83.46 141 ALA C CA 1
ATOM 2749 C C . ALA C 1 93 ? 9.830 70.494 159.382 1.00 79.12 141 ALA C C 1
ATOM 2750 O O . ALA C 1 93 ? 9.604 70.152 158.224 1.00 79.32 141 ALA C O 1
ATOM 2752 N N . VAL C 1 94 ? 11.052 70.734 159.845 1.00 71.42 142 VAL C N 1
ATOM 2753 C CA . VAL C 1 94 ? 12.248 70.456 159.062 1.00 66.17 142 VAL C CA 1
ATOM 2754 C C . VAL C 1 94 ? 13.291 69.772 159.943 1.00 78.31 142 VAL C C 1
ATOM 2755 O O . VAL C 1 94 ? 13.547 70.203 161.068 1.00 80.43 142 VAL C O 1
ATOM 2759 N N . SER C 1 95 ? 13.880 68.695 159.437 1.00 80.58 143 SER C N 1
ATOM 2760 C CA . SER C 1 95 ? 14.810 67.907 160.235 1.00 71.85 143 SER C CA 1
ATOM 2761 C C . SER C 1 95 ? 16.136 67.691 159.519 1.00 75.64 143 SER C C 1
ATOM 2762 O O . SER C 1 95 ? 16.172 67.433 158.317 1.00 85.96 143 SER C O 1
ATOM 2765 N N . TYR C 1 96 ? 17.226 67.800 160.268 1.00 78.45 144 TYR C N 1
ATOM 2766 C CA . TYR C 1 96 ? 18.544 67.465 159.750 1.00 68.95 144 TYR C CA 1
ATOM 2767 C C . TYR C 1 96 ? 18.931 66.072 160.225 1.00 83.10 144 TYR C C 1
ATOM 2768 O O . TYR C 1 96 ? 19.214 65.866 161.403 1.00 97.57 144 TYR C O 1
ATOM 2777 N N . VAL C 1 97 ? 18.937 65.118 159.303 1.00 78.02 145 VAL C N 1
ATOM 2778 C CA . VAL C 1 97 ? 19.389 63.774 159.621 1.00 69.65 145 VAL C CA 1
ATOM 2779 C C . VAL C 1 97 ? 20.711 63.505 158.926 1.00 78.20 145 VAL C C 1
ATOM 2780 O O . VAL C 1 97 ? 20.780 63.473 157.696 1.00 95.02 145 VAL C O 1
ATOM 2784 N N . ARG C 1 98 ? 21.765 63.325 159.711 1.00 74.73 146 ARG C N 1
ATOM 2785 C CA . ARG C 1 98 ? 23.058 62.997 159.140 1.00 75.99 146 ARG C CA 1
ATOM 2786 C C . ARG C 1 98 ? 23.172 61.488 159.030 1.00 94.60 146 ARG C C 1
ATOM 2787 O O . ARG C 1 98 ? 23.305 60.792 160.036 1.00 121.85 146 ARG C O 1
ATOM 2795 N N . ASP C 1 99 ? 23.128 60.986 157.804 1.00 82.25 147 ASP C N 1
ATOM 2796 C CA . ASP C 1 99 ? 23.458 59.596 157.551 1.00 77.46 147 ASP C CA 1
ATOM 2797 C C . ASP C 1 99 ? 24.961 59.605 157.351 1.00 100.25 147 ASP C C 1
ATOM 2798 O O . ASP C 1 99 ? 25.590 60.645 157.547 1.00 126.28 147 ASP C O 1
ATOM 2803 N N . ASP C 1 100 ? 25.535 58.466 156.977 1.00 94.63 148 ASP C N 1
ATOM 2804 C CA . ASP C 1 100 ? 26.987 58.297 156.979 1.00 102.86 148 ASP C CA 1
ATOM 2805 C C . ASP C 1 100 ? 27.727 59.481 156.352 1.00 110.80 148 ASP C C 1
ATOM 2806 O O . ASP C 1 100 ? 28.428 60.213 157.049 1.00 110.22 148 ASP C O 1
ATOM 2811 N N . ALA C 1 101 ? 27.567 59.674 155.050 1.00 117.73 149 ALA C N 1
ATOM 2812 C CA . ALA C 1 101 ? 28.219 60.788 154.372 1.00 101.91 149 ALA C CA 1
ATOM 2813 C C . ALA C 1 101 ? 27.203 61.853 153.956 1.00 95.96 149 ALA C C 1
ATOM 2814 O O . ALA C 1 101 ? 27.565 62.999 153.690 1.00 98.39 149 ALA C O 1
ATOM 2816 N N . ALA C 1 102 ? 25.929 61.470 153.924 1.00 85.28 150 ALA C N 1
ATOM 2817 C CA . ALA C 1 102 ? 24.865 62.342 153.432 1.00 76.50 150 ALA C CA 1
ATOM 2818 C C . ALA C 1 102 ? 24.214 63.176 154.529 1.00 74.18 150 ALA C C 1
ATOM 2819 O O . ALA C 1 102 ? 23.757 62.648 155.542 1.00 91.34 150 ALA C O 1
ATOM 2821 N N . HIS C 1 103 ? 24.171 64.487 154.309 1.00 72.43 151 HIS C N 1
ATOM 2822 C CA . HIS C 1 103 ? 23.516 65.403 155.233 1.00 77.80 151 HIS C CA 1
ATOM 2823 C C . HIS C 1 103 ? 22.082 65.687 154.796 1.00 80.18 151 HIS C C 1
ATOM 2824 O O . HIS C 1 103 ? 21.800 66.715 154.180 1.00 86.22 151 HIS C O 1
ATOM 2831 N N . LEU C 1 104 ? 21.183 64.764 155.119 1.00 80.62 152 LEU C N 1
ATOM 2832 C CA . LEU C 1 104 ? 19.795 64.841 154.674 1.00 70.86 152 LEU C CA 1
ATOM 2833 C C . LEU C 1 104 ? 19.017 65.953 155.374 1.00 64.80 152 LEU C C 1
ATOM 2834 O O . LEU C 1 104 ? 19.090 66.100 156.592 1.00 75.99 152 LEU C O 1
ATOM 2839 N N . VAL C 1 105 ? 18.281 66.738 154.596 1.00 75.75 153 VAL C N 1
ATOM 2840 C CA . VAL C 1 105 ? 17.348 67.712 155.149 1.00 76.30 153 VAL C CA 1
ATOM 2841 C C . VAL C 1 105 ? 15.933 67.346 154.717 1.00 79.76 153 VAL C C 1
ATOM 2842 O O . VAL C 1 105 ? 15.585 67.453 153.542 1.00 76.95 153 VAL C O 1
ATOM 2846 N N . VAL C 1 106 ? 15.120 66.916 155.677 1.00 73.62 154 VAL C N 1
ATOM 2847 C CA . VAL C 1 106 ? 13.781 66.419 155.389 1.00 59.77 154 VAL C CA 1
ATOM 2848 C C . VAL C 1 106 ? 12.694 67.395 155.823 1.00 69.70 154 VAL C C 1
ATOM 2849 O O . VAL C 1 106 ? 12.621 67.778 156.991 1.00 90.75 154 VAL C O 1
ATOM 2853 N N . LEU C 1 107 ? 11.851 67.792 154.875 1.00 75.07 155 LEU C N 1
ATOM 2854 C CA . LEU C 1 107 ? 10.735 68.684 155.167 1.00 74.36 155 LEU C CA 1
ATOM 2855 C C . LEU C 1 107 ? 9.439 67.900 155.346 1.00 82.52 155 LEU C C 1
ATOM 2856 O O . LEU C 1 107 ? 8.928 67.308 154.397 1.00 93.77 155 LEU C O 1
ATOM 2861 N N . LYS C 1 108 ? 8.911 67.898 156.565 1.00 84.60 156 LYS C N 1
ATOM 2862 C CA . LYS C 1 108 ? 7.603 67.310 156.820 1.00 71.24 156 LYS C CA 1
ATOM 2863 C C . LYS C 1 108 ? 6.519 68.342 156.542 1.00 74.46 156 LYS C C 1
ATOM 2864 O O . LYS C 1 108 ? 6.379 69.326 157.282 1.00 80.24 156 LYS C O 1
ATOM 2870 N N . THR C 1 109 ? 5.760 68.100 155.473 1.00 77.86 157 THR C N 1
ATOM 2871 C CA . THR C 1 109 ? 4.747 69.033 154.986 1.00 85.92 157 THR C CA 1
ATOM 2872 C C . THR C 1 109 ? 3.360 68.394 154.951 1.00 90.19 157 THR C C 1
ATOM 2873 O O . THR C 1 109 ? 3.227 67.174 155.023 1.00 89.62 157 THR C O 1
ATOM 2877 N N . ALA C 1 110 ? 2.335 69.232 154.824 1.00 92.74 158 ALA C N 1
ATOM 2878 C CA . ALA C 1 110 ? 0.952 68.772 154.708 1.00 102.32 158 ALA C CA 1
ATOM 2879 C C . ALA C 1 110 ? 0.644 68.079 153.381 1.00 110.69 158 ALA C C 1
ATOM 2880 O O . ALA C 1 110 ? 1.487 68.013 152.486 1.00 109.45 158 ALA C O 1
ATOM 2882 N N . GLN C 1 111 ? -0.582 67.564 153.285 1.00 117.61 159 GLN C N 1
ATOM 2883 C CA . GLN C 1 111 ? -1.072 66.826 152.120 1.00 120.61 159 GLN C CA 1
ATOM 2884 C C . GLN C 1 111 ? -0.198 65.620 151.788 1.00 111.39 159 GLN C C 1
ATOM 2885 O O . GLN C 1 111 ? -0.701 64.572 151.375 1.00 102.11 159 GLN C O 1
ATOM 2891 N N . GLU C 1 143 ? -5.072 63.505 157.004 1.00 118.01 191 GLU C N 1
ATOM 2892 C CA . GLU C 1 143 ? -4.289 63.055 158.149 1.00 111.67 191 GLU C CA 1
ATOM 2893 C C . GLU C 1 143 ? -2.842 62.777 157.758 1.00 105.98 191 GLU C C 1
ATOM 2894 O O . GLU C 1 143 ? -1.913 63.167 158.465 1.00 111.42 191 GLU C O 1
ATOM 2900 N N . ALA C 1 144 ? -2.657 62.096 156.630 1.00 91.71 192 ALA C N 1
ATOM 2901 C CA . ALA C 1 144 ? -1.322 61.791 156.123 1.00 88.89 192 ALA C CA 1
ATOM 2902 C C . ALA C 1 144 ? -0.539 63.052 155.762 1.00 90.01 192 ALA C C 1
ATOM 2903 O O . ALA C 1 144 ? -1.101 64.144 155.682 1.00 101.38 192 ALA C O 1
ATOM 2905 N N . CYS C 1 145 ? 0.761 62.889 155.537 1.00 88.17 193 CYS C N 1
ATOM 2906 C CA . CYS C 1 145 ? 1.626 64.015 155.205 1.00 80.00 193 CYS C CA 1
ATOM 2907 C C . CYS C 1 145 ? 2.663 63.618 154.158 1.00 82.55 193 CYS C C 1
ATOM 2908 O O . CYS C 1 145 ? 2.692 62.475 153.699 1.00 77.39 193 CYS C O 1
ATOM 2911 N N . CYS C 1 146 ? 3.512 64.570 153.782 1.00 82.13 194 CYS C N 1
ATOM 2912 C CA . CYS C 1 146 ? 4.553 64.317 152.793 1.00 67.95 194 CYS C CA 1
ATOM 2913 C C . CYS C 1 146 ? 5.938 64.634 153.346 1.00 72.72 194 CYS C C 1
ATOM 2914 O O . CYS C 1 146 ? 6.094 65.506 154.202 1.00 76.70 194 CYS C O 1
ATOM 2917 N N . LEU C 1 147 ? 6.941 63.919 152.847 1.00 73.87 195 LEU C N 1
ATOM 2918 C CA . LEU C 1 147 ? 8.327 64.174 153.216 1.00 72.44 195 LEU C CA 1
ATOM 2919 C C . LEU C 1 147 ? 9.150 64.588 152.003 1.00 77.98 195 LEU C C 1
ATOM 2920 O O . LEU C 1 147 ? 9.382 63.788 151.097 1.00 87.81 195 LEU C O 1
ATOM 2925 N N . VAL C 1 148 ? 9.588 65.842 151.990 1.00 71.46 196 VAL C N 1
ATOM 2926 C CA . VAL C 1 148 ? 10.461 66.330 150.932 1.00 72.61 196 VAL C CA 1
ATOM 2927 C C . VAL C 1 148 ? 11.910 66.058 1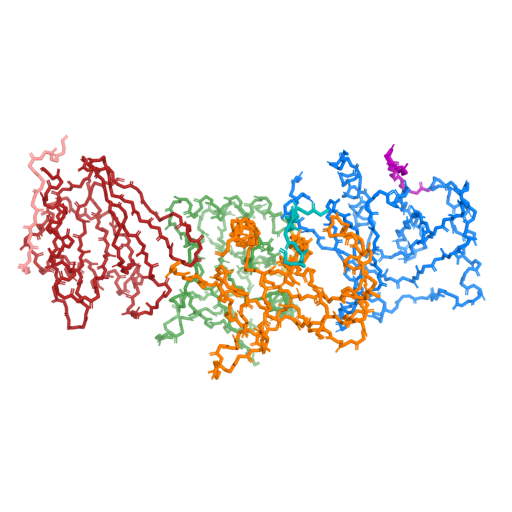51.314 1.00 73.13 196 VAL C C 1
ATOM 2928 O O . VAL C 1 148 ? 12.429 66.634 152.271 1.00 69.04 196 VAL C O 1
ATOM 2932 N N . ILE C 1 149 ? 12.558 65.174 150.561 1.00 74.63 197 ILE C N 1
ATOM 2933 C CA . ILE C 1 149 ? 13.907 64.735 150.894 1.00 69.60 197 ILE C CA 1
ATOM 2934 C C . ILE C 1 149 ? 14.975 65.520 150.141 1.00 73.55 197 ILE C C 1
ATOM 2935 O O . ILE C 1 149 ? 15.105 65.407 148.921 1.00 76.14 197 ILE C O 1
ATOM 2940 N N . LEU C 1 150 ? 15.739 66.314 150.883 1.00 73.40 198 LEU C N 1
ATOM 2941 C CA . LEU C 1 150 ? 16.809 67.107 150.299 1.00 76.49 198 LEU C CA 1
ATOM 2942 C C . LEU C 1 150 ? 18.163 66.679 150.849 1.00 82.90 198 LEU C C 1
ATOM 2943 O O . LEU C 1 150 ? 18.238 65.935 151.825 1.00 80.81 198 LEU C O 1
ATOM 2948 N N . ALA C 1 151 ? 19.231 67.134 150.203 1.00 73.04 199 ALA C N 1
ATOM 2949 C CA . ALA C 1 151 ? 20.583 66.837 150.657 1.00 64.83 199 ALA C CA 1
ATOM 2950 C C . ALA C 1 151 ? 21.495 68.054 150.548 1.00 81.81 199 ALA C C 1
ATOM 2951 O O . ALA C 1 151 ? 21.759 68.548 149.448 1.00 95.72 199 ALA C O 1
ATOM 2953 N N . ALA C 1 152 ? 21.939 68.552 151.698 1.00 79.18 200 ALA C N 1
ATOM 2954 C CA . ALA C 1 152 ? 22.898 69.649 151.749 1.00 76.55 200 ALA C CA 1
ATOM 2955 C C . ALA C 1 152 ? 24.310 69.112 151.526 1.00 79.90 200 ALA C C 1
ATOM 2956 O O . ALA C 1 152 ? 24.552 67.913 151.670 1.00 84.72 200 ALA C O 1
ATOM 2958 N N . GLU C 1 153 ? 25.241 69.996 151.183 1.00 83.43 201 GLU C N 1
ATOM 2959 C CA . GLU C 1 153 ? 26.609 69.578 150.884 1.00 94.11 201 GLU C CA 1
ATOM 2960 C C . GLU C 1 153 ? 27.432 69.351 152.148 1.00 105.05 201 GLU C C 1
ATOM 2961 O O . GLU C 1 153 ? 28.502 68.744 152.097 1.00 108.53 201 GLU C O 1
ATOM 2967 N N . SER C 1 154 ? 26.928 69.832 153.280 1.00 106.40 202 SER C N 1
ATOM 2968 C CA . SER C 1 154 ? 27.662 69.729 154.535 1.00 95.42 202 SER C CA 1
ATOM 2969 C C . SER C 1 154 ? 26.754 69.910 155.746 1.00 97.55 202 SER C C 1
ATOM 2970 O O . SER C 1 154 ? 25.560 70.181 155.610 1.00 105.17 202 SER C O 1
ATOM 2973 N N . LYS C 1 155 ? 27.335 69.750 156.930 1.00 95.16 203 LYS C N 1
ATOM 2974 C CA . LYS C 1 155 ? 26.616 69.936 158.183 1.00 101.04 203 LYS C CA 1
ATOM 2975 C C . LYS C 1 155 ? 26.168 71.384 158.349 1.00 110.51 203 LYS C C 1
ATOM 2976 O O . LYS C 1 155 ? 25.002 71.656 158.652 1.00 117.02 203 LYS C O 1
ATOM 2982 N N . VAL C 1 156 ? 27.105 72.306 158.152 1.00 97.02 204 VAL C N 1
ATOM 2983 C CA . VAL C 1 156 ? 26.835 73.733 158.296 1.00 92.39 204 VAL C CA 1
ATOM 2984 C C . VAL C 1 156 ? 25.738 74.223 157.353 1.00 102.84 204 VAL C C 1
ATOM 2985 O O . VAL C 1 156 ? 24.936 75.085 157.716 1.00 115.22 204 VAL C O 1
ATOM 2989 N N . ALA C 1 157 ? 25.677 73.640 156.160 1.00 91.39 205 ALA C N 1
ATOM 2990 C CA . ALA C 1 157 ? 24.663 74.015 155.181 1.00 86.60 205 ALA C CA 1
ATOM 2991 C C . ALA C 1 157 ? 23.278 73.561 155.626 1.00 86.39 205 ALA C C 1
ATOM 2992 O O . ALA C 1 157 ? 22.296 74.298 155.499 1.00 89.15 205 ALA C O 1
ATOM 2994 N N . ALA C 1 158 ? 23.210 72.346 156.159 1.00 81.28 206 ALA C N 1
ATOM 2995 C CA . ALA C 1 158 ? 21.949 71.782 156.618 1.00 74.28 206 ALA C CA 1
ATOM 2996 C C . ALA C 1 158 ? 21.422 72.527 157.840 1.00 88.54 206 ALA C C 1
ATOM 2997 O O . ALA C 1 158 ? 20.235 72.863 157.913 1.00 92.23 206 ALA C O 1
ATOM 2999 N N . GLU C 1 159 ? 22.311 72.798 158.791 1.00 95.37 207 GLU C N 1
ATOM 3000 C CA . GLU C 1 159 ? 21.921 73.529 159.991 1.00 97.00 207 GLU C CA 1
ATOM 3001 C C . GLU C 1 159 ? 21.553 74.966 159.650 1.00 93.22 207 GLU C C 1
ATOM 3002 O O . GLU C 1 159 ? 20.694 75.563 160.300 1.00 95.59 207 GLU C O 1
ATOM 3008 N N . GLU C 1 160 ? 22.198 75.516 158.625 1.00 98.46 208 GLU C N 1
ATOM 3009 C CA . GLU C 1 160 ? 21.874 76.862 158.171 1.00 97.46 208 GLU C CA 1
ATOM 3010 C C . GLU C 1 160 ? 20.469 76.853 157.587 1.00 95.70 208 GLU C C 1
ATOM 3011 O O . GLU C 1 160 ? 19.677 77.756 157.846 1.00 95.57 208 GLU C O 1
ATOM 3017 N N . LEU C 1 161 ? 20.170 75.828 156.794 1.00 89.25 209 LEU C N 1
ATOM 3018 C CA . LEU C 1 161 ? 18.840 75.669 156.215 1.00 87.16 209 LEU C CA 1
ATOM 3019 C C . LEU C 1 161 ? 17.762 75.565 157.291 1.00 90.43 209 LEU C C 1
ATOM 3020 O O . LEU C 1 161 ? 16.706 76.200 157.194 1.00 98.73 209 LEU C O 1
ATOM 3025 N N . CYS C 1 162 ? 18.045 74.774 158.325 1.00 87.99 210 CYS C N 1
ATOM 3026 C CA . CYS C 1 162 ? 17.105 74.581 159.425 1.00 84.25 210 CYS C CA 1
ATOM 3027 C C . CYS C 1 162 ? 16.907 75.876 160.199 1.00 83.31 210 CYS C C 1
ATOM 3028 O O . CYS C 1 162 ? 15.796 76.193 160.632 1.00 98.28 210 CYS C O 1
ATOM 3031 N N . CYS C 1 163 ? 17.994 76.623 160.364 1.00 73.90 211 CYS C N 1
ATOM 3032 C CA . CYS C 1 163 ? 17.939 77.901 161.061 1.00 94.57 211 CYS C CA 1
ATOM 3033 C C . CYS C 1 163 ? 17.096 78.914 160.296 1.00 108.62 211 CYS C C 1
ATOM 3034 O O . CYS C 1 163 ? 16.233 79.569 160.875 1.00 118.47 211 CYS C O 1
ATOM 3037 N N . LEU C 1 164 ? 17.365 79.050 159.001 1.00 105.29 212 LEU C N 1
ATOM 3038 C CA . LEU C 1 164 ? 16.624 79.968 158.140 1.00 103.50 212 LEU C CA 1
ATOM 3039 C C . LEU C 1 164 ? 15.140 79.621 158.124 1.00 96.35 212 LEU C C 1
ATOM 3040 O O . LEU C 1 164 ? 14.282 80.499 158.266 1.00 95.43 212 LEU C O 1
ATOM 3045 N N . LEU C 1 165 ? 14.846 78.336 157.944 1.00 90.06 213 LEU C N 1
ATOM 3046 C CA . LEU C 1 165 ? 13.466 77.866 157.948 1.00 87.53 213 LEU C CA 1
ATOM 3047 C C . LEU C 1 165 ? 12.803 78.180 159.285 1.00 93.79 213 LEU C C 1
ATOM 3048 O O . LEU C 1 165 ? 11.616 78.505 159.340 1.00 101.13 213 LEU C O 1
ATOM 3053 N N . GLY C 1 166 ? 13.583 78.084 160.358 1.00 88.76 214 GLY C N 1
ATOM 3054 C CA . GLY C 1 166 ? 13.112 78.455 161.680 1.00 89.41 214 GLY C CA 1
ATOM 3055 C C . GLY C 1 166 ? 12.755 79.929 161.764 1.00 98.89 214 GLY C C 1
ATOM 3056 O O . GLY C 1 166 ? 11.723 80.292 162.327 1.00 106.96 214 GLY C O 1
ATOM 3057 N N . GLN C 1 167 ? 13.613 80.777 161.202 1.00 93.53 215 GLN C N 1
ATOM 3058 C CA . GLN C 1 167 ? 13.368 82.216 161.171 1.00 98.56 215 GLN C CA 1
ATOM 3059 C C . GLN C 1 167 ? 12.095 82.533 160.400 1.00 101.46 215 GLN C C 1
ATOM 3060 O O . GLN C 1 167 ? 11.331 83.420 160.779 1.00 105.21 215 GLN C O 1
ATOM 3066 N N . VAL C 1 168 ? 11.877 81.805 159.310 1.00 96.04 216 VAL C N 1
ATOM 3067 C CA . VAL C 1 168 ? 10.677 81.992 158.504 1.00 106.62 216 VAL C CA 1
ATOM 3068 C C . VAL C 1 168 ? 9.444 81.538 159.284 1.00 109.46 216 VAL C C 1
ATOM 3069 O O . VAL C 1 168 ? 8.379 82.141 159.186 1.00 116.36 216 VAL C O 1
ATOM 3073 N N . PHE C 1 169 ? 9.599 80.474 160.065 1.00 97.81 217 PHE C N 1
ATOM 3074 C CA . PHE C 1 169 ? 8.518 79.968 160.909 1.00 104.39 217 PHE C CA 1
ATOM 3075 C C . PHE C 1 169 ? 7.996 80.980 161.928 1.00 110.75 217 PHE C C 1
ATOM 3076 O O . PHE C 1 169 ? 6.825 80.934 162.303 1.00 121.18 217 PHE C O 1
ATOM 3084 N N . GLN C 1 170 ? 8.856 81.895 162.368 1.00 108.82 218 GLN C N 1
ATOM 3085 C CA . GLN C 1 170 ? 8.498 82.781 163.475 1.00 133.50 218 GLN C CA 1
ATOM 3086 C C . GLN C 1 170 ? 7.668 84.008 163.093 1.00 153.04 218 GLN C C 1
ATOM 3087 O O . GLN C 1 170 ? 7.211 84.737 163.974 1.00 161.11 218 GLN C O 1
ATOM 3093 N N . VAL C 1 171 ? 7.469 84.250 161.799 1.00 158.96 219 VAL C N 1
ATOM 3094 C CA . VAL C 1 171 ? 6.626 85.372 161.388 1.00 166.07 219 VAL C CA 1
ATOM 3095 C C . VAL C 1 171 ? 5.180 84.963 161.662 1.00 177.09 219 VAL C C 1
ATOM 3096 O O . VAL C 1 171 ? 4.943 83.879 162.193 1.00 184.79 219 VAL C O 1
ATOM 3100 N N . VAL C 1 172 ? 4.223 85.802 161.263 1.00 179.07 220 VAL C N 1
ATOM 3101 C CA . VAL C 1 172 ? 2.783 85.554 161.462 1.00 171.31 220 VAL C CA 1
ATOM 3102 C C . VAL C 1 172 ? 2.409 84.841 162.767 1.00 159.16 220 VAL C C 1
ATOM 3103 O O . VAL C 1 172 ? 1.524 85.285 163.502 1.00 153.43 220 VAL C O 1
ATOM 3107 N N . ILE D 1 15 ? 34.128 38.887 132.495 1.00 158.50 63 ILE D N 1
ATOM 3108 C CA . ILE D 1 15 ? 34.803 39.973 131.796 1.00 157.57 63 ILE D CA 1
ATOM 3109 C C . ILE D 1 15 ? 34.174 41.304 132.242 1.00 154.67 63 ILE D C 1
ATOM 3110 O O . ILE D 1 15 ? 32.982 41.367 132.547 1.00 150.27 63 ILE D O 1
ATOM 3115 N N . GLU D 1 16 ? 34.984 42.350 132.358 1.00 157.00 64 GLU D N 1
ATOM 3116 C CA . GLU D 1 16 ? 34.452 43.661 132.728 1.00 154.97 64 GLU D CA 1
ATOM 3117 C C . GLU D 1 16 ? 34.704 44.714 131.649 1.00 153.06 64 GLU D C 1
ATOM 3118 O O . GLU D 1 16 ? 35.795 44.787 131.084 1.00 155.72 64 GLU D O 1
ATOM 3124 N N . LYS D 1 17 ? 33.688 45.526 131.366 1.00 149.59 65 LYS D N 1
ATOM 3125 C CA . LYS D 1 17 ? 33.819 46.603 130.387 1.00 142.55 65 LYS D CA 1
ATOM 3126 C C . LYS D 1 17 ? 33.381 47.915 131.036 1.00 129.66 65 LYS D C 1
ATOM 3127 O O . LYS D 1 17 ? 32.550 47.913 131.948 1.00 121.48 65 LYS D O 1
ATOM 3133 N N . GLU D 1 18 ? 33.937 49.030 130.570 1.00 128.17 66 GLU D N 1
ATOM 3134 C CA . GLU D 1 18 ? 33.582 50.345 131.098 1.00 136.57 66 GLU D CA 1
ATOM 3135 C C . GLU D 1 18 ? 32.418 50.905 130.299 1.00 140.14 66 GLU D C 1
ATOM 3136 O O . GLU D 1 18 ? 32.467 50.950 129.070 1.00 137.87 66 GLU D O 1
ATOM 3142 N N . VAL D 1 19 ? 31.361 51.306 130.995 1.00 143.31 67 VAL D N 1
ATOM 3143 C CA . VAL D 1 19 ? 30.196 51.872 130.335 1.00 132.42 67 VAL D CA 1
ATOM 3144 C C . VAL D 1 19 ? 29.717 53.047 131.177 1.00 125.38 67 VAL D C 1
ATOM 3145 O O . VAL D 1 19 ? 30.218 53.270 132.281 1.00 125.97 67 VAL D O 1
ATOM 3149 N N . LYS D 1 20 ? 28.749 53.797 130.665 1.00 117.96 68 LYS D N 1
ATOM 3150 C CA . LYS D 1 20 ? 28.109 54.827 131.463 1.00 113.13 68 LYS D CA 1
ATOM 3151 C C . LYS D 1 20 ? 26.686 54.378 131.768 1.00 111.41 68 LYS D C 1
ATOM 3152 O O . LYS D 1 20 ? 25.981 53.902 130.884 1.00 110.15 68 LYS D O 1
ATOM 3158 N N . TYR D 1 21 ? 26.270 54.509 133.023 1.00 107.89 69 TYR D N 1
ATOM 3159 C CA . TYR D 1 21 ? 24.931 54.081 133.413 1.00 103.38 69 TYR D CA 1
ATOM 3160 C C . TYR D 1 21 ? 23.962 55.251 133.527 1.00 102.03 69 TYR D C 1
ATOM 3161 O O . TYR D 1 21 ? 24.046 56.044 134.470 1.00 109.83 69 TYR D O 1
ATOM 3170 N N . LEU D 1 22 ? 23.043 55.361 132.573 1.00 101.27 70 LEU D N 1
ATOM 3171 C CA . LEU D 1 22 ? 22.084 56.456 132.591 1.00 117.09 70 LEU D CA 1
ATOM 3172 C C . LEU D 1 22 ? 20.908 56.163 133.525 1.00 119.76 70 LEU D C 1
ATOM 3173 O O . LEU D 1 22 ? 20.484 57.033 134.285 1.00 128.41 70 LEU D O 1
ATOM 3178 N N . GLY D 1 23 ? 20.393 54.937 133.478 1.00 114.24 71 GLY D N 1
ATOM 3179 C CA . GLY D 1 23 ? 19.311 54.539 134.363 1.00 119.86 71 GLY D CA 1
ATOM 3180 C C . GLY D 1 23 ? 18.519 53.330 133.900 1.00 124.52 71 GLY D C 1
ATOM 3181 O O . GLY D 1 23 ? 18.840 52.706 132.888 1.00 129.36 71 GLY D O 1
ATOM 3182 N N . GLN D 1 24 ? 17.479 52.998 134.658 1.00 124.25 72 GLN D N 1
ATOM 3183 C CA . GLN D 1 24 ? 16.611 51.873 134.330 1.00 120.77 72 GLN D CA 1
ATOM 3184 C C . GLN D 1 24 ? 15.160 52.323 134.186 1.00 115.72 72 GLN D C 1
ATOM 3185 O O . GLN D 1 24 ? 14.595 52.931 135.095 1.00 120.66 72 GLN D O 1
ATOM 3191 N N . LEU D 1 25 ? 14.563 52.021 133.038 1.00 116.82 73 LEU D N 1
ATOM 3192 C CA . LEU D 1 25 ? 13.168 52.367 132.788 1.00 126.26 73 LEU D CA 1
ATOM 3193 C C . LEU D 1 25 ? 12.238 51.201 133.109 1.00 136.94 73 LEU D C 1
ATOM 3194 O O . LEU D 1 25 ? 12.424 50.093 132.610 1.00 142.94 73 LEU D O 1
ATOM 3199 N N . THR D 1 26 ? 11.238 51.460 133.945 1.00 134.80 74 THR D N 1
ATOM 3200 C CA . THR D 1 26 ? 10.293 50.428 134.362 1.00 138.87 74 THR D CA 1
ATOM 3201 C C . THR D 1 26 ? 8.889 50.708 133.834 1.00 150.10 74 THR D C 1
ATOM 3202 O O . THR D 1 26 ? 8.616 51.798 133.329 1.00 144.27 74 THR D O 1
ATOM 3206 N N . SER D 1 27 ? 8.011 49.712 133.949 1.00 162.83 75 SER D N 1
ATOM 3207 C CA . SER D 1 27 ? 6.627 49.814 133.483 1.00 172.93 75 SER D CA 1
ATOM 3208 C C . SER D 1 27 ? 6.535 50.104 131.987 1.00 171.27 75 SER D C 1
ATOM 3209 O O . SER D 1 27 ? 5.647 50.826 131.534 1.00 176.72 75 SER D O 1
ATOM 3212 N N . ILE D 1 28 ? 7.462 49.531 131.229 1.00 162.12 76 ILE D N 1
ATOM 3213 C CA . ILE D 1 28 ? 7.460 49.653 129.778 1.00 154.35 76 ILE D CA 1
ATOM 3214 C C . ILE D 1 28 ? 6.595 48.562 129.158 1.00 164.86 76 ILE D C 1
ATOM 3215 O O . ILE D 1 28 ? 6.663 47.407 129.580 1.00 174.04 76 ILE D O 1
ATOM 3220 N N . PRO D 1 29 ? 5.758 48.932 128.171 1.00 164.10 77 PRO D N 1
ATOM 3221 C CA . PRO D 1 29 ? 4.930 47.966 127.440 1.00 164.82 77 PRO D CA 1
ATOM 3222 C C . PRO D 1 29 ? 5.756 46.789 126.933 1.00 156.98 77 PRO D C 1
ATOM 3223 O O . PRO D 1 29 ? 6.791 46.989 126.296 1.00 153.21 77 PRO D O 1
ATOM 3227 N N . GLY D 1 30 ? 5.292 45.576 127.216 1.00 157.87 78 GLY D N 1
ATOM 3228 C CA . GLY D 1 30 ? 6.024 44.367 126.887 1.00 156.67 78 GLY D CA 1
ATOM 3229 C C . GLY D 1 30 ? 6.183 44.096 125.403 1.00 157.27 78 GLY D C 1
ATOM 3230 O O . GLY D 1 30 ? 7.019 43.285 125.005 1.00 151.65 78 GLY D O 1
ATOM 3231 N N . TYR D 1 31 ? 5.392 44.775 124.578 1.00 167.51 79 TYR D N 1
ATOM 3232 C CA . TYR D 1 31 ? 5.458 44.555 123.137 1.00 174.86 79 TYR D CA 1
ATOM 3233 C C . TYR D 1 31 ? 6.534 45.419 122.459 1.00 159.80 79 TYR D C 1
ATOM 3234 O O . TYR D 1 31 ? 6.561 45.521 121.230 1.00 157.13 79 TYR D O 1
ATOM 3243 N N . LEU D 1 32 ? 7.401 46.049 123.257 1.00 150.82 80 LEU D N 1
ATOM 3244 C CA . LEU D 1 32 ? 8.473 46.891 122.715 1.00 140.06 80 LEU D CA 1
ATOM 3245 C C . LEU D 1 32 ? 9.402 46.089 121.799 1.00 137.03 80 LEU D C 1
ATOM 3246 O O . LEU D 1 32 ? 9.867 45.008 122.161 1.00 140.21 80 LEU D O 1
ATOM 3251 N N . ASN D 1 33 ? 9.651 46.614 120.604 1.00 129.51 81 ASN D N 1
ATOM 3252 C CA . ASN D 1 33 ? 10.567 45.981 119.661 1.00 134.16 81 ASN D CA 1
ATOM 3253 C C . ASN D 1 33 ? 11.995 46.485 119.844 1.00 135.85 81 ASN D C 1
ATOM 3254 O O . ASN D 1 33 ? 12.256 47.674 119.679 1.00 140.60 81 ASN D O 1
ATOM 3259 N N . PRO D 1 34 ? 12.919 45.596 120.237 1.00 134.74 82 PRO D N 1
ATOM 3260 C CA . PRO D 1 34 ? 14.325 46.001 120.358 1.00 128.38 82 PRO D CA 1
ATOM 3261 C C . PRO D 1 34 ? 14.937 46.308 118.986 1.00 127.07 82 PRO D C 1
ATOM 3262 O O . PRO D 1 34 ? 16.047 46.840 118.900 1.00 124.51 82 PRO D O 1
ATOM 3266 N N . SER D 1 35 ? 14.210 45.959 117.927 1.00 132.78 83 SER D N 1
ATOM 3267 C CA . SER D 1 35 ? 14.603 46.290 116.561 1.00 139.68 83 SER D CA 1
ATOM 3268 C C . SER D 1 35 ? 13.992 47.625 116.137 1.00 139.38 83 SER D C 1
ATOM 3269 O O . SER D 1 35 ? 14.212 48.084 115.016 1.00 148.34 83 SER D O 1
ATOM 3272 N N . SER D 1 36 ? 13.179 48.216 117.010 1.00 130.05 84 SER D N 1
ATOM 3273 C CA . SER D 1 36 ? 12.573 49.519 116.728 1.00 129.56 84 SER D CA 1
ATOM 3274 C C . SER D 1 36 ? 13.321 50.646 117.445 1.00 130.66 84 SER D C 1
ATOM 3275 O O . SER D 1 36 ? 13.296 50.737 118.673 1.00 130.16 84 SER D O 1
ATOM 3278 N N . ARG D 1 37 ? 13.993 51.487 116.665 1.00 131.43 85 ARG D N 1
ATOM 3279 C CA . ARG D 1 37 ? 14.733 52.639 117.175 1.00 119.81 85 ARG D CA 1
ATOM 3280 C C . ARG D 1 37 ? 13.822 53.726 117.732 1.00 119.94 85 ARG D C 1
ATOM 3281 O O . ARG D 1 37 ? 14.089 54.302 118.796 1.00 122.73 85 ARG D O 1
ATOM 3289 N N . THR D 1 38 ? 12.741 53.987 117.004 1.00 116.89 86 THR D N 1
ATOM 3290 C CA . THR D 1 38 ? 11.811 55.053 117.339 1.00 122.33 86 THR D CA 1
ATOM 3291 C C . THR D 1 38 ? 11.150 54.829 118.694 1.00 122.03 86 THR D C 1
ATOM 3292 O O . THR D 1 38 ? 10.922 55.776 119.440 1.00 121.87 86 THR D O 1
ATOM 3296 N N . GLU D 1 39 ? 10.832 53.575 118.996 1.00 118.21 87 GLU D N 1
ATOM 3297 C CA . GLU D 1 39 ? 10.195 53.221 120.261 1.00 120.76 87 GLU D CA 1
ATOM 3298 C C . GLU D 1 39 ? 11.144 53.413 121.447 1.00 115.82 87 GLU D C 1
ATOM 3299 O O . GLU D 1 39 ? 10.809 54.094 122.428 1.00 118.25 87 GLU D O 1
ATOM 3305 N N . ILE D 1 40 ? 12.331 52.818 121.341 1.00 109.22 88 ILE D N 1
ATOM 3306 C CA . ILE D 1 40 ? 13.346 52.919 122.385 1.00 105.08 88 ILE D CA 1
ATOM 3307 C C . ILE D 1 40 ? 13.665 54.381 122.670 1.00 109.79 88 ILE D C 1
ATOM 3308 O O . ILE D 1 40 ? 13.659 54.821 123.826 1.00 117.78 88 ILE D O 1
ATOM 3313 N N . LEU D 1 41 ? 13.915 55.137 121.604 1.00 112.47 89 LEU D N 1
ATOM 3314 C CA . LEU D 1 41 ? 14.218 56.555 121.741 1.00 109.18 89 LEU D CA 1
ATOM 3315 C C . LEU D 1 41 ? 13.016 57.348 122.244 1.00 111.48 89 LEU D C 1
ATOM 3316 O O . LEU D 1 41 ? 13.178 58.400 122.857 1.00 115.01 89 LEU D O 1
ATOM 3321 N N . HIS D 1 42 ? 11.813 56.848 121.977 1.00 109.41 90 HIS D N 1
ATOM 3322 C CA . HIS D 1 42 ? 10.603 57.487 122.482 1.00 109.92 90 HIS D CA 1
ATOM 3323 C C . HIS D 1 42 ? 10.581 57.411 124.000 1.00 107.63 90 HIS D C 1
ATOM 3324 O O . HIS D 1 42 ? 10.416 58.428 124.687 1.00 106.10 90 HIS D O 1
ATOM 3331 N N . PHE D 1 43 ? 10.775 56.204 124.523 1.00 100.13 91 PHE D N 1
ATOM 3332 C CA . PHE D 1 43 ? 10.742 56.013 125.967 1.00 107.31 91 PHE D CA 1
ATOM 3333 C C . PHE D 1 43 ? 11.923 56.702 126.650 1.00 112.65 91 PHE D C 1
ATOM 3334 O O . PHE D 1 43 ? 11.792 57.210 127.767 1.00 118.71 91 PHE D O 1
ATOM 3342 N N . ILE D 1 44 ? 13.063 56.748 125.966 1.00 111.07 92 ILE D N 1
ATOM 3343 C CA . ILE D 1 44 ? 14.237 57.427 126.512 1.00 115.47 92 ILE D CA 1
ATOM 3344 C C . ILE D 1 44 ? 14.024 58.941 126.591 1.00 107.45 92 ILE D C 1
ATOM 3345 O O . ILE D 1 44 ? 14.265 59.560 127.635 1.00 114.13 92 ILE D O 1
ATOM 3350 N N . ASP D 1 45 ? 13.553 59.528 125.493 1.00 102.23 93 ASP D N 1
ATOM 3351 C CA . ASP D 1 45 ? 13.294 60.965 125.441 1.00 114.19 93 ASP D CA 1
ATOM 3352 C C . ASP D 1 45 ? 12.224 61.384 126.442 1.00 113.03 93 ASP D C 1
ATOM 3353 O O . ASP D 1 45 ? 12.358 62.411 127.105 1.00 108.27 93 ASP D O 1
ATOM 3358 N N . ASN D 1 46 ? 11.159 60.591 126.540 1.00 115.18 94 ASN D N 1
ATOM 3359 C CA . ASN D 1 46 ? 10.126 60.831 127.543 1.00 111.89 94 ASN D CA 1
ATOM 3360 C C . ASN D 1 46 ? 10.700 60.735 128.956 1.00 116.41 94 ASN D C 1
ATOM 3361 O O . ASN D 1 46 ? 10.330 61.512 129.833 1.00 130.52 94 ASN D O 1
ATOM 3366 N N . ALA D 1 47 ? 11.595 59.773 129.173 1.00 112.83 95 ALA D N 1
ATOM 3367 C CA . ALA D 1 47 ? 12.231 59.609 130.477 1.00 116.36 95 ALA D CA 1
ATOM 3368 C C . ALA D 1 47 ? 13.088 60.827 130.801 1.00 113.03 95 ALA D C 1
ATOM 3369 O O . ALA D 1 47 ? 13.288 61.170 131.967 1.00 101.51 95 ALA D O 1
ATOM 3371 N N . LYS D 1 48 ? 13.608 61.470 129.761 1.00 97.82 96 LYS D N 1
ATOM 3372 C CA . LYS D 1 48 ? 14.406 62.671 129.952 1.00 113.73 96 LYS D CA 1
ATOM 3373 C C . LYS D 1 48 ? 13.506 63.876 130.240 1.00 123.80 96 LYS D C 1
ATOM 3374 O O . LYS D 1 48 ? 13.838 64.718 131.076 1.00 133.17 96 LYS D O 1
ATOM 3380 N N . ARG D 1 49 ? 12.367 63.955 129.553 1.00 119.00 97 ARG D N 1
ATOM 3381 C CA . ARG D 1 49 ? 11.389 65.008 129.818 1.00 118.22 97 ARG D CA 1
ATOM 3382 C C . ARG D 1 49 ? 10.708 64.806 131.164 1.00 127.20 97 ARG D C 1
ATOM 3383 O O . ARG D 1 49 ? 10.281 65.764 131.807 1.00 127.45 97 ARG D O 1
ATOM 3391 N N . ALA D 1 50 ? 10.618 63.548 131.587 1.00 136.33 98 ALA D N 1
ATOM 3392 C CA . ALA D 1 50 ? 10.039 63.215 132.880 1.00 139.73 98 ALA D CA 1
ATOM 3393 C C . ALA D 1 50 ? 11.159 63.183 133.911 1.00 136.96 98 ALA D C 1
ATOM 3394 O O . ALA D 1 50 ? 10.954 62.797 135.061 1.00 137.49 98 ALA D O 1
ATOM 3396 N N . HIS D 1 51 ? 12.347 63.585 133.462 1.00 128.15 99 HIS D N 1
ATOM 3397 C CA . HIS D 1 51 ? 13.546 63.707 134.297 1.00 127.28 99 HIS D CA 1
ATOM 3398 C C . HIS D 1 51 ? 13.990 62.417 134.991 1.00 137.33 99 HIS D C 1
ATOM 3399 O O . HIS D 1 51 ? 14.594 62.462 136.060 1.00 140.97 99 HIS D O 1
ATOM 3406 N N . GLN D 1 52 ? 13.692 61.277 134.378 1.00 147.54 100 GLN D N 1
ATOM 3407 C CA . GLN D 1 52 ? 14.091 59.977 134.909 1.00 121.61 100 GLN D CA 1
ATOM 3408 C C . GLN D 1 52 ? 15.468 59.547 134.400 1.00 115.66 100 GLN D C 1
ATOM 3409 O O . GLN D 1 52 ? 16.070 58.612 134.926 1.00 120.44 100 GLN D O 1
ATOM 3415 N N . LEU D 1 53 ? 15.963 60.248 133.385 1.00 122.16 101 LEU D N 1
ATOM 3416 C CA . LEU D 1 53 ? 17.291 59.996 132.838 1.00 123.43 101 LEU D CA 1
ATOM 3417 C C . LEU D 1 53 ? 18.061 61.300 132.734 1.00 130.14 101 LEU D C 1
ATOM 3418 O O . LEU D 1 53 ? 17.468 62.357 132.520 1.00 143.62 101 LEU D O 1
ATOM 3423 N N . PRO D 1 54 ? 19.392 61.236 132.886 1.00 121.79 102 PRO D N 1
ATOM 3424 C CA . PRO D 1 54 ? 20.152 62.481 132.796 1.00 114.99 102 PRO D CA 1
ATOM 3425 C C . PRO D 1 54 ? 20.312 62.905 131.348 1.00 119.56 102 PRO D C 1
ATOM 3426 O O . PRO D 1 54 ? 20.373 62.058 130.459 1.00 123.44 102 PRO D O 1
ATOM 3430 N N . GLY D 1 55 ? 20.371 64.211 131.121 1.00 129.41 103 GLY D N 1
ATOM 3431 C CA . GLY D 1 55 ? 20.629 64.747 129.802 1.00 135.08 103 GLY D CA 1
ATOM 3432 C C . GLY D 1 55 ? 22.106 64.737 129.474 1.00 146.82 103 GLY D C 1
ATOM 3433 O O . GLY D 1 55 ? 22.504 64.504 128.332 1.00 145.87 103 GLY D O 1
ATOM 3434 N N . HIS D 1 56 ? 22.923 65.009 130.486 1.00 159.61 104 HIS D N 1
ATOM 3435 C CA . HIS D 1 56 ? 24.358 65.176 130.283 1.00 168.66 104 HIS D CA 1
ATOM 3436 C C . HIS D 1 56 ? 25.265 64.006 130.664 1.00 166.69 104 HIS D C 1
ATOM 3437 O O . HIS D 1 56 ? 25.033 63.305 131.653 1.00 167.96 104 HIS D O 1
ATOM 3444 N N . LEU D 1 57 ? 26.295 63.803 129.848 1.00 159.29 105 LEU D N 1
ATOM 3445 C CA . LEU D 1 57 ? 27.238 62.709 130.035 1.00 154.97 105 LEU D CA 1
ATOM 3446 C C . LEU D 1 57 ? 28.470 63.141 130.828 1.00 151.84 105 LEU D C 1
ATOM 3447 O O . LEU D 1 57 ? 29.528 63.397 130.255 1.00 156.43 105 LEU D O 1
ATOM 3452 N N . THR D 1 58 ? 28.326 63.247 132.143 1.00 136.89 106 THR D N 1
ATOM 3453 C CA . THR D 1 58 ? 29.456 63.562 133.000 1.00 126.42 106 THR D CA 1
ATOM 3454 C C . THR D 1 58 ? 29.995 62.180 133.384 1.00 120.49 106 THR D C 1
ATOM 3455 O O . THR D 1 58 ? 29.529 61.173 132.844 1.00 121.32 106 THR D O 1
ATOM 3459 N N . GLN D 1 59 ? 30.967 62.114 134.287 1.00 157.68 107 GLN D N 1
ATOM 3460 C CA . GLN D 1 59 ? 31.651 60.861 134.584 1.00 150.24 107 GLN D CA 1
ATOM 3461 C C . GLN D 1 59 ? 31.222 60.318 135.949 1.00 150.85 107 GLN D C 1
ATOM 3462 O O . GLN D 1 59 ? 31.802 59.356 136.455 1.00 155.89 107 GLN D O 1
ATOM 3468 N N . GLU D 1 60 ? 30.230 60.965 136.558 1.00 149.40 108 GLU D N 1
ATOM 3469 C CA . GLU D 1 60 ? 29.603 60.444 137.766 1.00 136.83 108 GLU D CA 1
ATOM 3470 C C . GLU D 1 60 ? 28.639 59.328 137.395 1.00 134.29 108 GLU D C 1
ATOM 3471 O O . GLU D 1 60 ? 28.180 58.583 138.259 1.00 179.40 108 GLU D O 1
ATOM 3477 N N . HIS D 1 61 ? 28.331 59.214 136.108 1.00 132.18 109 HIS D N 1
ATOM 3478 C CA . HIS D 1 61 ? 27.474 58.135 135.648 1.00 154.60 109 HIS D CA 1
ATOM 3479 C C . HIS D 1 61 ? 28.364 57.096 134.995 1.00 131.71 109 HIS D C 1
ATOM 3480 O O . HIS D 1 61 ? 28.072 56.619 133.904 1.00 130.56 109 HIS D O 1
ATOM 3487 N N . ASP D 1 62 ? 29.445 56.735 135.674 1.00 134.63 110 ASP D N 1
ATOM 3488 C CA . ASP D 1 62 ? 30.391 55.778 135.123 1.00 136.55 110 ASP D CA 1
ATOM 3489 C C . ASP D 1 62 ? 30.295 54.476 135.890 1.00 138.23 110 ASP D C 1
ATOM 3490 O O . ASP D 1 62 ? 30.479 54.447 137.109 1.00 147.72 110 ASP D O 1
ATOM 3495 N N . ALA D 1 63 ? 30.007 53.397 135.174 1.00 137.92 111 ALA D N 1
ATOM 3496 C CA . ALA D 1 63 ? 29.836 52.111 135.818 1.00 153.38 111 ALA D CA 1
ATOM 3497 C C . ALA D 1 63 ? 30.628 51.049 135.078 1.00 142.16 111 ALA D C 1
ATOM 3498 O O . ALA D 1 63 ? 30.957 51.190 133.895 1.00 141.46 111 ALA D O 1
ATOM 3500 N N . VAL D 1 64 ? 30.925 49.981 135.801 1.00 151.69 112 VAL D N 1
ATOM 3501 C CA . VAL D 1 64 ? 31.571 48.822 135.239 1.00 153.84 112 VAL D CA 1
ATOM 3502 C C . VAL D 1 64 ? 30.511 47.750 135.072 1.00 147.86 112 VAL D C 1
ATOM 3503 O O . VAL D 1 64 ? 29.720 47.482 135.996 1.00 147.91 112 VAL D O 1
ATOM 3507 N N . LEU D 1 65 ? 30.476 47.182 133.871 1.00 147.80 113 LEU D N 1
ATOM 3508 C CA . LEU D 1 65 ? 29.596 46.073 133.552 1.00 156.37 113 LEU D CA 1
ATOM 3509 C C . LEU D 1 65 ? 30.401 44.784 133.535 1.00 163.11 113 LEU D C 1
ATOM 3510 O O . LEU D 1 65 ? 31.256 44.591 132.671 1.00 167.41 113 LEU D O 1
ATOM 3515 N N . SER D 1 66 ? 30.133 43.905 134.493 1.00 164.56 114 SER D N 1
ATOM 3516 C CA . SER D 1 66 ? 30.766 42.597 134.530 1.00 168.01 114 SER D CA 1
ATOM 3517 C C . SER D 1 66 ? 29.803 41.545 133.990 1.00 170.10 114 SER D C 1
ATOM 3518 O O . SER D 1 66 ? 28.672 41.426 134.453 1.00 160.58 114 SER D O 1
ATOM 3521 N N . LEU D 1 67 ? 30.263 40.789 133.001 1.00 174.03 115 LEU D N 1
ATOM 3522 C CA . LEU D 1 67 ? 29.435 39.807 132.311 1.00 170.38 115 LEU D CA 1
ATOM 3523 C C . LEU D 1 67 ? 29.920 38.373 132.507 1.00 172.26 115 LEU D C 1
ATOM 3524 O O . LEU D 1 67 ? 31.119 38.098 132.462 1.00 175.00 115 LEU D O 1
ATOM 3529 N N . SER D 1 68 ? 28.971 37.468 132.730 1.00 175.85 116 SER D N 1
ATOM 3530 C CA . SER D 1 68 ? 29.257 36.048 132.878 1.00 183.16 116 SER D CA 1
ATOM 3531 C C . SER D 1 68 ? 28.083 35.257 132.309 1.00 189.51 116 SER D C 1
ATOM 3532 O O . SER D 1 68 ? 27.066 35.839 131.931 1.00 192.32 116 SER D O 1
ATOM 3535 N N . ALA D 1 69 ? 28.220 33.936 132.245 1.00 197.08 117 ALA D N 1
ATOM 3536 C CA . ALA D 1 69 ? 27.170 33.090 131.682 1.00 200.26 117 ALA D CA 1
ATOM 3537 C C . ALA D 1 69 ? 25.905 33.098 132.533 1.00 200.67 117 ALA D C 1
ATOM 3538 O O . ALA D 1 69 ? 24.819 32.777 132.051 1.00 200.27 117 ALA D O 1
ATOM 3540 N N . TYR D 1 70 ? 26.056 33.469 133.799 1.00 201.37 118 TYR D N 1
ATOM 3541 C CA . TYR D 1 70 ? 24.932 33.512 134.724 1.00 202.64 118 TYR D CA 1
ATOM 3542 C C . TYR D 1 70 ? 24.136 34.804 134.588 1.00 199.55 118 TYR D C 1
ATOM 3543 O O . TYR D 1 70 ? 22.911 34.776 134.475 1.00 203.89 118 TYR D O 1
ATOM 3552 N N . ASN D 1 71 ? 24.836 35.935 134.594 1.00 192.79 119 ASN D N 1
ATOM 3553 C CA . ASN D 1 71 ? 24.167 37.232 134.614 1.00 179.88 119 ASN D CA 1
ATOM 3554 C C . ASN D 1 71 ? 25.017 38.430 134.196 1.00 170.03 119 ASN D C 1
ATOM 3555 O O . ASN D 1 71 ? 26.230 38.320 134.012 1.00 171.20 119 ASN D O 1
ATOM 3560 N N . VAL D 1 72 ? 24.360 39.581 134.066 1.00 162.40 120 VAL D N 1
ATOM 3561 C CA . VAL D 1 72 ? 25.052 40.850 133.861 1.00 156.60 120 VAL D CA 1
ATOM 3562 C C . VAL D 1 72 ? 24.975 41.695 135.130 1.00 159.05 120 VAL D C 1
ATOM 3563 O O . VAL D 1 72 ? 23.927 41.807 135.772 1.00 153.65 120 VAL D O 1
ATOM 3567 N N . LYS D 1 73 ? 26.121 42.243 135.514 1.00 162.13 121 LYS D N 1
ATOM 3568 C CA . LYS D 1 73 ? 26.235 43.009 136.744 1.00 154.15 121 LYS D CA 1
ATOM 3569 C C . LYS D 1 73 ? 26.733 44.431 136.517 1.00 169.30 121 LYS D C 1
ATOM 3570 O O . LYS D 1 73 ? 27.739 44.644 135.853 1.00 170.79 121 LYS D O 1
ATOM 3576 N N . LEU D 1 74 ? 26.055 45.407 137.109 1.00 147.67 122 LEU D N 1
ATOM 3577 C CA . LEU D 1 74 ? 26.512 46.787 136.998 1.00 144.90 122 LEU D CA 1
ATOM 3578 C C . LEU D 1 74 ? 26.879 47.407 138.343 1.00 150.11 122 LEU D C 1
ATOM 3579 O O . LEU D 1 74 ? 26.120 47.308 139.311 1.00 150.91 122 LEU D O 1
ATOM 3584 N N . ALA D 1 75 ? 28.025 48.083 138.393 1.00 150.71 123 ALA D N 1
ATOM 3585 C CA . ALA D 1 75 ? 28.436 48.729 139.641 1.00 155.83 123 ALA D CA 1
ATOM 3586 C C . ALA D 1 75 ? 29.138 50.059 139.391 1.00 156.86 123 ALA D C 1
ATOM 3587 O O . ALA D 1 75 ? 29.925 50.177 138.462 1.00 146.67 123 ALA D O 1
ATOM 3589 N N . TRP D 1 76 ? 28.859 51.056 140.228 1.00 146.05 124 TRP D N 1
ATOM 3590 C CA . TRP D 1 76 ? 29.495 52.364 140.085 1.00 145.26 124 TRP D CA 1
ATOM 3591 C C . TRP D 1 76 ? 31.014 52.270 140.197 1.00 158.57 124 TRP D C 1
ATOM 3592 O O . TRP D 1 76 ? 31.549 51.301 140.736 1.00 159.08 124 TRP D O 1
ATOM 3603 N N . ARG D 1 77 ? 31.704 53.277 139.674 1.00 148.52 125 ARG D N 1
ATOM 3604 C CA . ARG D 1 77 ? 33.158 53.317 139.743 1.00 152.35 125 ARG D CA 1
ATOM 3605 C C . ARG D 1 77 ? 33.584 54.192 140.916 1.00 157.57 125 ARG D C 1
ATOM 3606 O O . ARG D 1 77 ? 34.677 54.038 141.458 1.00 162.89 125 ARG D O 1
ATOM 3614 N N . ASP D 1 78 ? 32.702 55.110 141.297 1.00 157.92 126 ASP D N 1
ATOM 3615 C CA . ASP D 1 78 ? 32.961 56.034 142.391 1.00 163.74 126 ASP D CA 1
ATOM 3616 C C . ASP D 1 78 ? 33.008 55.290 143.720 1.00 171.15 126 ASP D C 1
ATOM 3617 O O . ASP D 1 78 ? 34.024 55.296 144.415 1.00 172.89 126 ASP D O 1
ATOM 3622 N N . GLY D 1 79 ? 31.900 54.647 144.064 1.00 169.18 127 GLY D N 1
ATOM 3623 C CA . GLY D 1 79 ? 31.756 54.017 145.360 1.00 171.90 127 GLY D CA 1
ATOM 3624 C C . GLY D 1 79 ? 31.773 52.504 145.308 1.00 173.90 127 GLY D C 1
ATOM 3625 O O . GLY D 1 79 ? 31.761 51.848 146.351 1.00 174.75 127 GLY D O 1
ATOM 3626 N N . GLU D 1 80 ? 31.769 51.957 144.093 1.00 174.91 128 GLU D N 1
ATOM 3627 C CA . GLU D 1 80 ? 31.719 50.513 143.857 1.00 185.67 128 GLU D CA 1
ATOM 3628 C C . GLU D 1 80 ? 30.367 49.974 144.332 1.00 193.63 128 GLU D C 1
ATOM 3629 O O . GLU D 1 80 ? 30.111 48.771 144.321 1.00 198.76 128 GLU D O 1
ATOM 3635 N N . ASP D 1 81 ? 29.488 50.890 144.723 1.00 194.35 129 ASP D N 1
ATOM 3636 C CA . ASP D 1 81 ? 28.131 50.528 145.086 1.00 192.58 129 ASP D CA 1
ATOM 3637 C C . ASP D 1 81 ? 27.448 49.870 143.890 1.00 186.06 129 ASP D C 1
ATOM 3638 O O . ASP D 1 81 ? 27.661 50.272 142.745 1.00 183.30 129 ASP D O 1
ATOM 3643 N N . ILE D 1 82 ? 26.631 48.865 144.213 1.00 168.79 130 ILE D N 1
ATOM 3644 C CA . ILE D 1 82 ? 25.942 47.960 143.299 1.00 157.46 130 ILE D CA 1
ATOM 3645 C C . ILE D 1 82 ? 24.636 48.523 142.727 1.00 151.02 130 ILE D C 1
ATOM 3646 O O . ILE D 1 82 ? 23.718 48.864 143.484 1.00 148.89 130 ILE D O 1
ATOM 3651 N N . ILE D 1 83 ? 24.551 48.610 141.398 1.00 151.17 131 ILE D N 1
ATOM 3652 C CA . ILE D 1 83 ? 23.373 49.186 140.768 1.00 147.94 131 ILE D CA 1
ATOM 3653 C C . ILE D 1 83 ? 22.281 48.163 140.516 1.00 149.74 131 ILE D C 1
ATOM 3654 O O . ILE D 1 83 ? 21.153 48.335 140.977 1.00 148.05 131 ILE D O 1
ATOM 3659 N N . LEU D 1 84 ? 22.619 47.103 139.787 1.00 151.19 132 LEU D N 1
ATOM 3660 C CA . LEU D 1 84 ? 21.644 46.068 139.442 1.00 151.96 132 LEU D CA 1
ATOM 3661 C C . LEU D 1 84 ? 22.269 44.726 139.051 1.00 145.27 132 LEU D C 1
ATOM 3662 O O . LEU D 1 84 ? 23.400 44.675 138.568 1.00 123.63 132 LEU D O 1
ATOM 3667 N N . ARG D 1 85 ? 21.532 43.639 139.257 1.00 134.99 133 ARG D N 1
ATOM 3668 C CA . ARG D 1 85 ? 21.983 42.333 138.794 1.00 134.11 133 ARG D CA 1
ATOM 3669 C C . ARG D 1 85 ? 20.860 41.660 138.014 1.00 134.51 133 ARG D C 1
ATOM 3670 O O . ARG D 1 85 ? 19.789 41.370 138.545 1.00 131.00 133 ARG D O 1
ATOM 3678 N N . VAL D 1 86 ? 21.094 41.460 136.724 1.00 146.35 134 VAL D N 1
ATOM 3679 C CA . VAL D 1 86 ? 20.099 40.818 135.884 1.00 153.19 134 VAL D CA 1
ATOM 3680 C C . VAL D 1 86 ? 20.608 39.505 135.312 1.00 157.08 134 VAL D C 1
ATOM 3681 O O . VAL D 1 86 ? 21.550 39.491 134.521 1.00 159.23 134 VAL D O 1
ATOM 3685 N N . PRO D 1 87 ? 19.980 38.393 135.717 1.00 158.96 135 PRO D N 1
ATOM 3686 C CA . PRO D 1 87 ? 20.268 37.067 135.167 1.00 160.03 135 PRO D CA 1
ATOM 3687 C C . PRO D 1 87 ? 19.988 37.038 133.670 1.00 154.91 135 PRO D C 1
ATOM 3688 O O . PRO D 1 87 ? 19.115 37.767 133.196 1.00 151.47 135 PRO D O 1
ATOM 3692 N N . ILE D 1 88 ? 20.733 36.215 132.941 1.00 157.38 136 ILE D N 1
ATOM 3693 C CA . ILE D 1 88 ? 20.609 36.123 131.491 1.00 157.76 136 ILE D CA 1
ATOM 3694 C C . ILE D 1 88 ? 19.184 35.717 131.101 1.00 162.35 136 ILE D C 1
ATOM 3695 O O . ILE D 1 88 ? 18.682 36.101 130.043 1.00 157.96 136 ILE D O 1
ATOM 3700 N N . HIS D 1 89 ? 18.529 34.953 131.972 1.00 172.15 137 HIS D N 1
ATOM 3701 C CA . HIS D 1 89 ? 17.153 34.528 131.734 1.00 173.81 137 HIS D CA 1
ATOM 3702 C C . HIS D 1 89 ? 16.158 35.682 131.848 1.00 169.61 137 HIS D C 1
ATOM 3703 O O . HIS D 1 89 ? 15.009 35.563 131.419 1.00 170.42 137 HIS D O 1
ATOM 3710 N N . ASP D 1 90 ? 16.597 36.797 132.424 1.00 161.96 138 ASP D N 1
ATOM 3711 C CA . ASP D 1 90 ? 15.732 37.961 132.563 1.00 159.77 138 ASP D CA 1
ATOM 3712 C C . ASP D 1 90 ? 15.942 39.021 131.485 1.00 160.18 138 ASP D C 1
ATOM 3713 O O . ASP D 1 90 ? 15.329 40.080 131.536 1.00 161.24 138 ASP D O 1
ATOM 3718 N N . ILE D 1 91 ? 16.821 38.753 130.524 1.00 162.04 139 ILE D N 1
ATOM 3719 C CA . ILE D 1 91 ? 17.027 39.694 129.422 1.00 161.83 139 ILE D CA 1
ATOM 3720 C C . ILE D 1 91 ? 16.365 39.189 128.130 1.00 166.04 139 ILE D C 1
ATOM 3721 O O . ILE D 1 91 ? 16.587 38.056 127.694 1.00 169.86 139 ILE D O 1
ATOM 3726 N N . ALA D 1 92 ? 15.477 40.006 127.576 1.00 165.13 140 ALA D N 1
ATOM 3727 C CA . ALA D 1 92 ? 14.801 39.659 126.334 1.00 166.09 140 ALA D CA 1
ATOM 3728 C C . ALA D 1 92 ? 15.693 39.939 125.122 1.00 162.08 140 ALA D C 1
ATOM 3729 O O . ALA D 1 92 ? 15.749 39.132 124.195 1.00 162.26 140 ALA D O 1
ATOM 3731 N N . ALA D 1 93 ? 16.392 41.074 125.133 1.00 160.90 141 ALA D N 1
ATOM 3732 C CA . ALA D 1 93 ? 17.258 41.446 124.006 1.00 159.08 141 ALA D CA 1
ATOM 3733 C C . ALA D 1 93 ? 18.266 42.542 124.365 1.00 152.95 141 ALA D C 1
ATOM 3734 O O . ALA D 1 93 ? 18.220 43.095 125.457 1.00 160.68 141 ALA D O 1
ATOM 3736 N N . VAL D 1 94 ? 19.198 42.820 123.454 1.00 142.55 142 VAL D N 1
ATOM 3737 C CA . VAL D 1 94 ? 20.137 43.936 123.606 1.00 136.91 142 VAL D CA 1
ATOM 3738 C C . VAL D 1 94 ? 20.264 44.725 122.300 1.00 137.13 142 VAL D C 1
ATOM 3739 O O . VAL D 1 94 ? 20.453 44.140 121.233 1.00 153.47 142 VAL D O 1
ATOM 3743 N N . SER D 1 95 ? 20.167 46.051 122.385 1.00 119.77 143 SER D N 1
ATOM 3744 C CA . SER D 1 95 ? 20.163 46.896 121.189 1.00 122.61 143 SER D CA 1
ATOM 3745 C C . SER D 1 95 ? 21.167 48.052 121.238 1.00 128.20 143 SER D C 1
ATOM 3746 O O . SER D 1 95 ? 21.337 48.691 122.272 1.00 129.07 143 SER D O 1
ATOM 3749 N N . TYR D 1 96 ? 21.825 48.315 120.112 1.00 130.01 144 TYR D N 1
ATOM 3750 C CA . TYR D 1 96 ? 22.692 49.486 119.981 1.00 122.18 144 TYR D CA 1
ATOM 3751 C C . TYR D 1 96 ? 21.971 50.607 119.234 1.00 119.18 144 TYR D C 1
ATOM 3752 O O . TYR D 1 96 ? 21.723 50.504 118.033 1.00 133.20 144 TYR D O 1
ATOM 3761 N N . VAL D 1 97 ? 21.642 51.679 119.948 1.00 106.15 145 VAL D N 1
ATOM 3762 C CA . VAL D 1 97 ? 21.029 52.852 119.333 1.00 103.89 145 VAL D CA 1
ATOM 3763 C C . VAL D 1 97 ? 22.016 54.017 119.307 1.00 108.13 145 VAL D C 1
ATOM 3764 O O . VAL D 1 97 ? 22.463 54.492 120.353 1.00 111.79 145 VAL D O 1
ATOM 3768 N N . ARG D 1 98 ? 22.366 54.461 118.104 1.00 111.80 146 ARG D N 1
ATOM 3769 C CA . ARG D 1 98 ? 23.293 55.575 117.934 1.00 105.50 146 ARG D CA 1
ATOM 3770 C C . ARG D 1 98 ? 22.599 56.935 117.930 1.00 103.36 146 ARG D C 1
ATOM 3771 O O . ARG D 1 98 ? 21.895 57.284 116.981 1.00 112.98 146 ARG D O 1
ATOM 3779 N N . ASP D 1 99 ? 22.788 57.693 119.006 1.00 99.60 147 ASP D N 1
ATOM 3780 C CA . ASP D 1 99 ? 22.406 59.100 119.027 1.00 94.29 147 ASP D CA 1
ATOM 3781 C C . ASP D 1 99 ? 23.607 59.947 118.603 1.00 116.19 147 ASP D C 1
ATOM 3782 O O . ASP D 1 99 ? 24.657 59.406 118.271 1.00 138.81 147 ASP D O 1
ATOM 3787 N N . ASP D 1 100 ? 23.444 61.268 118.608 1.00 105.14 148 ASP D N 1
ATOM 3788 C CA . ASP D 1 100 ? 24.448 62.188 118.072 1.00 111.81 148 ASP D CA 1
ATOM 3789 C C . ASP D 1 100 ? 25.858 61.950 118.617 1.00 114.45 148 ASP D C 1
ATOM 3790 O O . ASP D 1 100 ? 26.756 61.550 117.877 1.00 122.69 148 ASP D O 1
ATOM 3795 N N . ALA D 1 101 ? 26.048 62.197 119.909 1.00 111.98 149 ALA D N 1
ATOM 3796 C CA . ALA D 1 101 ? 27.356 62.010 120.525 1.00 111.76 149 ALA D CA 1
ATOM 3797 C C . ALA D 1 101 ? 27.348 60.772 121.416 1.00 109.33 149 ALA D C 1
ATOM 3798 O O . ALA D 1 101 ? 28.400 60.224 121.749 1.00 111.16 149 ALA D O 1
ATOM 3800 N N . ALA D 1 102 ? 26.151 60.340 121.798 1.00 96.24 150 ALA D N 1
ATOM 3801 C CA . ALA D 1 102 ? 25.987 59.196 122.687 1.00 95.38 150 ALA D CA 1
ATOM 3802 C C . ALA D 1 102 ? 25.761 57.897 121.915 1.00 102.63 150 ALA D C 1
ATOM 3803 O O . ALA D 1 102 ? 24.853 57.806 121.088 1.00 113.95 150 ALA D O 1
ATOM 3805 N N . HIS D 1 103 ? 26.591 56.897 122.190 1.00 98.30 151 HIS D N 1
ATOM 3806 C CA . HIS D 1 103 ? 26.420 55.571 121.608 1.00 103.74 151 HIS D CA 1
ATOM 3807 C C . HIS D 1 103 ? 25.661 54.678 122.584 1.00 113.22 151 HIS D C 1
ATOM 3808 O O . HIS D 1 103 ? 26.263 53.905 123.330 1.00 127.55 151 HIS D O 1
ATOM 3815 N N . LEU D 1 104 ? 24.336 54.792 122.574 1.00 107.96 152 LEU D N 1
ATOM 3816 C CA . LEU D 1 104 ? 23.496 54.116 123.560 1.00 105.44 152 LEU D CA 1
ATOM 3817 C C . LEU D 1 104 ? 23.461 52.598 123.409 1.00 106.83 152 LEU D C 1
ATOM 3818 O O . LEU D 1 104 ? 23.278 52.071 122.313 1.00 113.75 152 LEU D O 1
ATOM 3823 N N . VAL D 1 105 ? 23.631 51.908 124.532 1.00 105.67 153 VAL D N 1
ATOM 3824 C CA . VAL D 1 105 ? 23.447 50.465 124.592 1.00 100.84 153 VAL D CA 1
ATOM 3825 C C . VAL D 1 105 ? 22.287 50.162 125.531 1.00 99.27 153 VAL D C 1
ATOM 3826 O O . VAL D 1 105 ? 22.393 50.344 126.741 1.00 101.41 153 VAL D O 1
ATOM 3830 N N . VAL D 1 106 ? 21.181 49.694 124.966 1.00 103.61 154 VAL D N 1
ATOM 3831 C CA . VAL D 1 106 ? 19.963 49.474 125.734 1.00 102.30 154 VAL D CA 1
ATOM 3832 C C . VAL D 1 106 ? 19.697 47.990 125.947 1.00 115.22 154 VAL D C 1
ATOM 3833 O O . VAL D 1 106 ? 19.621 47.217 124.991 1.00 121.29 154 VAL D O 1
ATOM 3837 N N . LEU D 1 107 ? 19.563 47.603 127.210 1.00 113.15 155 LEU D N 1
ATOM 3838 C CA . LEU D 1 107 ? 19.265 46.224 127.563 1.00 113.72 155 LEU D CA 1
ATOM 3839 C C . LEU D 1 107 ? 17.769 46.053 127.800 1.00 120.20 155 LEU D C 1
ATOM 3840 O O . LEU D 1 107 ? 17.211 46.605 128.750 1.00 121.63 155 LEU D O 1
ATOM 3845 N N . LYS D 1 108 ? 17.130 45.282 126.929 1.00 126.51 156 LYS D N 1
ATOM 3846 C CA . LYS D 1 108 ? 15.733 44.915 127.096 1.00 130.67 156 LYS D CA 1
ATOM 3847 C C . LYS D 1 108 ? 15.670 43.710 128.021 1.00 138.18 156 LYS D C 1
ATOM 3848 O O . LYS D 1 108 ? 16.014 42.586 127.634 1.00 151.89 156 LYS D O 1
ATOM 3854 N N . THR D 1 109 ? 15.227 43.963 129.250 1.00 136.59 157 THR D N 1
ATOM 3855 C CA . THR D 1 109 ? 15.231 42.953 130.301 1.00 142.27 157 THR D CA 1
ATOM 3856 C C . THR D 1 109 ? 13.868 42.733 130.940 1.00 147.32 157 THR D C 1
ATOM 3857 O O . THR D 1 109 ? 12.949 43.536 130.770 1.00 144.22 157 THR D O 1
ATOM 3861 N N . ALA D 1 110 ? 13.750 41.636 131.682 1.00 157.53 158 ALA D N 1
ATOM 3862 C CA . ALA D 1 110 ? 12.568 41.393 132.494 1.00 169.35 158 ALA D CA 1
ATOM 3863 C C . ALA D 1 110 ? 12.587 42.372 133.663 1.00 178.46 158 ALA D C 1
ATOM 3864 O O . ALA D 1 110 ? 13.548 43.120 133.846 1.00 182.89 158 ALA D O 1
ATOM 3866 N N . GLN D 1 111 ? 11.525 42.352 134.458 1.00 181.01 159 GLN D N 1
ATOM 3867 C CA . GLN D 1 111 ? 11.372 43.277 135.573 1.00 176.30 159 GLN D CA 1
ATOM 3868 C C . GLN D 1 111 ? 11.541 42.588 136.925 1.00 175.07 159 GLN D C 1
ATOM 3869 O O . GLN D 1 111 ? 11.769 43.244 137.942 1.00 172.36 159 GLN D O 1
ATOM 3875 N N . ALA D 1 144 ? 4.699 43.496 131.694 1.00 133.47 192 ALA D N 1
ATOM 3876 C CA . ALA D 1 144 ? 5.544 44.668 131.497 1.00 139.67 192 ALA D CA 1
ATOM 3877 C C . ALA D 1 144 ? 7.019 44.283 131.445 1.00 136.94 192 ALA D C 1
ATOM 3878 O O . ALA D 1 144 ? 7.383 43.152 131.768 1.00 132.90 192 ALA D O 1
ATOM 3880 N N . CYS D 1 145 ? 7.866 45.225 131.041 1.00 140.35 193 CYS D N 1
ATOM 3881 C CA . CYS D 1 145 ? 9.295 44.952 130.931 1.00 143.45 193 CYS D CA 1
ATOM 3882 C C . CYS D 1 145 ? 10.144 46.135 131.396 1.00 143.65 193 CYS D C 1
ATOM 3883 O O . CYS D 1 145 ? 9.616 47.183 131.777 1.00 146.61 193 CYS D O 1
ATOM 3886 N N . CYS D 1 146 ? 11.462 45.955 131.367 1.00 136.69 194 CYS D N 1
ATOM 3887 C CA . CYS D 1 146 ? 12.395 47.008 131.762 1.00 126.77 194 CYS D CA 1
ATOM 3888 C C . CYS D 1 146 ? 13.448 47.331 130.703 1.00 116.97 194 CYS D C 1
ATOM 3889 O O . CYS D 1 146 ? 13.857 46.463 129.925 1.00 122.85 194 CYS D O 1
ATOM 3892 N N . LEU D 1 147 ? 13.885 48.588 130.690 1.00 105.85 195 LEU D N 1
ATOM 3893 C CA . LEU D 1 147 ? 14.969 49.032 129.817 1.00 104.78 195 LEU D CA 1
ATOM 3894 C C . LEU D 1 147 ? 16.158 49.579 130.612 1.00 110.51 195 LEU D C 1
ATOM 3895 O O . LEU D 1 147 ? 16.052 50.625 131.262 1.00 115.55 195 LEU D O 1
ATOM 3900 N N . VAL D 1 148 ? 17.282 48.866 130.562 1.00 111.93 196 VAL D N 1
ATOM 3901 C CA . VAL D 1 148 ? 18.515 49.330 131.188 1.00 107.60 196 VAL D CA 1
ATOM 3902 C C . VAL D 1 148 ? 19.294 50.195 130.197 1.00 101.51 196 VAL D C 1
ATOM 3903 O O . VAL D 1 148 ? 19.787 49.699 129.184 1.00 105.38 196 VAL D O 1
ATOM 3907 N N . ILE D 1 149 ? 19.411 51.485 130.495 1.00 100.05 197 ILE D N 1
ATOM 3908 C CA . ILE D 1 149 ? 20.020 52.432 129.565 1.00 99.87 197 ILE D CA 1
ATOM 3909 C C . ILE D 1 149 ? 21.500 52.687 129.849 1.00 105.87 197 ILE D C 1
ATOM 3910 O O . ILE D 1 149 ? 21.862 53.280 130.871 1.00 115.60 197 ILE D O 1
ATOM 3915 N N . LEU D 1 150 ? 22.346 52.237 128.926 1.00 105.21 198 LEU D N 1
ATOM 3916 C CA . LEU D 1 150 ? 23.788 52.411 129.041 1.00 104.06 198 LEU D CA 1
ATOM 3917 C C . LEU D 1 150 ? 24.334 53.275 127.904 1.00 105.59 198 LEU D C 1
ATOM 3918 O O . LEU D 1 150 ? 23.640 53.534 126.921 1.00 107.07 198 LEU D O 1
ATOM 3923 N N . ALA D 1 151 ? 25.576 53.724 128.055 1.00 99.07 199 ALA D N 1
ATOM 3924 C CA . ALA D 1 151 ? 26.253 54.527 127.042 1.00 98.16 199 ALA D CA 1
ATOM 3925 C C . ALA D 1 151 ? 27.712 54.101 126.887 1.00 112.20 199 ALA D C 1
ATOM 3926 O O . ALA D 1 151 ? 28.513 54.263 127.807 1.00 117.00 199 ALA D O 1
ATOM 3928 N N . ALA D 1 152 ? 28.052 53.557 125.723 1.00 116.41 200 ALA D N 1
ATOM 3929 C CA . ALA D 1 152 ? 29.428 53.167 125.430 1.00 111.45 200 ALA D CA 1
ATOM 3930 C C . ALA D 1 152 ? 30.271 54.377 125.044 1.00 117.62 200 ALA D C 1
ATOM 3931 O O . ALA D 1 152 ? 29.735 55.424 124.682 1.00 122.16 200 ALA D O 1
ATOM 3933 N N . GLU D 1 153 ? 31.592 54.232 125.116 1.00 121.54 201 GLU D N 1
ATOM 3934 C CA . GLU D 1 153 ? 32.485 55.354 124.843 1.00 130.36 201 GLU D CA 1
ATOM 3935 C C . GLU D 1 153 ? 32.679 55.575 123.344 1.00 135.64 201 GLU D C 1
ATOM 3936 O O . GLU D 1 153 ? 33.167 56.624 122.922 1.00 131.52 201 GLU D O 1
ATOM 3942 N N . SER D 1 154 ? 32.294 54.581 122.550 1.00 144.39 202 SER D N 1
ATOM 3943 C CA . SER D 1 154 ? 32.446 54.639 121.103 1.00 145.98 202 SER D CA 1
ATOM 3944 C C . SER D 1 154 ? 31.541 53.608 120.443 1.00 142.32 202 SER D C 1
ATOM 3945 O O . SER D 1 154 ? 30.890 52.812 121.118 1.00 150.09 202 SER D O 1
ATOM 3948 N N . LYS D 1 155 ? 31.509 53.637 119.116 1.00 129.54 203 LYS D N 1
ATOM 3949 C CA . LYS D 1 155 ? 30.738 52.684 118.331 1.00 137.20 203 LYS D CA 1
ATOM 3950 C C . LYS D 1 155 ? 31.290 51.268 118.507 1.00 149.30 203 LYS D C 1
ATOM 3951 O O . LYS D 1 155 ? 30.544 50.322 118.785 1.00 154.99 203 LYS D O 1
ATOM 3957 N N . VAL D 1 156 ? 32.605 51.137 118.352 1.00 147.86 204 VAL D N 1
ATOM 3958 C CA . VAL D 1 156 ? 33.273 49.850 118.498 1.00 153.65 204 VAL D CA 1
ATOM 3959 C C . VAL D 1 156 ? 33.039 49.273 119.893 1.00 153.13 204 VAL D C 1
ATOM 3960 O O . VAL D 1 156 ? 32.993 48.056 120.066 1.00 162.54 204 VAL D O 1
ATOM 3964 N N . ALA D 1 157 ? 32.888 50.151 120.881 1.00 143.69 205 ALA D N 1
ATOM 3965 C CA . ALA D 1 157 ? 32.620 49.729 122.250 1.00 136.44 205 ALA D CA 1
ATOM 3966 C C . ALA D 1 157 ? 31.213 49.147 122.387 1.00 126.33 205 ALA D C 1
ATOM 3967 O O . ALA D 1 157 ? 31.015 48.118 123.038 1.00 129.25 205 ALA D O 1
ATOM 3969 N N . ALA D 1 158 ? 30.243 49.802 121.756 1.00 112.31 206 ALA D N 1
ATOM 3970 C CA . ALA D 1 158 ? 28.855 49.356 121.805 1.00 115.18 206 ALA D CA 1
ATOM 3971 C C . ALA D 1 158 ? 28.686 48.034 121.062 1.00 131.61 206 ALA D C 1
ATOM 3972 O O . ALA D 1 158 ? 28.014 47.116 121.544 1.00 134.66 206 ALA D O 1
ATOM 3974 N N . GLU D 1 159 ? 29.306 47.943 119.889 1.00 139.78 207 GLU D N 1
ATOM 3975 C CA . GLU D 1 159 ? 29.266 46.727 119.090 1.00 146.55 207 GLU D CA 1
ATOM 3976 C C . GLU D 1 159 ? 29.983 45.611 119.803 1.00 156.95 207 GLU D C 1
ATOM 3977 O O . GLU D 1 159 ? 29.635 44.439 119.659 1.00 162.77 207 GLU D O 1
ATOM 3983 N N . GLU D 1 160 ? 31.011 45.978 120.556 1.00 160.44 208 GLU D N 1
ATOM 3984 C CA . GLU D 1 160 ? 31.738 44.977 121.295 1.00 161.82 208 GLU D CA 1
ATOM 3985 C C . GLU D 1 160 ? 30.807 44.443 122.368 1.00 147.83 208 GLU D C 1
ATOM 3986 O O . GLU D 1 160 ? 30.615 43.242 122.456 1.00 140.76 208 GLU D O 1
ATOM 3992 N N . LEU D 1 161 ? 30.132 45.336 123.089 1.00 136.73 209 LEU D N 1
ATOM 3993 C CA . LEU D 1 161 ? 29.206 44.920 124.142 1.00 127.71 209 LEU D CA 1
ATOM 3994 C C . LEU D 1 161 ? 28.114 43.997 123.608 1.00 137.81 209 LEU D C 1
ATOM 3995 O O . LEU D 1 161 ? 27.814 42.948 124.204 1.00 148.54 209 LEU D O 1
ATOM 4000 N N . CYS D 1 162 ? 27.558 44.367 122.458 1.00 132.68 210 CYS D N 1
ATOM 4001 C CA . CYS D 1 162 ? 26.520 43.564 121.827 1.00 136.18 210 CYS D CA 1
ATOM 4002 C C . CYS D 1 162 ? 27.106 42.216 121.408 1.00 152.27 210 CYS D C 1
ATOM 4003 O O . CYS D 1 162 ? 26.418 41.202 121.431 1.00 159.20 210 CYS D O 1
ATOM 4006 N N . CYS D 1 163 ? 28.371 42.219 121.000 1.00 156.63 211 CYS D N 1
ATOM 4007 C CA . CYS D 1 163 ? 29.067 40.991 120.619 1.00 163.14 211 CYS D CA 1
ATOM 4008 C C . CYS D 1 163 ? 29.246 40.030 121.796 1.00 175.99 211 CYS D C 1
ATOM 4009 O O . CYS D 1 163 ? 28.950 38.842 121.677 1.00 187.15 211 CYS D O 1
ATOM 4012 N N . LEU D 1 164 ? 29.747 40.542 122.918 1.00 173.47 2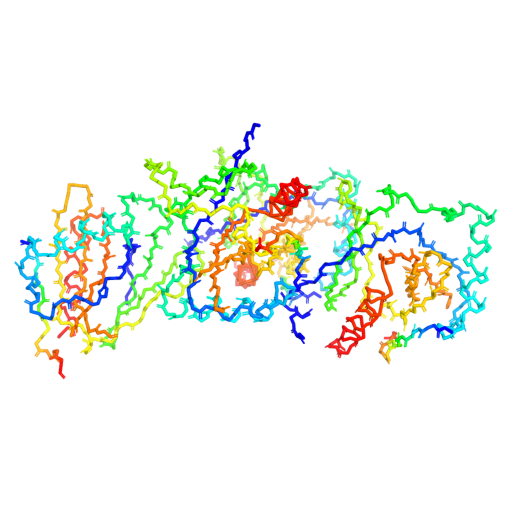12 LEU D N 1
ATOM 4013 C CA . LEU D 1 164 ? 29.944 39.728 124.114 1.00 170.88 212 LEU D CA 1
ATOM 4014 C C . LEU D 1 164 ? 28.630 39.139 124.600 1.00 169.55 212 LEU D C 1
ATOM 4015 O O . LEU D 1 164 ? 28.505 37.920 124.837 1.00 175.62 212 LEU D O 1
ATOM 4020 N N . LEU D 1 165 ? 27.641 40.020 124.729 1.00 160.10 213 LEU D N 1
ATOM 4021 C CA . LEU D 1 165 ? 26.328 39.596 125.178 1.00 156.18 213 LEU D CA 1
ATOM 4022 C C . LEU D 1 165 ? 25.749 38.579 124.212 1.00 163.89 213 LEU D C 1
ATOM 4023 O O . LEU D 1 165 ? 25.142 37.602 124.631 1.00 171.42 213 LEU D O 1
ATOM 4028 N N . GLY D 1 166 ? 26.005 38.783 122.924 1.00 161.29 214 GLY D N 1
ATOM 4029 C CA . GLY D 1 166 ? 25.569 37.867 121.888 1.00 167.39 214 GLY D CA 1
ATOM 4030 C C . GLY D 1 166 ? 26.172 36.489 122.054 1.00 179.93 214 GLY D C 1
ATOM 4031 O O . GLY D 1 166 ? 25.486 35.478 121.899 1.00 182.15 214 GLY D O 1
ATOM 4032 N N . GLN D 1 167 ? 27.465 36.451 122.363 1.00 185.85 215 GLN D N 1
ATOM 4033 C CA . GLN D 1 167 ? 28.160 35.196 122.611 1.00 188.19 215 GLN D CA 1
ATOM 4034 C C . GLN D 1 167 ? 27.557 34.467 123.803 1.00 184.24 215 GLN D C 1
ATOM 4035 O O . GLN D 1 167 ? 27.455 33.239 123.797 1.00 188.95 215 GLN D O 1
ATOM 4041 N N . VAL D 1 168 ? 27.166 35.225 124.826 1.00 175.50 216 VAL D N 1
ATOM 4042 C CA . VAL D 1 168 ? 26.595 34.625 126.036 1.00 168.59 216 VAL D CA 1
ATOM 4043 C C . VAL D 1 168 ? 25.392 33.707 125.758 1.00 177.32 216 VAL D C 1
ATOM 4044 O O . VAL D 1 168 ? 25.274 32.636 126.356 1.00 188.77 216 VAL D O 1
ATOM 4048 N N . PHE D 1 169 ? 24.521 34.109 124.837 1.00 175.17 217 PHE D N 1
ATOM 4049 C CA . PHE D 1 169 ? 23.337 33.314 124.500 1.00 176.10 217 PHE D CA 1
ATOM 4050 C C . PHE D 1 169 ? 23.677 31.962 123.878 1.00 173.14 217 PHE D C 1
ATOM 4051 O O . PHE D 1 169 ? 24.793 31.744 123.409 1.00 166.81 217 PHE D O 1
ATOM 4059 N N . VAL E 2 1 ? 22.796 63.030 193.817 1.00 61.16 244 VAL W N 1
ATOM 4060 C CA . VAL E 2 1 ? 23.000 63.283 192.392 1.00 83.94 244 VAL W CA 1
ATOM 4061 C C . VAL E 2 1 ? 21.775 62.844 191.584 1.00 70.52 244 VAL W C 1
ATOM 4062 O O . VAL E 2 1 ? 21.121 61.852 191.917 1.00 81.76 244 VAL W O 1
ATOM 4066 N N . ASP E 2 2 ? 21.444 63.608 190.546 1.00 55.92 245 ASP W N 1
ATOM 4067 C CA . ASP E 2 2 ? 20.252 63.330 189.750 1.00 75.16 245 ASP W CA 1
ATOM 4068 C C . ASP E 2 2 ? 20.396 62.053 188.933 1.00 76.75 245 ASP W C 1
ATOM 4069 O O . ASP E 2 2 ? 19.475 61.237 188.871 1.00 79.33 245 ASP W O 1
ATOM 4074 N N . LYS E 2 3 ? 21.558 61.879 188.312 1.00 72.80 246 LYS W N 1
ATOM 4075 C CA . LYS E 2 3 ? 21.807 60.688 187.514 1.00 67.92 246 LYS W CA 1
ATOM 4076 C C . LYS E 2 3 ? 23.298 60.383 187.430 1.00 61.54 246 LYS W C 1
ATOM 4077 O O . LYS E 2 3 ? 24.110 61.289 187.231 1.00 59.02 246 LYS W O 1
ATOM 4083 N N . VAL E 2 4 ? 23.656 59.112 187.582 1.00 63.77 247 VAL W N 1
ATOM 4084 C CA . VAL E 2 4 ? 25.051 58.698 187.464 1.00 56.56 247 VAL W CA 1
ATOM 4085 C C . VAL E 2 4 ? 25.152 57.383 186.693 1.00 59.76 247 VAL W C 1
ATOM 4086 O O . VAL E 2 4 ? 24.401 56.439 186.946 1.00 64.69 247 VAL W O 1
ATOM 4090 N N . VAL E 2 5 ? 26.079 57.335 185.742 1.00 66.62 248 VAL W N 1
ATOM 4091 C CA . VAL E 2 5 ? 26.358 56.110 185.008 1.00 62.00 248 VAL W CA 1
ATOM 4092 C C . VAL E 2 5 ? 27.829 55.767 185.153 1.00 63.44 248 VAL W C 1
ATOM 4093 O O . VAL E 2 5 ? 28.700 56.563 184.803 1.00 71.09 248 VAL W O 1
ATOM 4097 N N . ILE E 2 6 ? 28.096 54.575 185.671 1.00 70.03 249 ILE W N 1
ATOM 4098 C CA . ILE E 2 6 ? 29.458 54.135 185.917 1.00 70.26 249 ILE W CA 1
ATOM 4099 C C . ILE E 2 6 ? 29.982 53.311 184.752 1.00 75.78 249 ILE W C 1
ATOM 4100 O O . ILE E 2 6 ? 29.260 52.487 184.192 1.00 79.23 249 ILE W O 1
ATOM 4105 N N . ASN E 2 7 ? 31.232 53.554 184.376 1.00 75.54 250 ASN W N 1
ATOM 4106 C CA . ASN E 2 7 ? 31.908 52.701 183.416 1.00 65.57 250 ASN W CA 1
ATOM 4107 C C . ASN E 2 7 ? 32.475 51.522 184.189 1.00 70.32 250 ASN W C 1
ATOM 4108 O O . ASN E 2 7 ? 33.400 51.685 184.983 1.00 87.45 250 ASN W O 1
ATOM 4113 N N . PRO E 2 8 ? 31.916 50.326 183.964 1.00 64.84 251 PRO W N 1
ATOM 4114 C CA . PRO E 2 8 ? 32.355 49.139 184.699 1.00 65.50 251 PRO W CA 1
ATOM 4115 C C . PRO E 2 8 ? 33.672 48.596 184.162 1.00 77.77 251 PRO W C 1
ATOM 4116 O O . PRO E 2 8 ? 34.240 47.675 184.748 1.00 91.20 251 PRO W O 1
ATOM 4120 N N . TYR E 2 9 ? 34.150 49.162 183.059 1.00 83.13 252 TYR W N 1
ATOM 4121 C CA . TYR E 2 9 ? 35.377 48.683 182.439 1.00 94.23 252 TYR W CA 1
ATOM 4122 C C . TYR E 2 9 ? 36.497 49.715 182.516 1.00 93.86 252 TYR W C 1
ATOM 4123 O O . TYR E 2 9 ? 37.487 49.617 181.792 1.00 107.46 252 TYR W O 1
ATOM 4132 N N . PHE E 2 10 ? 36.332 50.704 183.389 1.00 87.17 253 PHE W N 1
ATOM 4133 C CA . PHE E 2 10 ? 37.346 51.736 183.580 1.00 85.37 253 PHE W CA 1
ATOM 4134 C C . PHE E 2 10 ? 38.664 51.133 184.055 1.00 99.87 253 PHE W C 1
ATOM 4135 O O . PHE E 2 10 ? 38.696 50.374 185.023 1.00 99.68 253 PHE W O 1
ATOM 4143 N N . GLY E 2 11 ? 39.748 51.481 183.371 1.00 111.46 254 GLY W N 1
ATOM 4144 C CA . GLY E 2 11 ? 41.058 50.952 183.700 1.00 125.27 254 GLY W CA 1
ATOM 4145 C C . GLY E 2 11 ? 41.278 49.561 183.135 1.00 138.58 254 GLY W C 1
ATOM 4146 O O . GLY E 2 11 ? 40.871 49.264 182.011 1.00 146.23 254 GLY W O 1
ATOM 4147 N N . VAL F 2 1 ? 43.537 51.305 167.288 1.00 68.19 244 VAL X N 1
ATOM 4148 C CA . VAL F 2 1 ? 43.629 51.585 165.858 1.00 82.13 244 VAL X CA 1
ATOM 4149 C C . VAL F 2 1 ? 42.775 50.600 165.054 1.00 76.67 244 VAL X C 1
ATOM 4150 O O . VAL F 2 1 ? 42.704 49.413 165.382 1.00 75.43 244 VAL X O 1
ATOM 4154 N N . ASP F 2 2 ? 42.117 51.102 164.010 1.00 63.83 245 ASP X N 1
ATOM 4155 C CA . ASP F 2 2 ? 41.211 50.282 163.209 1.00 65.30 245 ASP X CA 1
ATOM 4156 C C . ASP F 2 2 ? 41.966 49.248 162.392 1.00 65.12 245 ASP X C 1
ATOM 4157 O O . ASP F 2 2 ? 41.563 48.086 162.315 1.00 71.67 245 ASP X O 1
ATOM 4162 N N . LYS F 2 3 ? 43.067 49.677 161.786 1.00 62.62 246 LYS X N 1
ATOM 4163 C CA . LYS F 2 3 ? 43.881 48.780 160.984 1.00 63.19 246 LYS X CA 1
ATOM 4164 C C . LYS F 2 3 ? 45.328 49.262 160.939 1.00 60.91 246 LYS X C 1
ATOM 4165 O O . LYS F 2 3 ? 45.589 50.454 160.766 1.00 65.67 246 LYS X O 1
ATOM 4171 N N . VAL F 2 4 ? 46.266 48.333 161.098 1.00 63.02 247 VAL X N 1
ATOM 4172 C CA . VAL F 2 4 ? 47.685 48.663 161.029 1.00 60.03 247 VAL X CA 1
ATOM 4173 C C . VAL F 2 4 ? 48.437 47.581 160.258 1.00 65.67 247 VAL X C 1
ATOM 4174 O O . VAL F 2 4 ? 48.227 46.388 160.476 1.00 69.12 247 VAL X O 1
ATOM 4178 N N . VAL F 2 5 ? 49.300 48.006 159.342 1.00 64.64 248 VAL X N 1
ATOM 4179 C CA . VAL F 2 5 ? 50.153 47.081 158.609 1.00 58.71 248 VAL X CA 1
ATOM 4180 C C . VAL F 2 5 ? 51.613 47.470 158.782 1.00 61.63 248 VAL X C 1
ATOM 4181 O O . VAL F 2 5 ? 52.004 48.591 158.459 1.00 68.50 248 VAL X O 1
ATOM 4185 N N .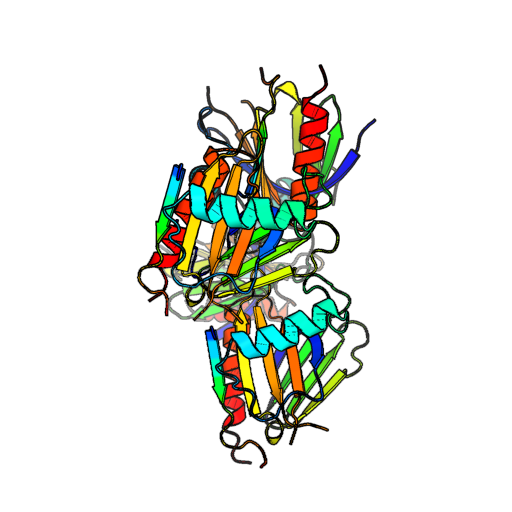 ILE F 2 6 ? 52.415 46.541 159.291 1.00 57.34 249 ILE X N 1
ATOM 4186 C CA . ILE F 2 6 ? 53.824 46.813 159.536 1.00 59.84 249 ILE X CA 1
ATOM 4187 C C . ILE F 2 6 ? 54.664 46.349 158.351 1.00 70.19 249 ILE X C 1
ATOM 4188 O O . ILE F 2 6 ? 54.445 45.266 157.810 1.00 71.40 249 ILE X O 1
ATOM 4193 N N . ASN F 2 7 ? 55.620 47.181 157.950 1.00 76.79 250 ASN X N 1
ATOM 4194 C CA . ASN F 2 7 ? 56.597 46.813 156.934 1.00 64.98 250 ASN X CA 1
ATOM 4195 C C . ASN F 2 7 ? 57.766 46.068 157.571 1.00 70.57 250 ASN X C 1
ATOM 4196 O O . ASN F 2 7 ? 58.532 46.653 158.336 1.00 84.86 250 ASN X O 1
ATOM 4201 N N . PRO F 2 8 ? 57.905 44.770 157.263 1.00 61.77 251 PRO X N 1
ATOM 4202 C CA . PRO F 2 8 ? 58.971 43.951 157.850 1.00 55.13 251 PRO X CA 1
ATOM 4203 C C . PRO F 2 8 ? 60.323 44.194 157.187 1.00 77.28 251 PRO X C 1
ATOM 4204 O O . PRO F 2 8 ? 61.345 43.712 157.676 1.00 91.00 251 PRO X O 1
ATOM 4208 N N . TYR F 2 9 ? 60.321 44.943 156.090 1.00 73.94 252 TYR X N 1
ATOM 4209 C CA . TYR F 2 9 ? 61.542 45.251 155.349 1.00 75.46 252 TYR X CA 1
ATOM 4210 C C . TYR F 2 9 ? 61.895 46.730 155.405 1.00 78.07 252 TYR X C 1
ATOM 4211 O O . TYR F 2 9 ? 62.634 47.230 154.556 1.00 84.85 252 TYR X O 1
ATOM 4220 N N . PHE F 2 10 ? 61.347 47.426 156.396 1.00 69.21 253 PHE X N 1
ATOM 4221 C CA . PHE F 2 10 ? 61.658 48.833 156.596 1.00 71.61 253 PHE X CA 1
ATOM 4222 C C . PHE F 2 10 ? 63.158 49.000 156.792 1.00 72.71 253 PHE X C 1
ATOM 4223 O O . PHE F 2 10 ? 63.763 48.343 157.638 1.00 76.90 253 PHE X O 1
ATOM 4231 N N . GLY F 2 11 ? 63.750 49.888 156.001 1.00 64.81 254 GLY X N 1
ATOM 4232 C CA . GLY F 2 11 ? 65.183 50.100 156.039 1.00 68.13 254 GLY X CA 1
ATOM 4233 C C . GLY F 2 11 ? 65.915 49.028 155.251 1.00 65.95 254 GLY X C 1
ATOM 4234 O O . GLY F 2 11 ? 66.848 48.408 155.762 1.00 84.96 254 GLY X O 1
ATOM 4235 N N . LEU F 2 12 ? 65.479 48.809 154.011 1.00 84.55 255 LEU X N 1
ATOM 4236 C CA . LEU F 2 12 ? 66.105 47.845 153.102 1.00 80.18 255 LEU X CA 1
ATOM 4237 C C . LEU F 2 12 ? 66.059 46.417 153.645 1.00 74.72 255 LEU X C 1
ATOM 4238 O O . LEU F 2 12 ? 66.261 45.453 152.905 1.00 63.65 255 LEU X O 1
ATOM 4243 N N . VAL G 2 1 ? 17.864 62.103 166.032 1.00 66.01 244 VAL Y N 1
ATOM 4244 C CA . VAL G 2 1 ? 17.966 63.102 164.971 1.00 75.45 244 VAL Y CA 1
ATOM 4245 C C . VAL G 2 1 ? 18.963 64.198 165.341 1.00 87.60 244 VAL Y C 1
ATOM 4246 O O . VAL G 2 1 ? 19.055 64.604 166.502 1.00 103.74 244 VAL Y O 1
ATOM 4250 N N . ASP G 2 2 ? 19.730 64.650 164.354 1.00 76.09 245 ASP Y N 1
ATOM 4251 C CA . ASP G 2 2 ? 20.765 65.650 164.593 1.00 87.46 245 ASP Y CA 1
ATOM 4252 C C . ASP G 2 2 ? 20.193 67.036 164.889 1.00 108.03 245 ASP Y C 1
ATOM 4253 O O . ASP G 2 2 ? 20.666 67.723 165.793 1.00 132.05 245 ASP Y O 1
ATOM 4258 N N . LYS G 2 3 ? 19.185 67.448 164.126 1.00 102.59 246 LYS Y N 1
ATOM 4259 C CA . LYS G 2 3 ? 18.541 68.740 164.357 1.00 92.47 246 LYS Y CA 1
ATOM 4260 C C . LYS G 2 3 ? 17.107 68.770 163.833 1.00 90.88 246 LYS Y C 1
ATOM 4261 O O . LYS G 2 3 ? 16.826 68.272 162.744 1.00 97.43 246 LYS Y O 1
ATOM 4267 N N . VAL G 2 4 ? 16.208 69.359 164.615 1.00 94.17 247 VAL Y N 1
ATOM 4268 C CA . VAL G 2 4 ? 14.808 69.496 164.222 1.00 83.36 247 VAL Y CA 1
ATOM 4269 C C . VAL G 2 4 ? 14.258 70.878 164.584 1.00 92.89 247 VAL Y C 1
ATOM 4270 O O . VAL G 2 4 ? 14.491 71.385 165.682 1.00 103.35 247 VAL Y O 1
ATOM 4274 N N . VAL G 2 5 ? 13.543 71.492 163.646 1.00 95.60 248 VAL Y N 1
ATOM 4275 C CA . VAL G 2 5 ? 12.875 72.766 163.893 1.00 77.93 248 VAL Y CA 1
ATOM 4276 C C . VAL G 2 5 ? 11.381 72.646 163.605 1.00 91.85 248 VAL Y C 1
ATOM 4277 O O . VAL G 2 5 ? 10.981 72.298 162.494 1.00 101.47 248 VAL Y O 1
ATOM 4281 N N . ILE G 2 6 ? 10.561 72.934 164.610 1.00 95.13 249 ILE Y N 1
ATOM 4282 C CA . ILE G 2 6 ? 9.114 72.805 164.474 1.00 98.96 249 ILE Y CA 1
ATOM 4283 C C . ILE G 2 6 ? 8.457 74.132 164.109 1.00 111.40 249 ILE Y C 1
ATOM 4284 O O . ILE G 2 6 ? 8.795 75.176 164.664 1.00 117.69 249 ILE Y O 1
ATOM 4289 N N . ASN G 2 7 ? 7.519 74.083 163.167 1.00 101.20 250 ASN Y N 1
ATOM 4290 C CA . ASN G 2 7 ? 6.689 75.235 162.844 1.00 98.83 250 ASN Y CA 1
ATOM 4291 C C . ASN G 2 7 ? 5.494 75.287 163.789 1.00 101.97 250 ASN Y C 1
ATOM 4292 O O . ASN G 2 7 ? 4.614 74.428 163.727 1.00 104.79 250 ASN Y O 1
ATOM 4297 N N . PRO G 2 8 ? 5.456 76.301 164.667 1.00 98.87 251 PRO Y N 1
ATOM 4298 C CA . PRO G 2 8 ? 4.392 76.437 165.668 1.00 106.78 251 PRO Y CA 1
ATOM 4299 C C . PRO G 2 8 ? 3.088 76.972 165.083 1.00 120.46 251 PRO Y C 1
ATOM 4300 O O . PRO G 2 8 ? 2.077 77.013 165.783 1.00 131.41 251 PRO Y O 1
ATOM 4304 N N . TYR G 2 9 ? 3.113 77.374 163.817 1.00 119.66 252 TYR Y N 1
ATOM 4305 C CA . TYR G 2 9 ? 1.929 77.929 163.170 1.00 118.31 252 TYR Y CA 1
ATOM 4306 C C . TYR G 2 9 ? 1.401 77.027 162.060 1.00 122.20 252 TYR Y C 1
ATOM 4307 O O . TYR G 2 9 ? 0.626 77.466 161.210 1.00 125.15 252 TYR Y O 1
ATOM 4316 N N . PHE G 2 10 ? 1.834 75.770 162.068 1.00 123.66 253 PHE Y N 1
ATOM 4317 C CA . PHE G 2 10 ? 1.364 74.789 161.097 1.00 129.46 253 PHE Y CA 1
ATOM 4318 C C . PHE G 2 10 ? -0.144 74.588 161.214 1.00 145.56 253 PHE Y C 1
ATOM 4319 O O . PHE G 2 10 ? -0.663 74.347 162.304 1.00 148.34 253 PHE Y O 1
ATOM 4327 N N . GLY G 2 11 ? -0.842 74.686 160.088 1.00 147.59 254 GLY Y N 1
ATOM 4328 C CA . GLY G 2 11 ? -2.286 74.544 160.074 1.00 147.15 254 GLY Y CA 1
ATOM 4329 C C . GLY G 2 11 ? -3.002 75.810 160.505 1.00 151.41 254 GLY Y C 1
ATOM 4330 O O . GLY G 2 11 ? -2.705 76.902 160.021 1.00 151.81 254 GLY Y O 1
ATOM 4331 N N . VAL H 2 1 ? 17.524 51.004 114.093 1.00 100.16 244 VAL Z N 1
ATOM 4332 C CA . VAL H 2 1 ? 18.531 50.600 115.069 1.00 113.73 244 VAL Z CA 1
ATOM 4333 C C . VAL H 2 1 ? 19.778 50.041 114.412 1.00 112.31 244 VAL Z C 1
ATOM 4334 O O . VAL H 2 1 ? 19.706 49.327 113.414 1.00 120.22 244 VAL Z O 1
ATOM 4338 N N . ASP H 2 2 ? 20.924 50.373 114.989 1.00 109.59 245 ASP Z N 1
ATOM 4339 C CA . ASP H 2 2 ? 22.205 49.961 114.448 1.00 124.33 245 ASP Z CA 1
ATOM 4340 C C . ASP H 2 2 ? 22.464 48.465 114.634 1.00 145.19 245 ASP Z C 1
ATOM 4341 O O . ASP H 2 2 ? 22.901 47.785 113.703 1.00 160.69 245 ASP Z O 1
ATOM 4346 N N . LYS H 2 3 ? 22.132 47.946 115.815 1.00 145.17 246 LYS Z N 1
ATOM 4347 C CA . LYS H 2 3 ? 22.373 46.539 116.139 1.00 148.69 246 LYS Z CA 1
ATOM 4348 C C . LYS H 2 3 ? 21.376 45.959 117.124 1.00 142.76 246 LYS Z C 1
ATOM 4349 O O . LYS H 2 3 ? 20.976 46.620 118.083 1.00 140.10 246 LYS Z O 1
ATOM 4355 N N . VAL H 2 4 ? 20.976 44.715 116.876 1.00 138.97 247 VAL Z N 1
ATOM 4356 C CA . VAL H 2 4 ? 20.064 44.010 117.766 1.00 140.28 247 VAL Z CA 1
ATOM 4357 C C . VAL H 2 4 ? 20.519 42.566 117.975 1.00 146.54 247 VAL Z C 1
ATOM 4358 O O . VAL H 2 4 ? 20.852 41.867 117.015 1.00 157.38 247 VAL Z O 1
ATOM 4362 N N . VAL H 2 5 ? 20.539 42.127 119.231 1.00 134.26 248 VAL Z N 1
ATOM 4363 C CA . VAL H 2 5 ? 20.817 40.733 119.558 1.00 137.43 248 VAL Z CA 1
ATOM 4364 C C . VAL H 2 5 ? 19.657 40.198 120.400 1.00 135.62 248 VAL Z C 1
ATOM 4365 O O . VAL H 2 5 ? 19.368 40.719 121.477 1.00 138.04 248 VAL Z O 1
ATOM 4369 N N . ILE H 2 6 ? 19.003 39.154 119.899 1.00 133.59 249 ILE Z N 1
ATOM 4370 C CA . ILE H 2 6 ? 17.821 38.571 120.536 1.00 139.91 249 ILE Z CA 1
ATOM 4371 C C . ILE H 2 6 ? 18.146 37.357 121.407 1.00 156.84 249 ILE Z C 1
ATOM 4372 O O . ILE H 2 6 ? 19.005 36.550 121.063 1.00 170.42 249 ILE Z O 1
ATOM 4377 N N . ASN H 2 7 ? 17.465 37.242 122.543 1.00 154.48 250 ASN Z N 1
ATOM 4378 C CA . ASN H 2 7 ? 17.589 36.066 123.393 1.00 162.35 250 ASN Z CA 1
ATOM 4379 C C . ASN H 2 7 ? 16.721 34.899 122.921 1.00 168.94 250 ASN Z C 1
ATOM 4380 O O . ASN H 2 7 ? 15.491 34.969 122.962 1.00 166.48 250 ASN Z O 1
ATOM 4385 N N . PRO H 2 8 ? 17.365 33.819 122.452 1.00 177.30 251 PRO Z N 1
ATOM 4386 C CA . PRO H 2 8 ? 16.596 32.658 122.003 1.00 181.59 251 PRO Z CA 1
ATOM 4387 C C . PRO H 2 8 ? 16.115 31.815 123.189 1.00 188.35 251 PRO Z C 1
ATOM 4388 O O . PRO H 2 8 ? 15.292 30.920 122.997 1.00 192.82 251 PRO Z O 1
ATOM 4392 N N . TYR H 2 9 ? 16.602 32.108 124.395 1.00 191.23 252 TYR Z N 1
ATOM 4393 C CA . TYR H 2 9 ? 16.198 31.350 125.581 1.00 199.69 252 TYR Z CA 1
ATOM 4394 C C . TYR H 2 9 ? 15.439 32.193 126.613 1.00 198.10 252 TYR Z C 1
ATOM 4395 O O . TYR H 2 9 ? 15.230 31.749 127.742 1.00 203.20 252 TYR Z O 1
ATOM 4404 N N . PHE H 2 10 ? 15.024 33.397 126.229 1.00 192.29 253 PHE Z N 1
ATOM 4405 C CA . PHE H 2 10 ? 14.274 34.274 127.133 1.00 191.92 253 PHE Z CA 1
ATOM 4406 C C . PHE H 2 10 ? 12.905 33.726 127.533 1.00 194.34 253 PHE Z C 1
ATOM 4407 O O . PHE H 2 10 ? 12.141 33.255 126.690 1.00 198.77 253 PHE Z O 1
ATOM 4415 N N . GLY H 2 11 ? 12.612 33.785 128.828 1.00 187.95 254 GLY Z N 1
ATOM 4416 C CA . GLY H 2 11 ? 11.346 33.311 129.357 1.00 178.46 254 GLY Z CA 1
ATOM 4417 C C . GLY H 2 11 ? 11.287 31.814 129.574 1.00 177.47 254 GLY Z C 1
ATOM 4418 O O . GLY H 2 11 ? 11.007 31.358 130.682 1.00 176.21 254 GLY Z O 1
#

Solvent-accessible surface area: 28528 Å² total; per-residue (Å²): 113,101,49,1,99,77,15,14,15,38,48,75,5,50,20,11,9,80,10,76,88,10,39,20,179,3,71,14,53,20,93,104,64,1,22,96,48,0,49,65,5,56,170,60,164,124,6,34,60,145,61,32,131,134,31,25,0,26,0,3,0,2,14,54,5,0,31,0,6,80,117,146,55,122,59,21,38,21,43,12,20,3,102,42,0,9,0,0,1,2,0,99,48,127,96,18,26,4,0,1,0,29,2,28,82,186,198,35,6,4,0,0,0,0,5,9,135,36,111,108,19,0,61,76,3,0,64,14,0,17,53,0,2,118,36,36,222,172,119,141,61,100,56,100,11,62,22,5,10,68,12,77,89,10,42,21,189,4,71,14,52,21,27,68,68,1,1,97,51,1,7,64,3,39,100,58,149,126,12,23,52,49,135,36,136,150,52,18,0,43,0,12,4,16,56,186,14,2,65,2,12,69,128,138,50,142,107,91,44,40,130,12,42,3,69,44,0,15,1,0,2,1,0,12,13,12,51,5,18,0,0,2,0,24,2,32,88,189,196,41,7,4,1,1,0,0,8,10,105,33,105,103,18,0,58,72,4,0,65,30,0,15,129,24,1,118,40,123,236,178,138,75,94,59,118,8,55,22,11,7,75,10,83,94,10,70,20,202,5,72,15,51,20,39,104,67,1,18,96,52,0,48,64,5,62,172,61,139,124,4,30,64,43,54,6,94,40,36,31,1,36,1,13,4,18,66,185,22,0,60,0,15,42,117,119,51,135,103,94,42,19,128,13,41,13,108,46,0,12,1,0,2,2,0,8,43,103,85,30,34,1,0,2,0,22,2,32,174,175,52,7,6,0,0,0,0,6,9,151,32,58,108,25,0,54,71,5,0,63,34,0,8,116,21,2,117,71,158,140,129,37,60,0,48,20,22,9,53,9,87,96,10,46,48,192,8,68,15,62,21,91,106,63,1,23,93,45,6,56,57,3,94,179,61,74,123,7,12,50,114,78,48,137,57,9,10,0,44,1,50,11,60,77,178,35,3,49,4,23,34,155,81,42,138,96,116,30,41,141,11,46,16,135,54,1,12,1,0,1,0,0,97,58,129,89,18,27,9,0,1,1,18,1,26,155,92,10,3,0,1,0,0,2,9,137,34,87,108,3,0,51,85,1,4,60,33,1,26,136,43,56,58,84,72,47,32,92,5,96,118,88,94,56,58,62,49,31,95,6,90,109,89,49,172,46,46,52,49,27,93,7,82,109,91,93,55,63,71,49,37,97,12,98,169,88,102

Secondary structure (DSSP, 8-state):
--TTTT--EEEEEEEEEEEEEE-TT--TT-HHHHHHHHHHHHHTTSS-SS--STTEEEEEE-SSEEEEEESSS--EEEEEEGGGEEEEEEEE-SS-EEEEEEE-----EEEEEEEESSHHHHHHHHHHHHHHHHH--/---EEEEEEEEEEEEEE-TT--TT-HHHHHHHHHHHHHTTSS--TT-SSS-EEEEE-SSEEEEEESSS--EEEEEEGGGEEEEEEEE-SS-EEEEEEE-----EEEEEEEESSHHHHHHHHHHHHHHHT---/--EEEEEEEEEEEEEE-TT--TT-HHHHHHHHHHHHHTTSS-SS--GGGEEEEEE-SSEEEEEESSS--EEEEEEGGGEEEEEEEE-SS-EEEEEEE----EEEEEEEESSHHHHHHHHHHHHHHHT--/-EEEEEEEEEEEEE-TT--TT-HHHHHHHHHHHHHTTSS-SS--STTEEEEEE-SSEEEEEESSS--EEEEEEGGGEEEEEEEE-SS-EEEEEEE---EEEEEEEESSHHHHHHHHHHHHHH-/--EEEE-TT--/--EEEE-TT---/--EEEE-TT--/--EEEE-TT--

CATH classification: 2.30.29.30

Foldseek 3Di:
DLCQAVDKDKAKKFFFAKAWPAALVDDLVDLCRVVVSVVVCVVVVVGPDDDDCQRIWMWIHHLQWIWIARPVPRPTPDTGGLVQWPAWHFHDDPQWRWIWTFGDPCNITMIGTMTHNDDVRNVVVRVSSVVSNVVHD/DDKDKDKKFFFDKAWPAALVDDLVDLCSVVVSVVVCVVVVVTDDRVDDQGIWMWIDDLQWIWIAHDPPRHTDDTAGLVQWPAWHFHDDPQWRWIWTWGVPCVITMIGTMTHNDDVRNVVVRVSSVVSNPRPD/DKDKDKWFFFDKAWQAQLVDDLVDLCRVVVSVVVCCVVVVGDPDDDLQRIWMWMDDLAWIWTARPPPRHTPDTAGLVQWPAWHFHDDDQWGWIWTWGPPNITMIGIMTDNDDVRNVVVRVVSVVSNPDD/DKDKWFFFDKFALAPPVDDLPDQCRVVVSVVVCVVVPVGDPDDDCQRIWMWDDDLFWIWIAGPPPRHGDDIAGLVFWPAWHFHDDDQWGWIWTFGDPPTMIGIITANDPVRNVVVNVVNVVSD/DPDDDDDPPDD/DPDDDDDPPPPD/DPDDDDDPPDD/DPDDDDDPPDD

B-factor: mean 102.7, std 35.82, range [45.2, 244.97]

GO terms:
  GO:0005515 protein binding (F, IPI)
  GO:0061154 endothelial tube morphogenesis (P, IMP)
  GO:0005739 mitochondrion (C, IDA)
  GO:0005737 cytoplasm (C, IDA)
  GO:0051403 stress-activated MAPK cascade (P, TAS)
  GO:0007229 integrin-mediated signaling pathway (P, TAS)
  GO:0001570 vasculogenesis (P, IMP)

InterPro domains:
  IPR006020 PTB/PI domain [PS01179] (67-223)
  IPR011993 PH-like domain superfamily [G3DSA:2.30.29.30] (50-228)
  IPR026159 Cerebral cavernous malformations 2 [PTHR21642] (1-443)
  IPR032375 Cerebral cavernous malformations 2, harmonin-homology domain [PF16545] (287-387)
  IPR032375 Cerebral cavernous malformations 2, harmonin-homology domain [cd13516] (282-377)

Radius of gyration: 27.95 Å; Cα contacts (8 Å, |Δi|>4): 1211; chains: 8; bounding box: 70×58×83 Å